Protein AF-A0A0E3VUM5-F1 (afdb_monomer)

Organism: NCBI:txid1355477

Foldseek 3Di:
DEKAFQFAQADFFDLLVQLLVLLVVLLVVCVVVVNDAPDSCNVVSVVLSVVLVVCVVVVVVVSNVVSSVVSLVVLVRSLVSLCVRCPPVPVSCVVCVLSSVLSVQSSPDDDDDPDQHQRDSQASQWDWDADPDPVDGTGIGWMKDWDWDLDADPLGTATQDIFTDGPNDQQLAVVAVRQVVSCVSVVDHQQAAEYEPSNPPHPHPPPVRYHYQPDDPPADPVNVSSSVSVCVVVVVVVCLVPVQPSNYQHDGYPVSSGVSRVRSSVVSNVVSVVVVVVVVVVVVVVVVVVVPDPPDVVVVVPDDDDDDDDDDPPPPLVVQLVVLQWAWDDAPPVVRDTDTDGDPSSLVVSVVPPPDPHDDDDDDDCPDDVPDPPHD

Secondary structure (DSSP, 8-state):
-EEEEEEBS-PPP-HHHHHHHHHHHHHHHHHHTT---S---HHHHHHHHHHHHHHHHTT-HHHHHHHHHHHHHHHHHHHHHHHTTTTT-HHHHHHHHHHHHHHHHHHH--TT--S---S-TT-TT-EEEE-S-TT--EEEEEEEEEE--SS--TT----SEEEEE-S---HHHHHHHHHHHHHHHHS---S-EEE-GGG-S---SSGGGEEETT--TT--HHHHHHHHHGGGHHHHHHHHHHTTSTTSB-S-HHHHHHHHHHHHHHHHHHHHHHHHHHHHHHHHHHHHHHTS-TTTHHHHTTS--PPPPPPP-THHHHHHHHHTT-EEEEEEGGGTEEEEE--HHHHHHHTTSTT------------PPTT-TT--

InterPro domains:
  IPR047710 IS5-like transposase [NF033578] (4-276)

Mean predicted aligned error: 14.45 Å

Structure (mmCIF, N/CA/C/O backbone):
data_AF-A0A0E3VUM5-F1
#
_entry.id   AF-A0A0E3VUM5-F1
#
loop_
_atom_site.group_PDB
_atom_site.id
_atom_site.type_symbol
_atom_site.label_atom_id
_atom_site.label_alt_id
_atom_site.label_comp_id
_atom_site.label_asym_id
_atom_site.label_entity_id
_atom_site.label_seq_id
_atom_site.pdbx_PDB_ins_code
_atom_site.Cartn_x
_atom_site.Cartn_y
_atom_site.Cartn_z
_atom_site.occupancy
_atom_site.B_iso_or_equiv
_atom_site.auth_seq_id
_atom_site.auth_comp_id
_atom_site.auth_asym_id
_atom_site.auth_atom_id
_atom_site.pdbx_PDB_model_num
ATOM 1 N N . MET A 1 1 ? 14.737 -3.476 -15.940 1.00 86.75 1 MET A N 1
ATOM 2 C CA . MET A 1 1 ? 13.552 -3.735 -15.100 1.00 86.75 1 MET A CA 1
ATOM 3 C C . MET A 1 1 ? 13.914 -3.390 -13.664 1.00 86.75 1 MET A C 1
ATOM 5 O O . MET A 1 1 ? 14.933 -3.894 -13.204 1.00 86.75 1 MET A O 1
ATOM 9 N N . SER A 1 2 ? 13.144 -2.510 -13.020 1.00 90.44 2 SER A N 1
ATOM 10 C CA . SER A 1 2 ? 13.364 -2.022 -11.646 1.00 90.44 2 SER A CA 1
ATOM 11 C C . SER A 1 2 ? 12.114 -2.226 -10.777 1.00 90.44 2 SER A C 1
ATOM 13 O O . SER A 1 2 ? 11.014 -2.450 -11.289 1.00 90.44 2 SER A O 1
ATOM 15 N N . ARG A 1 3 ? 12.292 -2.214 -9.452 1.00 89.81 3 ARG A N 1
ATOM 16 C CA . ARG A 1 3 ? 11.321 -2.654 -8.434 1.00 89.81 3 ARG A CA 1
ATOM 17 C C . ARG A 1 3 ? 11.059 -1.498 -7.463 1.00 89.81 3 ARG A C 1
ATOM 19 O O . ARG A 1 3 ? 11.828 -1.256 -6.534 1.00 89.81 3 ARG A O 1
ATOM 26 N N . THR A 1 4 ? 9.981 -0.758 -7.703 1.00 91.81 4 THR A N 1
ATOM 27 C CA . THR A 1 4 ? 9.583 0.413 -6.911 1.00 91.81 4 THR A CA 1
ATOM 28 C C . THR A 1 4 ? 8.497 0.059 -5.889 1.00 91.81 4 THR A C 1
ATOM 30 O O . THR A 1 4 ? 8.075 -1.089 -5.752 1.00 91.81 4 THR A O 1
ATOM 33 N N . VAL A 1 5 ? 8.044 1.063 -5.145 1.00 92.94 5 VAL A N 1
ATOM 34 C CA . VAL A 1 5 ? 6.889 0.982 -4.241 1.00 92.94 5 VAL A CA 1
ATOM 35 C C . VAL A 1 5 ? 5.870 1.999 -4.719 1.00 92.94 5 VAL A C 1
ATOM 37 O O . VAL A 1 5 ? 6.249 3.144 -4.946 1.00 92.94 5 VAL A O 1
ATOM 40 N N . GLN A 1 6 ? 4.607 1.612 -4.838 1.00 94.38 6 GLN A N 1
ATOM 41 C CA . GLN A 1 6 ? 3.473 2.522 -4.986 1.00 94.38 6 GLN A CA 1
ATOM 42 C C . GLN A 1 6 ? 2.899 2.765 -3.585 1.00 94.38 6 GLN A C 1
ATOM 44 O O . GLN A 1 6 ? 2.262 1.854 -3.043 1.00 94.38 6 GLN A O 1
ATOM 49 N N . PRO A 1 7 ? 3.148 3.925 -2.947 1.00 94.75 7 PRO A N 1
ATOM 50 C CA . PRO A 1 7 ? 2.589 4.221 -1.638 1.00 94.75 7 PRO A CA 1
ATOM 51 C C . PRO A 1 7 ? 1.064 4.297 -1.718 1.00 94.75 7 PRO A C 1
ATOM 53 O O . PRO A 1 7 ? 0.495 4.772 -2.701 1.00 94.75 7 PRO A O 1
ATOM 56 N N . LYS A 1 8 ? 0.379 3.831 -0.675 1.00 95.75 8 LYS A N 1
ATOM 57 C CA . LYS A 1 8 ? -1.080 3.959 -0.571 1.00 95.75 8 LYS A CA 1
ATOM 58 C C . LYS A 1 8 ? -1.433 5.332 0.007 1.00 95.75 8 LYS A C 1
ATOM 60 O O . LYS A 1 8 ? -0.635 5.929 0.727 1.00 95.75 8 LYS A O 1
ATOM 65 N N . ALA A 1 9 ? -2.660 5.801 -0.207 1.00 94.94 9 ALA A N 1
ATOM 66 C CA . ALA A 1 9 ? -3.255 6.944 0.485 1.00 94.94 9 ALA A CA 1
ATOM 67 C C . ALA A 1 9 ? -3.521 6.627 1.977 1.00 94.94 9 ALA A C 1
ATOM 69 O O . ALA A 1 9 ? -4.655 6.548 2.462 1.00 94.94 9 ALA A O 1
ATOM 70 N N . VAL A 1 10 ? -2.433 6.432 2.722 1.00 93.00 10 VAL A N 1
ATOM 71 C CA . VAL A 1 10 ? -2.381 6.204 4.163 1.00 93.00 10 VAL A CA 1
ATOM 72 C C . VAL A 1 10 ? -1.427 7.221 4.780 1.00 93.00 10 VAL A C 1
ATOM 74 O O . VAL A 1 10 ? -0.333 7.463 4.286 1.00 93.00 10 VAL A O 1
ATOM 77 N N . ALA A 1 11 ? -1.832 7.836 5.887 1.00 90.00 11 ALA A N 1
ATOM 78 C CA . ALA A 1 11 ? -0.911 8.640 6.688 1.00 90.00 11 ALA A CA 1
ATOM 79 C C . ALA A 1 11 ? -0.006 7.720 7.530 1.00 90.00 11 ALA A C 1
ATOM 81 O O . ALA A 1 11 ? -0.447 6.635 7.913 1.00 90.00 11 ALA A O 1
ATOM 82 N N . HIS A 1 12 ? 1.197 8.181 7.888 1.00 88.62 12 HIS A N 1
ATOM 83 C CA . HIS A 1 12 ? 2.255 7.381 8.528 1.00 88.62 12 HIS A CA 1
ATOM 84 C C . HIS A 1 12 ? 1.770 6.514 9.723 1.00 88.62 12 HIS A C 1
ATOM 86 O O . HIS A 1 12 ? 1.167 7.043 10.670 1.00 88.62 12 HIS A O 1
ATOM 92 N N . PRO A 1 13 ? 1.967 5.184 9.699 1.00 88.56 13 PRO A N 1
ATOM 93 C CA . PRO A 1 13 ? 1.370 4.271 10.670 1.00 88.56 13 PRO A CA 1
ATOM 94 C C . PRO A 1 13 ? 2.131 4.264 12.001 1.00 88.56 13 PRO A C 1
ATOM 96 O O . PRO A 1 13 ? 3.316 3.963 12.056 1.00 88.56 13 PRO A O 1
ATOM 99 N N . THR A 1 14 ? 1.427 4.552 13.098 1.00 90.56 14 THR A N 1
ATOM 100 C CA . THR A 1 14 ? 1.950 4.407 14.466 1.00 90.56 14 THR A CA 1
ATOM 101 C C . THR A 1 14 ? 0.899 3.721 15.332 1.00 90.56 14 THR A C 1
ATOM 103 O O . THR A 1 14 ? -0.287 4.050 15.232 1.00 90.56 14 THR A O 1
ATOM 106 N N . ASP A 1 15 ? 1.300 2.780 16.192 1.00 90.06 15 ASP A N 1
ATOM 107 C CA . ASP A 1 15 ? 0.358 1.906 16.914 1.00 90.06 15 ASP A CA 1
ATOM 108 C C . ASP A 1 15 ? -0.651 2.684 17.768 1.00 90.06 15 ASP A C 1
ATOM 110 O O . ASP A 1 15 ? -1.836 2.359 17.797 1.00 90.06 15 ASP A O 1
ATOM 114 N N . ALA A 1 16 ? -0.223 3.777 18.408 1.00 93.44 16 ALA A N 1
ATOM 115 C CA . ALA A 1 16 ? -1.117 4.641 19.178 1.00 93.44 16 ALA A CA 1
ATOM 116 C C . ALA A 1 16 ? -2.200 5.301 18.306 1.00 93.44 16 ALA A C 1
ATOM 118 O O . ALA A 1 16 ? -3.367 5.377 18.698 1.00 93.44 16 ALA A O 1
ATOM 119 N N . ARG A 1 17 ? -1.832 5.752 17.101 1.00 93.38 17 ARG A N 1
ATOM 120 C CA . ARG A 1 17 ? -2.748 6.391 16.148 1.00 93.38 17 ARG A CA 1
ATOM 121 C C . ARG A 1 17 ? -3.661 5.362 15.479 1.00 93.38 17 ARG A C 1
ATOM 123 O O . ARG A 1 17 ? -4.831 5.658 15.240 1.00 93.38 17 ARG A O 1
ATOM 130 N N . LEU A 1 18 ? -3.152 4.153 15.242 1.00 94.25 18 LEU A N 1
ATOM 131 C CA . LEU A 1 18 ? -3.890 3.027 14.679 1.00 94.25 18 LEU A CA 1
ATOM 132 C C . LEU A 1 18 ? -4.917 2.468 15.677 1.00 94.25 18 LEU A C 1
ATOM 134 O O . LEU A 1 18 ? -6.094 2.375 15.336 1.00 94.25 18 LEU A O 1
ATOM 138 N N . MET A 1 19 ? -4.528 2.222 16.934 1.00 95.12 19 MET A N 1
ATOM 139 C CA . MET A 1 19 ? -5.455 1.844 18.010 1.00 95.12 19 MET A CA 1
ATOM 140 C C . MET A 1 19 ? -6.499 2.931 18.288 1.00 95.12 19 MET A C 1
ATOM 142 O O . MET A 1 19 ? -7.674 2.614 18.463 1.00 95.12 19 MET A O 1
ATOM 146 N N . HIS A 1 20 ? -6.116 4.214 18.277 1.00 96.19 20 HIS A N 1
ATOM 147 C CA . HIS A 1 20 ? -7.087 5.306 18.385 1.00 96.19 20 HIS A CA 1
ATOM 148 C C . HIS A 1 20 ? -8.094 5.282 17.226 1.00 96.19 20 HIS A C 1
ATOM 150 O O . HIS A 1 20 ? -9.295 5.331 17.479 1.00 96.19 20 HIS A O 1
ATOM 156 N N . ARG A 1 21 ? -7.642 5.119 15.973 1.00 96.25 21 ARG A N 1
ATOM 157 C CA . ARG A 1 21 ? -8.543 4.974 14.816 1.00 96.25 21 ARG A CA 1
ATOM 158 C C . ARG A 1 21 ? -9.405 3.707 14.884 1.00 96.25 21 ARG A C 1
ATOM 160 O O . ARG A 1 21 ? -10.542 3.767 14.424 1.00 96.25 21 ARG A O 1
ATOM 167 N N . ALA A 1 22 ? -8.929 2.610 15.481 1.00 96.69 22 ALA A N 1
ATOM 168 C CA . ALA A 1 22 ? -9.735 1.408 15.723 1.00 96.69 22 ALA A CA 1
ATOM 169 C C . ALA A 1 22 ? -10.874 1.702 16.708 1.00 96.69 22 ALA A C 1
ATOM 171 O O . ALA A 1 22 ? -12.030 1.407 16.412 1.00 96.69 22 ALA A O 1
ATOM 172 N N . ILE A 1 23 ? -10.567 2.381 17.820 1.00 97.44 23 ILE A N 1
ATOM 173 C CA . ILE A 1 23 ? -11.562 2.877 18.783 1.00 97.44 23 ILE A CA 1
ATOM 174 C C . ILE A 1 23 ? -12.571 3.808 18.086 1.00 97.44 23 ILE A C 1
ATOM 176 O O . ILE A 1 23 ? -13.775 3.594 18.212 1.00 97.44 23 ILE A O 1
ATOM 180 N N . THR A 1 24 ? -12.117 4.789 17.290 1.00 97.56 24 THR A N 1
ATOM 181 C CA . THR A 1 24 ? -13.022 5.696 16.556 1.00 97.56 24 THR A CA 1
ATOM 1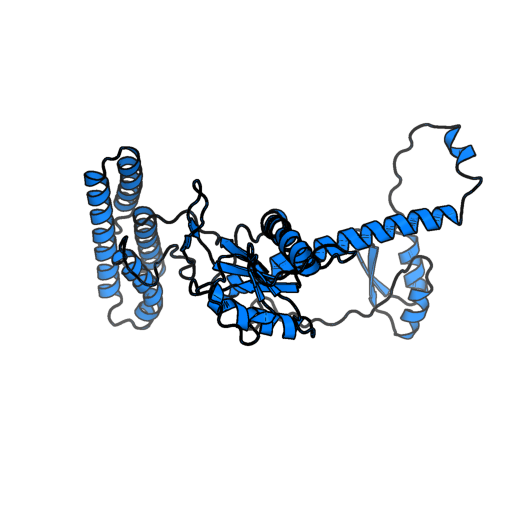82 C C . THR A 1 24 ? -13.935 4.941 15.585 1.00 97.56 24 THR A C 1
ATOM 184 O O . THR A 1 24 ? -15.138 5.196 15.562 1.00 97.56 24 THR A O 1
ATOM 187 N N . LYS A 1 25 ? -13.386 4.005 14.792 1.00 96.81 25 LYS A N 1
ATOM 188 C CA . LYS A 1 25 ? -14.169 3.217 13.829 1.00 96.81 25 LYS A CA 1
ATOM 189 C C . LYS A 1 25 ? -15.197 2.330 14.528 1.00 96.81 25 LYS A C 1
ATOM 191 O O . LYS A 1 25 ? -16.350 2.357 14.119 1.00 96.81 25 LYS A O 1
ATOM 196 N N . LEU A 1 26 ? -14.809 1.592 15.573 1.00 97.44 26 LEU A N 1
ATOM 197 C CA . LEU A 1 26 ? -15.720 0.711 16.312 1.00 97.44 26 LEU A CA 1
ATOM 198 C C . LEU A 1 26 ? -16.886 1.489 16.931 1.00 97.44 26 LEU A C 1
ATOM 200 O O . LEU A 1 26 ? -18.032 1.101 16.740 1.00 97.44 26 LEU A O 1
ATOM 204 N N . VAL A 1 27 ? -16.625 2.623 17.591 1.00 97.75 27 VAL A N 1
ATOM 205 C CA . VAL A 1 27 ? -17.687 3.458 18.184 1.00 97.75 27 VAL A CA 1
ATOM 206 C C . VAL A 1 27 ? -18.611 4.048 17.110 1.00 97.75 27 VAL A C 1
ATOM 208 O O . VAL A 1 27 ? -19.831 4.007 17.254 1.00 97.75 27 VAL A O 1
ATOM 211 N N . GLY A 1 28 ? -18.052 4.555 16.006 1.00 97.38 28 GLY A N 1
ATOM 212 C CA . GLY A 1 28 ? -18.841 5.082 14.886 1.00 97.38 28 GLY A CA 1
ATOM 213 C C . GLY A 1 28 ? -19.601 4.010 14.092 1.00 97.38 28 GLY A C 1
ATOM 214 O O . GLY A 1 28 ? -20.541 4.332 13.367 1.00 97.38 28 GLY A O 1
ATOM 215 N N . PHE A 1 29 ? -19.211 2.739 14.197 1.00 96.94 29 PHE A N 1
ATOM 216 C CA . PHE A 1 29 ? -19.924 1.609 13.598 1.00 96.94 29 PHE A CA 1
ATOM 217 C C . PHE A 1 29 ? -20.997 1.048 14.543 1.00 96.94 29 PHE A C 1
ATOM 219 O O . PHE A 1 29 ? -22.099 0.761 14.088 1.00 96.94 29 PHE A O 1
ATOM 226 N N . ALA A 1 30 ? -20.732 1.022 15.855 1.00 97.06 30 ALA A N 1
ATOM 227 C CA . ALA A 1 30 ? -21.722 0.739 16.892 1.00 97.06 30 ALA A CA 1
ATOM 228 C C . ALA A 1 30 ? -22.910 1.712 16.819 1.00 97.06 30 ALA A C 1
ATOM 230 O O . ALA A 1 30 ? -24.038 1.266 16.625 1.00 97.06 30 ALA A O 1
ATOM 231 N N . LYS A 1 31 ? -22.658 3.036 16.820 1.00 96.69 31 LYS A N 1
ATOM 232 C CA . LYS A 1 31 ? -23.730 4.048 16.710 1.00 96.69 31 LYS A CA 1
ATOM 233 C C . LYS A 1 31 ? -24.587 3.870 15.447 1.00 96.69 31 LYS A C 1
ATOM 235 O O . LYS A 1 31 ? -25.801 4.013 15.521 1.00 96.69 31 LYS A O 1
ATOM 240 N N . ARG A 1 32 ? -23.979 3.553 14.295 1.00 97.06 32 ARG A N 1
ATOM 241 C CA . ARG A 1 32 ? -24.710 3.377 13.023 1.00 97.06 32 ARG A CA 1
ATOM 242 C C . ARG A 1 32 ? -25.567 2.112 12.973 1.00 97.06 32 ARG A C 1
ATOM 244 O O . ARG A 1 32 ? -26.597 2.132 12.320 1.00 97.06 32 ARG A O 1
ATOM 251 N N . ASN A 1 33 ? -25.179 1.057 13.687 1.00 95.94 33 ASN A N 1
ATOM 252 C CA . ASN A 1 33 ? -25.969 -0.171 13.816 1.00 95.94 33 ASN A CA 1
ATOM 253 C C . ASN A 1 33 ? -26.786 -0.209 15.123 1.00 95.94 33 ASN A C 1
ATOM 255 O O . ASN A 1 33 ? -27.149 -1.283 15.577 1.00 95.94 33 ASN A O 1
ATOM 259 N N . ARG A 1 34 ? -27.035 0.952 15.751 1.00 95.88 34 ARG A N 1
ATOM 260 C CA . ARG A 1 34 ? -27.816 1.115 16.995 1.00 95.88 34 ARG A CA 1
ATOM 261 C C . ARG A 1 34 ? -27.319 0.311 18.218 1.00 95.88 34 ARG A C 1
ATOM 263 O O . ARG A 1 34 ? -27.999 0.300 19.234 1.00 95.88 34 ARG A O 1
ATOM 270 N N . VAL A 1 35 ? -26.112 -0.267 18.183 1.00 95.94 35 VAL A N 1
ATOM 271 C CA . VAL A 1 35 ? -25.524 -1.030 19.304 1.00 95.94 35 VAL A CA 1
ATOM 272 C C . VAL A 1 35 ? -25.061 -0.069 20.418 1.00 95.94 35 VAL A C 1
ATOM 274 O O . VAL A 1 35 ? -24.111 0.696 20.198 1.00 95.94 35 VAL A O 1
ATOM 277 N N . PRO A 1 36 ? -25.668 -0.085 21.623 1.00 94.75 36 PRO A N 1
ATOM 278 C CA . PRO A 1 36 ? -25.300 0.825 22.705 1.00 94.75 36 PRO A CA 1
ATOM 279 C C . PRO A 1 36 ? -23.991 0.387 23.377 1.00 94.75 36 PRO A C 1
ATOM 281 O O . PRO A 1 36 ? -23.836 -0.759 23.798 1.00 94.75 36 PRO A O 1
ATOM 284 N N . LEU A 1 37 ? -23.034 1.303 23.546 1.00 95.81 37 LEU A N 1
ATOM 285 C CA . LEU A 1 37 ? -21.754 1.012 24.209 1.00 95.81 37 LEU A CA 1
ATOM 286 C C . LEU A 1 37 ? -21.757 1.487 25.662 1.00 95.81 37 LEU A C 1
ATOM 288 O O . LEU A 1 37 ? -22.113 2.631 25.929 1.00 95.81 37 LEU A O 1
ATOM 292 N N . ARG A 1 38 ? -21.266 0.654 26.592 1.00 94.62 38 ARG A N 1
ATOM 293 C CA . ARG A 1 38 ? -21.182 1.001 28.023 1.00 94.62 38 ARG A CA 1
ATOM 294 C C . ARG A 1 38 ? -20.297 2.228 28.245 1.00 94.62 38 ARG A C 1
ATOM 296 O O . ARG A 1 38 ? -20.628 3.083 29.056 1.00 94.62 38 ARG A O 1
ATOM 303 N N . GLN A 1 39 ? -19.166 2.316 27.536 1.00 94.12 39 GLN A N 1
ATOM 304 C CA . GLN A 1 39 ? -18.297 3.500 27.499 1.00 94.12 39 GLN A CA 1
ATOM 305 C C . GLN A 1 39 ? -17.583 3.601 26.140 1.00 94.12 39 GLN A C 1
ATOM 307 O O . GLN A 1 39 ? -16.885 2.679 25.724 1.00 94.12 39 GLN A O 1
ATOM 312 N N . SER A 1 40 ? -17.694 4.751 25.465 1.00 93.38 40 SER A N 1
ATOM 313 C CA . SER A 1 40 ? -17.091 4.978 24.137 1.00 93.38 40 SER A CA 1
ATOM 314 C C . SER A 1 40 ? -15.586 5.288 24.161 1.00 93.38 40 SER A C 1
ATOM 316 O O . SER A 1 40 ? -14.907 5.170 23.145 1.00 93.38 40 SER A O 1
ATOM 318 N N . TYR A 1 41 ? -15.058 5.740 25.303 1.00 95.94 41 TYR A N 1
ATOM 319 C CA . TYR A 1 41 ? -13.662 6.149 25.538 1.00 95.94 41 TYR A CA 1
ATOM 320 C C . TYR A 1 41 ? -13.046 7.195 24.576 1.00 95.94 41 TYR A C 1
ATOM 322 O O . TYR A 1 41 ? -11.886 7.557 24.779 1.00 95.94 41 TYR A O 1
ATOM 330 N N . LEU A 1 42 ? -13.780 7.741 23.594 1.00 95.62 42 LEU A N 1
ATOM 331 C CA . LEU A 1 42 ? -13.250 8.599 22.516 1.00 95.62 42 LEU A CA 1
ATOM 332 C C . LEU A 1 42 ? -12.353 9.748 23.013 1.00 95.62 42 LEU A C 1
ATOM 334 O O . LEU A 1 42 ? -11.216 9.879 22.559 1.00 95.62 42 LEU A O 1
ATOM 338 N N . ARG A 1 43 ? -12.830 10.545 23.984 1.00 95.94 43 ARG A N 1
ATOM 339 C CA . ARG A 1 43 ? -12.074 11.681 24.555 1.00 95.94 43 ARG A CA 1
ATOM 340 C C . ARG A 1 43 ? -10.740 11.234 25.172 1.00 95.94 43 ARG A C 1
ATOM 342 O O . ARG A 1 43 ? -9.700 11.842 24.920 1.00 95.94 43 ARG A O 1
ATOM 349 N N . LEU A 1 44 ? -10.759 10.135 25.930 1.00 96.38 44 LEU A N 1
ATOM 350 C CA . LEU A 1 44 ? -9.575 9.587 26.599 1.00 96.38 44 LEU A CA 1
ATOM 351 C C . LEU A 1 44 ? -8.600 8.946 25.603 1.00 96.38 44 LEU A C 1
ATOM 353 O O . LEU A 1 44 ? -7.392 9.116 25.741 1.00 96.38 44 LEU A O 1
ATOM 357 N N . ALA A 1 45 ? -9.107 8.258 24.577 1.00 96.62 45 ALA A N 1
ATOM 358 C CA . ALA A 1 45 ? -8.286 7.665 23.526 1.00 96.62 45 ALA A CA 1
ATOM 359 C C . ALA A 1 45 ? -7.589 8.737 22.664 1.00 96.62 45 ALA A C 1
ATOM 361 O O . ALA A 1 45 ? -6.397 8.602 22.384 1.00 96.62 45 ALA A O 1
ATOM 362 N N . LYS A 1 46 ? -8.281 9.839 22.325 1.00 97.19 46 LYS A N 1
ATOM 363 C CA . LYS A 1 46 ? -7.679 11.003 21.648 1.00 97.19 46 LYS A CA 1
ATOM 364 C C . LYS A 1 46 ? -6.538 11.594 22.486 1.00 97.19 46 LYS A C 1
ATOM 366 O O . LYS A 1 46 ? -5.436 11.765 21.967 1.00 97.19 46 LYS A O 1
ATOM 371 N N . ARG A 1 47 ? -6.767 11.842 23.787 1.00 97.25 47 ARG A N 1
ATOM 372 C CA . ARG A 1 47 ? -5.735 12.359 24.711 1.00 97.25 47 ARG A CA 1
ATOM 373 C C . ARG A 1 47 ? -4.543 11.402 24.819 1.00 97.25 47 ARG A C 1
ATOM 375 O O . ARG A 1 47 ? -3.411 11.838 24.639 1.00 97.25 47 ARG A O 1
ATOM 382 N N . ALA A 1 48 ? -4.781 10.109 25.043 1.00 96.81 48 ALA A N 1
ATOM 383 C CA . ALA A 1 48 ? -3.719 9.110 25.171 1.00 96.81 48 ALA A CA 1
ATOM 384 C C . ALA A 1 48 ? -2.850 9.008 23.904 1.00 96.81 48 ALA A C 1
ATOM 386 O O . ALA A 1 48 ? -1.625 8.997 24.007 1.00 96.81 48 ALA A O 1
ATOM 387 N N . ALA A 1 49 ? -3.453 9.010 22.709 1.00 95.69 49 ALA A N 1
ATOM 388 C CA . ALA A 1 49 ? -2.709 8.944 21.448 1.00 95.69 49 ALA A CA 1
ATOM 389 C C . ALA A 1 49 ? -1.823 10.179 21.201 1.00 95.69 49 ALA A C 1
ATOM 391 O O . ALA A 1 49 ? -0.686 10.029 20.755 1.00 95.69 49 ALA A O 1
ATOM 392 N N . ILE A 1 50 ? -2.301 11.381 21.549 1.00 96.38 50 ILE A N 1
ATOM 393 C CA . ILE A 1 50 ? -1.493 12.614 21.505 1.00 96.38 50 ILE A CA 1
ATOM 394 C C . ILE A 1 50 ? -0.334 12.534 22.511 1.00 96.38 50 ILE A C 1
ATOM 396 O O . ILE A 1 50 ? 0.806 12.858 22.174 1.00 96.38 50 ILE A O 1
ATOM 400 N N . MET A 1 51 ? -0.599 12.052 23.731 1.00 97.38 51 MET A N 1
ATOM 401 C CA . MET A 1 51 ? 0.432 11.928 24.764 1.00 97.38 51 MET A CA 1
ATOM 402 C C . MET A 1 51 ? 1.502 10.882 24.427 1.00 97.38 51 MET A C 1
ATOM 404 O O . MET A 1 51 ? 2.656 11.105 24.778 1.00 97.38 51 MET A O 1
ATOM 408 N N . VAL A 1 52 ? 1.188 9.794 23.706 1.00 95.88 52 VAL A N 1
ATOM 409 C CA . VAL A 1 52 ? 2.226 8.875 23.190 1.00 95.88 52 VAL A CA 1
ATOM 410 C C . VAL A 1 52 ? 3.221 9.626 22.301 1.00 95.88 52 VAL A C 1
ATOM 412 O O . VAL A 1 52 ? 4.421 9.505 22.523 1.00 95.88 52 VAL A O 1
ATOM 415 N N . GLY A 1 53 ? 2.741 10.436 21.349 1.00 93.44 53 GLY A N 1
ATOM 416 C CA . GLY A 1 53 ? 3.610 11.226 20.468 1.00 93.44 53 GLY A CA 1
ATOM 417 C C . GLY A 1 53 ? 4.491 12.212 21.241 1.00 93.44 53 GLY A C 1
ATOM 418 O O . GLY A 1 53 ? 5.709 12.204 21.078 1.00 93.44 53 GLY A O 1
ATOM 419 N N . ARG A 1 54 ? 3.892 12.989 22.156 1.00 96.31 54 ARG A N 1
ATOM 420 C CA . ARG A 1 54 ? 4.624 13.936 23.020 1.00 96.31 54 ARG A CA 1
ATOM 421 C C . ARG A 1 54 ? 5.683 13.242 23.886 1.00 96.31 54 ARG A C 1
ATOM 423 O O . ARG A 1 54 ? 6.806 13.724 23.974 1.00 96.31 54 ARG A O 1
ATOM 430 N N . TYR A 1 55 ? 5.362 12.096 24.489 1.00 97.50 55 TYR A N 1
ATOM 431 C CA . TYR A 1 55 ? 6.321 11.350 25.308 1.00 97.50 55 TYR A CA 1
ATOM 432 C C . TYR A 1 55 ? 7.423 10.665 24.491 1.00 97.50 55 TYR A C 1
ATOM 434 O O . TYR A 1 55 ? 8.509 10.484 25.028 1.00 97.50 55 TYR A O 1
ATOM 442 N N . ILE A 1 56 ? 7.187 10.295 23.227 1.00 93.81 56 ILE A N 1
ATOM 443 C CA . ILE A 1 56 ? 8.250 9.797 22.336 1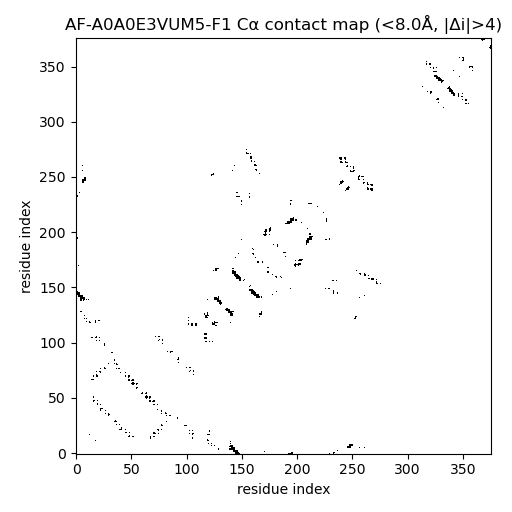.00 93.81 56 ILE A CA 1
ATOM 444 C C . ILE A 1 56 ? 9.207 10.937 21.968 1.00 93.81 56 ILE A C 1
ATOM 446 O O . ILE A 1 56 ? 10.411 10.771 22.127 1.00 93.81 56 ILE A O 1
ATOM 450 N N . HIS A 1 57 ? 8.686 12.103 21.572 1.00 93.44 57 HIS A N 1
ATOM 451 C CA . HIS A 1 57 ? 9.502 13.285 21.258 1.00 93.44 57 HIS A CA 1
ATOM 452 C C . HIS A 1 57 ? 10.329 13.769 22.462 1.00 93.44 57 HIS A C 1
ATOM 454 O O . HIS A 1 57 ? 11.450 14.231 22.299 1.00 93.44 57 HIS A O 1
ATOM 460 N N . ALA A 1 58 ? 9.804 13.64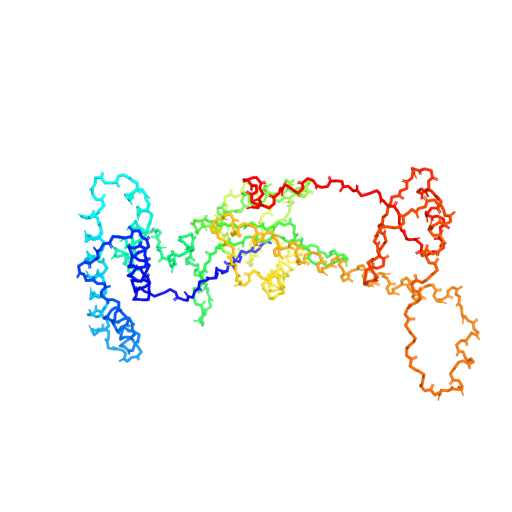3 23.682 1.00 96.12 58 ALA A N 1
ATOM 461 C CA . ALA A 1 58 ? 10.531 13.966 24.911 1.00 96.12 58 ALA A CA 1
ATOM 462 C C . ALA A 1 58 ? 11.424 12.814 25.432 1.00 96.12 58 ALA A C 1
ATOM 464 O O . ALA A 1 58 ? 11.861 12.865 26.578 1.00 96.12 58 ALA A O 1
ATOM 465 N N . HIS A 1 59 ? 11.629 11.735 24.661 1.00 95.50 59 HIS A N 1
ATOM 466 C CA . HIS A 1 59 ? 12.372 10.521 25.054 1.00 95.50 59 HIS A CA 1
ATOM 467 C C . HIS A 1 59 ? 11.842 9.815 26.332 1.00 95.50 59 HIS A C 1
ATOM 469 O O . HIS A 1 59 ? 12.452 8.890 26.872 1.00 95.50 59 HIS A O 1
ATOM 475 N N . GLN A 1 60 ? 10.638 10.164 26.800 1.00 96.38 60 GLN A N 1
ATOM 476 C CA . GLN A 1 60 ? 9.979 9.622 27.994 1.00 96.38 60 GLN A CA 1
ATOM 477 C C . GLN A 1 60 ? 9.307 8.262 27.711 1.00 96.38 60 GLN A C 1
AT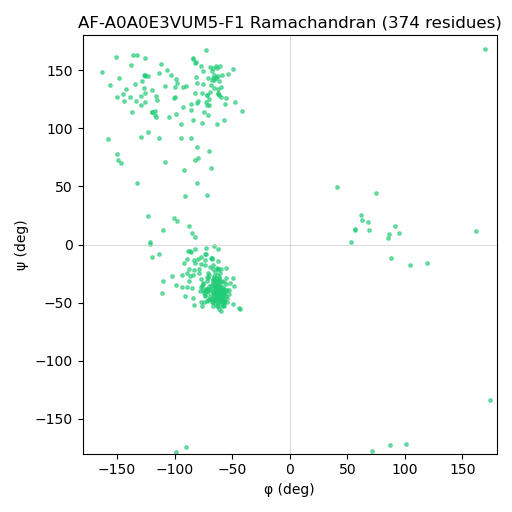OM 479 O O . GLN A 1 60 ? 8.125 8.044 28.004 1.00 96.38 60 GLN A O 1
ATOM 484 N N . PHE A 1 61 ? 10.059 7.301 27.162 1.00 94.19 61 PHE A N 1
ATOM 485 C CA . PHE A 1 61 ? 9.542 6.015 26.672 1.00 94.19 61 PHE A CA 1
ATOM 486 C C . PHE A 1 61 ? 8.752 5.212 27.723 1.00 94.19 61 PHE A C 1
ATOM 488 O O . PHE A 1 61 ? 7.752 4.576 27.383 1.00 94.19 61 PHE A O 1
ATOM 495 N N . LYS A 1 62 ? 9.122 5.283 29.015 1.00 96.81 62 LYS A N 1
ATOM 496 C CA . LYS A 1 62 ? 8.348 4.668 30.117 1.00 96.81 62 LYS A CA 1
ATOM 497 C C . LYS A 1 62 ? 6.913 5.233 30.197 1.00 96.81 62 LYS A C 1
ATOM 499 O O . LYS A 1 62 ? 5.966 4.469 30.385 1.00 96.81 62 LYS A O 1
ATOM 504 N N . ARG A 1 63 ? 6.719 6.545 29.991 1.00 96.81 63 ARG A N 1
ATOM 505 C CA . ARG A 1 63 ? 5.395 7.204 29.957 1.00 96.81 63 ARG A CA 1
ATOM 506 C C . ARG A 1 63 ? 4.648 6.923 28.645 1.00 96.81 63 ARG A C 1
ATOM 508 O O . ARG A 1 63 ? 3.455 6.618 28.689 1.00 96.81 63 ARG A O 1
ATOM 515 N N . ALA A 1 64 ? 5.344 6.911 27.503 1.00 95.88 64 ALA A N 1
ATOM 516 C CA . ALA A 1 64 ? 4.764 6.523 26.211 1.00 95.88 64 ALA A CA 1
ATOM 517 C C . ALA A 1 64 ? 4.177 5.096 26.244 1.00 95.88 64 ALA A C 1
ATOM 519 O O . ALA A 1 64 ? 3.014 4.893 25.892 1.00 95.88 64 ALA A O 1
ATOM 520 N N . ARG A 1 65 ? 4.934 4.115 26.763 1.00 95.25 65 ARG A N 1
ATOM 521 C CA . ARG A 1 65 ? 4.491 2.714 26.915 1.00 95.25 65 ARG A CA 1
ATOM 522 C C . ARG A 1 65 ? 3.259 2.576 27.823 1.00 95.25 65 ARG A C 1
ATOM 524 O O . ARG A 1 65 ? 2.369 1.789 27.507 1.00 95.25 65 ARG A O 1
ATOM 531 N N . ARG A 1 66 ? 3.144 3.373 28.898 1.00 96.94 66 ARG A N 1
ATOM 532 C CA . ARG A 1 66 ? 1.938 3.413 29.758 1.00 96.94 66 ARG A CA 1
ATOM 533 C C . ARG A 1 66 ? 0.694 3.879 28.984 1.00 96.94 66 ARG A C 1
ATOM 535 O O . ARG A 1 66 ? -0.347 3.231 29.069 1.00 96.94 66 ARG A O 1
ATOM 542 N N . GLN A 1 67 ? 0.803 4.942 28.181 1.00 97.19 67 GLN A N 1
ATOM 543 C CA . GLN A 1 67 ? -0.304 5.429 27.339 1.00 97.19 67 GLN A CA 1
ATOM 544 C C . GLN A 1 67 ? -0.657 4.445 26.204 1.00 97.19 67 GLN A C 1
ATOM 546 O O . GLN A 1 67 ? -1.833 4.248 25.891 1.00 97.19 67 GLN A O 1
ATOM 551 N N . LEU A 1 68 ? 0.338 3.752 25.641 1.00 94.88 68 LEU A N 1
ATOM 552 C CA . LEU A 1 68 ? 0.126 2.694 24.649 1.00 94.88 68 LEU A CA 1
ATOM 553 C C . LEU A 1 68 ? -0.619 1.485 25.253 1.00 94.88 68 LEU A C 1
ATOM 555 O O . LEU A 1 68 ? -1.588 1.003 24.663 1.00 94.88 68 LEU A O 1
ATOM 559 N N . LYS A 1 69 ? -0.244 1.052 26.470 1.00 96.00 69 LYS A N 1
ATOM 560 C CA . LYS A 1 69 ? -0.966 0.016 27.237 1.00 96.00 69 LYS A CA 1
ATOM 561 C C . LYS A 1 69 ? -2.411 0.443 27.519 1.00 96.00 69 LYS A C 1
ATOM 563 O O . LYS A 1 69 ? -3.320 -0.351 27.300 1.00 96.00 69 LYS A O 1
ATOM 568 N N . PHE A 1 70 ? -2.644 1.702 27.910 1.00 97.25 70 PHE A N 1
ATOM 569 C CA . PHE A 1 70 ? -3.994 2.246 28.108 1.00 97.25 70 PHE A CA 1
ATOM 570 C C . PHE A 1 70 ? -4.863 2.134 26.843 1.00 97.25 70 PHE A C 1
ATOM 572 O O . PHE A 1 70 ? -5.982 1.621 26.922 1.00 97.25 70 PHE A O 1
ATOM 579 N N . LEU A 1 71 ? -4.347 2.542 25.675 1.00 96.75 71 LEU A N 1
ATOM 580 C CA . LEU A 1 71 ? -5.047 2.404 24.390 1.00 96.75 71 LEU A CA 1
ATOM 581 C C . LEU A 1 71 ? -5.378 0.939 24.073 1.00 96.75 71 LEU A C 1
ATOM 583 O O . LEU A 1 71 ? -6.539 0.629 23.796 1.00 96.75 71 LEU A O 1
ATOM 587 N N . ARG A 1 72 ? -4.398 0.033 24.200 1.00 96.12 72 ARG A N 1
ATOM 588 C CA . ARG A 1 72 ? -4.564 -1.414 23.970 1.00 96.12 72 ARG A CA 1
ATOM 589 C C . ARG A 1 72 ? -5.647 -2.011 24.880 1.00 96.12 72 ARG A C 1
ATOM 591 O O . ARG A 1 72 ? -6.511 -2.754 24.411 1.00 96.12 72 ARG A O 1
ATOM 598 N N . THR A 1 73 ? -5.677 -1.619 26.158 1.00 97.12 73 THR A N 1
ATOM 599 C CA . THR A 1 73 ? -6.723 -2.015 27.117 1.00 97.12 73 THR A CA 1
ATOM 600 C C . THR A 1 73 ? -8.100 -1.444 26.765 1.00 97.12 73 THR A C 1
ATOM 602 O O . THR A 1 73 ? -9.091 -2.160 26.892 1.00 97.12 73 THR A O 1
ATOM 605 N N . ARG A 1 74 ? -8.210 -0.176 26.337 1.00 97.19 74 ARG A N 1
ATOM 606 C CA . ARG A 1 74 ? -9.510 0.436 25.998 1.00 97.19 74 ARG A CA 1
ATOM 607 C C . ARG A 1 74 ? -10.094 -0.112 24.696 1.00 97.19 74 ARG A C 1
ATOM 609 O O . ARG A 1 74 ? -11.282 -0.426 24.677 1.00 97.19 74 ARG A O 1
ATOM 616 N N . LEU A 1 75 ? -9.262 -0.356 23.682 1.00 97.50 75 LEU A N 1
ATOM 617 C CA . LEU A 1 75 ? -9.648 -1.097 22.477 1.00 97.50 75 LEU A CA 1
ATOM 618 C C . LEU A 1 75 ? -10.182 -2.493 22.846 1.00 97.50 75 LEU A C 1
ATOM 620 O O . LEU A 1 75 ? -11.307 -2.837 22.499 1.00 97.50 75 LEU A O 1
ATOM 624 N N . GLY A 1 76 ? -9.441 -3.245 23.669 1.00 97.50 76 GLY A N 1
ATOM 625 C CA . GLY A 1 76 ? -9.861 -4.560 24.169 1.00 97.50 76 GLY A CA 1
ATOM 626 C C . GLY A 1 76 ? -11.059 -4.571 25.132 1.00 97.50 76 GLY A C 1
ATOM 627 O O . GLY A 1 76 ? -11.579 -5.648 25.420 1.00 97.50 76 GLY A O 1
ATOM 628 N N . ARG A 1 77 ? -11.514 -3.419 25.647 1.00 97.44 77 ARG A N 1
ATOM 629 C CA . ARG A 1 77 ? -12.804 -3.299 26.352 1.00 97.44 77 ARG A CA 1
ATOM 630 C C . ARG A 1 77 ? -13.944 -3.121 25.349 1.00 97.44 77 ARG A C 1
ATOM 632 O O . ARG A 1 77 ? -14.874 -3.917 25.378 1.00 97.44 77 ARG A O 1
ATOM 639 N N . ILE A 1 78 ? -13.829 -2.163 24.425 1.00 97.44 78 ILE A N 1
ATOM 640 C CA . ILE A 1 78 ? -14.856 -1.893 23.399 1.00 97.44 78 ILE A CA 1
ATOM 641 C C . ILE A 1 78 ? -15.112 -3.131 22.530 1.00 97.44 78 ILE A C 1
ATOM 643 O O . ILE A 1 78 ? -16.261 -3.503 22.331 1.00 97.44 78 ILE A O 1
ATOM 647 N N . SER A 1 79 ? -14.066 -3.831 22.073 1.00 97.12 79 SER A N 1
ATOM 648 C CA . SER A 1 79 ? -14.236 -5.039 21.249 1.00 97.12 79 SER A CA 1
ATOM 649 C C . SER A 1 79 ? -14.965 -6.189 21.960 1.00 97.12 79 SER A C 1
ATOM 651 O O . SER A 1 79 ? -15.481 -7.064 21.276 1.00 97.12 79 SER A O 1
ATOM 653 N N . ARG A 1 80 ? -15.010 -6.213 23.302 1.00 97.69 80 ARG A N 1
ATOM 654 C CA . ARG A 1 80 ? -15.772 -7.211 24.080 1.00 97.69 80 ARG A CA 1
ATOM 655 C C . ARG A 1 80 ? -17.178 -6.734 24.435 1.00 97.69 80 ARG A C 1
ATOM 657 O O . ARG A 1 80 ? -18.091 -7.545 24.415 1.00 97.69 80 ARG A O 1
ATOM 664 N N . ASP A 1 81 ? -17.345 -5.443 24.722 1.00 97.94 81 ASP A N 1
ATOM 665 C CA . ASP A 1 81 ? -18.658 -4.808 24.922 1.00 97.94 81 ASP A CA 1
ATOM 666 C C . ASP A 1 81 ? -19.517 -4.888 23.648 1.00 97.94 81 ASP A C 1
ATOM 668 O O . ASP A 1 81 ? -20.708 -5.145 23.739 1.00 97.94 81 ASP A O 1
ATOM 672 N N . ILE A 1 82 ? -18.899 -4.755 22.466 1.00 97.44 82 ILE A N 1
ATOM 673 C CA . ILE A 1 82 ? -19.561 -4.993 21.175 1.00 97.44 82 ILE A CA 1
ATOM 674 C C . ILE A 1 82 ? -19.923 -6.470 21.002 1.00 97.44 82 ILE A C 1
ATOM 676 O O . ILE A 1 82 ? -21.081 -6.755 20.735 1.00 97.44 82 ILE A O 1
ATOM 680 N N . ARG A 1 83 ? -18.967 -7.404 21.160 1.00 97.19 83 ARG A N 1
ATOM 681 C CA . ARG A 1 83 ? -19.218 -8.847 20.949 1.00 97.19 83 ARG A CA 1
ATOM 682 C C . ARG A 1 83 ? -20.394 -9.354 21.792 1.00 97.19 83 ARG A C 1
ATOM 684 O O . ARG A 1 83 ? -21.353 -9.851 21.232 1.00 97.19 83 ARG A O 1
ATOM 691 N N . ARG A 1 84 ? -20.405 -9.050 23.094 1.00 97.62 84 ARG A N 1
ATOM 692 C CA . ARG A 1 84 ? -21.497 -9.398 24.031 1.00 97.62 84 ARG A CA 1
ATOM 693 C C . ARG A 1 84 ? -22.872 -8.770 23.733 1.00 97.62 84 ARG A C 1
ATOM 695 O O . ARG A 1 84 ? -23.800 -8.995 24.497 1.00 97.62 84 ARG A O 1
ATOM 702 N N . LYS A 1 85 ? -22.986 -7.907 22.721 1.00 96.62 85 LYS A N 1
ATOM 703 C CA . LYS A 1 85 ? -24.228 -7.218 22.318 1.00 96.62 85 LYS A CA 1
ATOM 704 C C . LYS A 1 85 ? -24.638 -7.502 20.877 1.00 96.62 85 LYS A C 1
ATOM 706 O O . LYS A 1 85 ? -25.614 -6.930 20.406 1.00 96.62 85 LYS A O 1
ATOM 711 N N . ILE A 1 86 ? -23.852 -8.321 20.187 1.00 96.81 86 ILE A N 1
ATOM 712 C CA . ILE A 1 86 ? -24.178 -8.890 18.880 1.00 96.81 86 ILE A CA 1
ATOM 713 C C . ILE A 1 86 ? -24.207 -10.424 18.941 1.00 96.81 86 ILE A C 1
ATOM 715 O O . ILE A 1 86 ? -24.677 -11.020 17.989 1.00 96.81 86 ILE A O 1
ATOM 719 N N . ASP A 1 87 ? -23.730 -11.032 20.038 1.00 96.31 87 ASP A N 1
ATOM 720 C CA . ASP A 1 87 ? -23.855 -12.459 20.382 1.00 96.31 87 ASP A CA 1
ATOM 721 C C . ASP A 1 87 ? -25.268 -12.973 20.053 1.00 96.31 87 ASP A C 1
ATOM 723 O O . ASP A 1 87 ? -26.249 -12.520 20.649 1.00 96.31 87 ASP A O 1
ATOM 727 N N . GLY A 1 88 ? -25.368 -13.900 19.099 1.00 93.94 88 GLY A N 1
ATOM 728 C CA . GLY A 1 88 ? -26.635 -14.503 18.668 1.00 93.94 88 GLY A CA 1
ATOM 729 C C . GLY A 1 88 ? -27.377 -13.748 17.556 1.00 93.94 88 GLY A C 1
ATOM 730 O O . GLY A 1 88 ? -28.279 -14.315 16.944 1.00 93.94 88 GLY A O 1
ATOM 731 N N . ASP A 1 89 ? -26.978 -12.518 17.216 1.00 96.00 89 ASP A N 1
ATOM 732 C CA . ASP A 1 89 ? -27.424 -11.820 16.005 1.00 96.00 89 ASP A CA 1
ATOM 733 C C . ASP A 1 89 ? -26.407 -12.061 14.881 1.00 96.00 89 ASP A C 1
ATOM 735 O O . ASP A 1 89 ? -25.447 -11.307 14.688 1.00 96.00 89 ASP A O 1
ATOM 739 N N . ALA A 1 90 ? -26.643 -13.113 14.095 1.00 95.69 90 ALA A N 1
ATOM 740 C CA . ALA A 1 90 ? -25.790 -13.491 12.968 1.00 95.69 90 ALA A CA 1
ATOM 741 C C . ALA A 1 90 ? -25.590 -12.358 11.934 1.00 95.69 90 ALA A C 1
ATOM 743 O O . ALA A 1 90 ? -24.537 -12.279 11.291 1.00 95.69 90 ALA A O 1
ATOM 744 N N . VAL A 1 91 ? -26.561 -11.447 11.783 1.00 96.00 91 VAL A N 1
ATOM 745 C CA . VAL A 1 91 ? -26.486 -10.320 10.838 1.00 96.00 91 VAL A CA 1
ATOM 746 C C . VAL A 1 91 ? -25.538 -9.243 11.366 1.00 96.00 91 VAL A C 1
ATOM 748 O O . VAL A 1 91 ? -24.726 -8.705 10.604 1.00 96.00 91 VAL A O 1
ATOM 751 N N . LEU A 1 92 ? -25.592 -8.931 12.664 1.00 95.81 92 LEU A N 1
ATOM 752 C CA . LEU A 1 92 ? -24.644 -8.025 13.308 1.00 95.81 92 LEU A CA 1
ATOM 753 C C . LEU A 1 92 ? -23.260 -8.666 13.471 1.00 95.81 92 LEU A C 1
ATOM 755 O O . LEU A 1 92 ? -22.264 -7.983 13.227 1.00 95.81 92 LEU A O 1
ATOM 759 N N . GLU A 1 93 ? -23.157 -9.956 13.790 1.00 96.00 93 GLU A N 1
ATOM 760 C CA . GLU A 1 93 ? -21.881 -10.681 13.846 1.00 96.00 93 GLU A CA 1
ATOM 761 C C . GLU A 1 93 ? -21.142 -10.642 12.507 1.00 96.00 93 GLU A C 1
ATOM 763 O O . GLU A 1 93 ? -20.003 -10.161 12.454 1.00 96.00 93 GLU A O 1
ATOM 768 N N . ALA A 1 94 ? -21.797 -11.032 11.407 1.00 96.38 94 ALA A N 1
ATOM 769 C CA . ALA A 1 94 ? -21.219 -10.956 10.065 1.00 96.38 94 ALA A CA 1
ATOM 770 C C . ALA A 1 94 ? -20.815 -9.515 9.696 1.00 96.38 94 ALA A C 1
ATOM 772 O O . ALA A 1 94 ? -19.730 -9.270 9.159 1.00 96.38 94 ALA A O 1
ATOM 773 N N . ARG A 1 95 ? -21.652 -8.530 10.048 1.00 96.12 95 ARG A N 1
ATOM 774 C CA . ARG A 1 95 ? -21.431 -7.108 9.744 1.00 96.12 95 ARG A CA 1
ATOM 775 C C . ARG A 1 95 ? -20.283 -6.482 10.546 1.00 96.12 95 ARG A C 1
ATOM 777 O O . ARG A 1 95 ? -19.567 -5.629 10.017 1.00 96.12 95 ARG A O 1
ATOM 784 N N . PHE A 1 96 ? -20.085 -6.870 11.807 1.00 96.69 96 PHE A N 1
ATOM 785 C CA . PHE A 1 96 ? -18.997 -6.367 12.659 1.00 96.69 96 PHE A CA 1
ATOM 786 C C . PHE A 1 96 ? -17.706 -7.187 12.548 1.00 96.69 96 PHE A C 1
ATOM 788 O O . PHE A 1 96 ? -16.629 -6.633 12.796 1.00 96.69 96 PHE A O 1
ATOM 795 N N . GLY A 1 97 ? -17.789 -8.463 12.158 1.00 96.12 97 GLY A N 1
ATOM 796 C CA . GLY A 1 97 ? -16.682 -9.419 12.075 1.00 96.12 97 GLY A CA 1
ATOM 797 C C . GLY A 1 97 ? -15.401 -8.855 11.448 1.00 96.12 97 GLY A C 1
ATOM 798 O O . GLY A 1 97 ? -14.371 -8.843 12.130 1.00 96.12 97 GLY A O 1
ATOM 799 N N . PRO A 1 98 ? -15.433 -8.286 10.225 1.00 95.38 98 PRO A N 1
ATOM 800 C CA . PRO A 1 98 ? -14.244 -7.731 9.573 1.00 95.38 98 PRO A CA 1
ATOM 801 C C . PRO A 1 98 ? -13.571 -6.598 10.367 1.00 95.38 98 PRO A C 1
ATOM 803 O O . PRO A 1 98 ? -12.344 -6.543 10.478 1.00 95.38 98 PRO A O 1
ATOM 806 N N . LEU A 1 99 ? -14.358 -5.699 10.971 1.00 96.12 99 LEU A N 1
ATOM 807 C CA . LEU A 1 99 ? -13.822 -4.580 11.752 1.00 96.12 99 LEU A CA 1
ATOM 808 C C . LEU A 1 99 ? -13.323 -5.030 13.134 1.00 96.12 99 LEU A C 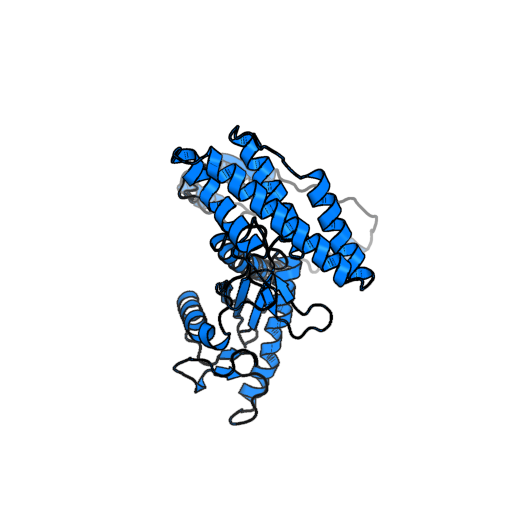1
ATOM 810 O O . LEU A 1 99 ? -12.314 -4.512 13.613 1.00 96.12 99 LEU A O 1
ATOM 814 N N . LEU A 1 100 ? -13.989 -6.006 13.759 1.00 96.81 100 LEU A N 1
ATOM 815 C CA . LEU A 1 100 ? -13.539 -6.635 15.003 1.00 96.81 100 LEU A CA 1
ATOM 816 C C . LEU A 1 100 ? -12.265 -7.468 14.798 1.00 96.81 100 LEU A C 1
ATOM 818 O O . LEU A 1 100 ? -11.404 -7.454 15.676 1.00 96.81 100 LEU A O 1
ATOM 822 N N . GLY A 1 101 ? -12.113 -8.136 13.652 1.00 95.38 101 GLY A N 1
ATOM 823 C CA . GLY A 1 101 ? -10.902 -8.861 13.259 1.00 95.38 101 GLY A CA 1
ATOM 824 C C . GLY A 1 101 ? -9.703 -7.926 13.101 1.00 95.38 101 GLY A C 1
ATOM 825 O O . GLY A 1 101 ? -8.691 -8.100 13.780 1.00 95.38 101 GLY A O 1
ATOM 826 N N . LEU A 1 102 ? -9.848 -6.857 12.307 1.00 94.94 102 LEU A N 1
ATOM 827 C CA . LEU A 1 102 ? -8.811 -5.825 12.170 1.00 94.94 102 LEU A CA 1
ATOM 828 C C . LEU A 1 102 ? -8.485 -5.145 13.511 1.00 94.94 102 LEU A C 1
ATOM 830 O O . LEU A 1 102 ? -7.320 -4.905 13.820 1.00 94.94 102 LEU A O 1
ATOM 834 N N . ALA A 1 103 ? -9.493 -4.860 14.341 1.00 95.62 103 ALA A N 1
ATOM 835 C CA . ALA A 1 103 ? -9.286 -4.300 15.676 1.00 95.62 103 ALA A CA 1
ATOM 836 C C . ALA A 1 103 ? -8.547 -5.263 16.622 1.00 95.62 103 ALA A C 1
ATOM 838 O O . ALA A 1 103 ? -7.728 -4.815 17.424 1.00 95.62 103 ALA A O 1
ATOM 839 N N . GLN A 1 104 ? -8.809 -6.570 16.527 1.00 94.50 104 GLN A N 1
ATOM 840 C CA . GLN A 1 104 ? -8.101 -7.605 17.279 1.00 94.50 104 GLN A CA 1
ATOM 841 C C . GLN A 1 104 ? -6.635 -7.693 16.834 1.00 94.50 104 GLN A C 1
ATOM 843 O O . GLN A 1 104 ? -5.763 -7.619 17.696 1.00 94.50 104 GLN A O 1
ATOM 848 N N . GLN A 1 105 ? -6.363 -7.747 15.524 1.00 93.44 105 GLN A N 1
ATOM 849 C CA . GLN A 1 105 ? -5.001 -7.739 14.966 1.00 93.44 105 GLN A CA 1
ATOM 850 C C . GLN A 1 105 ? -4.212 -6.496 15.407 1.00 93.44 105 GLN A C 1
ATOM 852 O O . GLN A 1 105 ? -3.114 -6.616 15.939 1.00 93.44 105 GLN A O 1
ATOM 857 N N . VAL A 1 106 ? -4.805 -5.302 15.296 1.00 93.75 106 VAL A N 1
ATOM 858 C CA . VAL A 1 106 ? -4.200 -4.039 15.766 1.00 93.75 106 VAL A CA 1
ATOM 859 C C . VAL A 1 106 ? -3.979 -4.016 17.285 1.00 93.75 106 VAL A C 1
ATOM 861 O O . VAL A 1 106 ? -3.085 -3.324 17.771 1.00 93.75 106 VAL A O 1
ATOM 864 N N . ARG A 1 107 ? -4.766 -4.769 18.064 1.00 92.94 107 ARG A N 1
ATOM 865 C CA . ARG A 1 107 ? -4.567 -4.901 19.514 1.00 92.94 107 ARG A CA 1
ATOM 866 C C . ARG A 1 107 ? -3.430 -5.867 19.850 1.00 92.94 107 ARG A C 1
ATOM 868 O O . ARG A 1 107 ? -2.691 -5.591 20.797 1.00 92.94 107 ARG A O 1
ATOM 875 N N . SER A 1 108 ? -3.318 -6.982 19.128 1.00 90.12 108 SER A N 1
ATOM 876 C CA . SER A 1 108 ? -2.309 -8.021 19.359 1.00 90.12 108 SER A CA 1
ATOM 877 C C . SER A 1 108 ? -0.956 -7.718 18.721 1.00 90.12 108 SER A C 1
ATOM 879 O O . SER A 1 108 ? 0.030 -8.281 19.180 1.00 90.12 108 SER A O 1
ATOM 881 N N . GLN A 1 109 ? -0.891 -6.853 17.700 1.00 90.00 109 GLN A N 1
ATOM 882 C CA . GLN A 1 109 ? 0.356 -6.640 16.968 1.00 90.00 109 GLN A CA 1
ATOM 883 C C . GLN A 1 109 ? 1.465 -6.045 17.842 1.00 90.00 109 GLN A C 1
ATOM 885 O O . GLN A 1 109 ? 1.200 -5.195 18.700 1.00 90.00 109 GLN A O 1
ATOM 890 N N . ASP A 1 110 ? 2.700 -6.479 17.595 1.00 80.75 110 ASP A N 1
ATOM 891 C CA . ASP A 1 110 ? 3.885 -6.069 18.347 1.00 80.75 110 ASP A CA 1
ATOM 892 C C . ASP A 1 110 ? 5.071 -5.674 17.449 1.00 80.75 110 ASP A C 1
ATOM 894 O O . ASP A 1 110 ? 5.120 -5.972 16.248 1.00 80.75 110 ASP A O 1
ATOM 898 N N . GLN A 1 111 ? 6.043 -4.964 18.030 1.00 72.44 111 GLN A N 1
ATOM 899 C CA . GLN A 1 111 ? 7.166 -4.363 17.315 1.00 72.44 111 GLN A CA 1
ATOM 900 C C . GLN A 1 111 ? 7.964 -5.392 16.497 1.00 72.44 111 GLN A C 1
ATOM 902 O O . GLN A 1 111 ? 8.261 -5.117 15.333 1.00 72.44 111 GLN A O 1
ATOM 907 N N . HIS A 1 112 ? 8.213 -6.590 17.034 1.00 74.31 112 HIS A N 1
ATOM 908 C CA . HIS A 1 112 ? 9.105 -7.589 16.425 1.00 74.31 112 HIS A CA 1
ATOM 909 C C . HIS A 1 112 ? 8.403 -8.838 15.862 1.00 74.31 112 HIS A C 1
ATOM 911 O O . HIS A 1 112 ? 9.075 -9.810 15.522 1.00 74.31 112 HIS A O 1
ATOM 917 N N . GLN A 1 113 ? 7.069 -8.837 15.724 1.00 77.75 113 GLN A N 1
ATOM 918 C CA . GLN A 1 113 ? 6.364 -9.993 15.153 1.00 77.75 113 GLN A CA 1
ATOM 919 C C . GLN A 1 113 ? 6.810 -10.274 13.705 1.00 77.75 113 GLN A C 1
ATOM 921 O O . GLN A 1 113 ? 6.970 -9.348 12.902 1.00 77.75 113 GLN A O 1
ATOM 926 N N . ARG A 1 114 ? 6.941 -11.560 13.363 1.00 70.12 114 ARG A N 1
ATOM 927 C CA . ARG A 1 114 ? 7.025 -12.034 11.973 1.00 70.12 114 ARG A CA 1
ATOM 928 C C . ARG A 1 114 ? 5.611 -12.150 11.382 1.00 70.12 114 ARG A C 1
ATOM 930 O O . ARG A 1 114 ? 4.644 -12.311 12.122 1.00 70.12 114 ARG A O 1
ATOM 937 N N . GLY A 1 115 ? 5.494 -12.092 10.057 1.00 73.94 115 GLY A N 1
ATOM 938 C CA . GLY A 1 115 ? 4.204 -12.162 9.359 1.00 73.94 115 GLY A CA 1
ATOM 939 C C . GLY A 1 115 ? 3.498 -10.804 9.197 1.00 73.94 115 GLY A C 1
ATOM 940 O O . GLY A 1 115 ? 4.096 -9.756 9.458 1.00 73.94 115 GLY A O 1
ATOM 941 N N . PRO A 1 116 ? 2.243 -10.795 8.709 1.00 79.19 116 PRO A N 1
ATOM 942 C CA . PRO A 1 116 ? 1.542 -9.573 8.318 1.00 79.19 116 PRO A CA 1
ATOM 943 C C . PRO A 1 116 ? 1.260 -8.642 9.506 1.00 79.19 116 PRO A C 1
ATOM 945 O O . PRO A 1 116 ? 0.971 -9.084 10.618 1.00 79.19 116 PRO A O 1
ATOM 948 N N . LYS A 1 117 ? 1.300 -7.332 9.245 1.00 90.06 117 LYS A N 1
ATOM 949 C CA . LYS A 1 117 ? 0.953 -6.253 10.183 1.00 90.06 117 LYS A CA 1
ATOM 950 C C . LYS A 1 117 ? -0.093 -5.345 9.553 1.00 90.06 117 LYS A C 1
ATOM 952 O O . LYS A 1 117 ? -0.034 -5.082 8.355 1.00 90.06 117 LYS A O 1
ATOM 957 N N . VAL A 1 118 ? -1.012 -4.817 10.359 1.00 93.06 118 VAL A N 1
ATOM 958 C CA . VAL A 1 118 ? -1.965 -3.810 9.882 1.00 93.06 118 VAL A CA 1
ATOM 959 C C . VAL A 1 118 ? -1.301 -2.440 9.988 1.00 93.06 118 VAL A C 1
ATOM 961 O O . VAL A 1 118 ? -0.940 -1.998 11.077 1.00 93.06 118 VAL A O 1
ATOM 964 N N . TYR A 1 119 ? -1.177 -1.742 8.860 1.00 92.75 119 TYR A N 1
ATOM 965 C CA . TYR A 1 119 ? -0.692 -0.357 8.826 1.00 92.75 119 TYR A CA 1
ATOM 966 C C . TYR A 1 119 ? -1.836 0.658 8.660 1.00 92.75 119 TYR A C 1
ATOM 968 O O . TYR A 1 119 ? -1.748 1.777 9.168 1.00 92.75 119 TYR A O 1
ATOM 976 N N . ALA A 1 120 ? -2.954 0.271 8.032 1.00 93.88 120 ALA A N 1
ATOM 977 C CA . ALA A 1 120 ? -4.134 1.124 7.889 1.00 93.88 120 ALA A CA 1
ATOM 978 C C . ALA A 1 120 ? -5.457 0.344 7.958 1.00 93.88 120 ALA A C 1
ATOM 980 O O . ALA A 1 120 ? -5.695 -0.598 7.215 1.00 93.88 120 ALA A O 1
ATOM 981 N N . LEU A 1 121 ? -6.387 0.812 8.796 1.00 93.25 121 LEU A N 1
ATOM 982 C CA . LEU A 1 121 ? -7.713 0.199 8.987 1.00 93.25 121 LEU A CA 1
ATOM 983 C C . LEU A 1 121 ? -8.692 0.402 7.815 1.00 93.25 121 LEU A C 1
ATOM 985 O O . LEU A 1 121 ? -9.849 -0.007 7.911 1.00 93.25 121 LEU A O 1
ATOM 989 N N . HIS A 1 122 ? -8.313 1.136 6.769 1.00 91.81 122 HIS A N 1
ATOM 990 C CA . HIS A 1 122 ? -9.089 1.296 5.527 1.00 91.81 122 HIS A CA 1
ATOM 991 C C . HIS A 1 122 ? -8.407 0.669 4.309 1.00 91.81 122 HIS A C 1
ATOM 993 O O . HIS A 1 122 ? -9.031 0.603 3.258 1.00 91.81 122 HIS A O 1
ATOM 999 N N . ALA A 1 123 ? -7.165 0.215 4.472 1.00 94.06 123 ALA A N 1
ATOM 1000 C CA . ALA A 1 123 ? -6.364 -0.450 3.457 1.00 94.06 123 ALA A CA 1
ATOM 1001 C C . ALA A 1 123 ? -5.463 -1.493 4.159 1.00 94.06 123 ALA A C 1
ATOM 1003 O O . ALA A 1 123 ? -4.264 -1.256 4.335 1.00 94.06 123 ALA A O 1
ATOM 1004 N N . PRO A 1 124 ? -6.037 -2.595 4.686 1.00 92.75 124 PRO A N 1
ATOM 1005 C CA . PRO A 1 124 ? -5.281 -3.625 5.402 1.00 92.75 124 PRO A CA 1
ATOM 1006 C C . PRO A 1 124 ? -4.323 -4.415 4.495 1.00 92.75 124 PRO A C 1
ATOM 1008 O O . PRO A 1 124 ? -3.462 -5.125 5.000 1.00 92.75 124 PRO A O 1
ATOM 1011 N N . GLU A 1 125 ? -4.449 -4.278 3.173 1.00 92.88 125 GLU A N 1
ATOM 1012 C CA . GLU A 1 125 ? -3.530 -4.818 2.169 1.00 92.88 125 GLU A CA 1
ATOM 1013 C C . GLU A 1 125 ? -2.176 -4.092 2.086 1.00 92.88 125 GLU A C 1
ATOM 1015 O O . GLU A 1 125 ? -1.294 -4.552 1.369 1.00 92.88 125 GLU A O 1
ATOM 1020 N N . VAL A 1 126 ? -2.017 -2.962 2.783 1.00 94.25 126 VAL A N 1
ATOM 1021 C CA . VAL A 1 126 ? -0.795 -2.147 2.761 1.00 94.25 126 VAL A CA 1
ATOM 1022 C C . VAL A 1 126 ? 0.359 -2.855 3.458 1.00 94.25 126 VAL A C 1
ATOM 1024 O O . VAL A 1 126 ? 0.245 -3.280 4.605 1.00 94.25 126 VAL A O 1
ATOM 1027 N N . GLU A 1 127 ? 1.506 -2.881 2.792 1.00 93.06 127 GLU A N 1
ATOM 1028 C CA . GLU A 1 127 ? 2.753 -3.472 3.264 1.00 93.06 127 GLU A CA 1
ATOM 1029 C C . GLU A 1 127 ? 3.758 -2.382 3.662 1.00 93.06 127 GLU A C 1
ATOM 1031 O O . GLU A 1 127 ? 3.766 -1.283 3.102 1.00 93.06 127 GLU A O 1
ATOM 1036 N N . CYS A 1 128 ? 4.630 -2.690 4.624 1.00 91.50 128 CYS A N 1
ATOM 1037 C CA . CYS A 1 128 ? 5.808 -1.879 4.928 1.00 91.50 128 CYS A CA 1
ATOM 1038 C C . CYS A 1 128 ? 6.997 -2.414 4.135 1.00 91.50 128 CYS A C 1
ATOM 1040 O O . CYS A 1 128 ? 7.398 -3.565 4.317 1.00 91.50 128 CYS A O 1
ATOM 1042 N N . ILE A 1 129 ? 7.557 -1.581 3.261 1.00 89.25 129 ILE A N 1
ATOM 1043 C CA . ILE A 1 129 ? 8.651 -1.959 2.369 1.00 89.25 129 ILE A CA 1
ATOM 1044 C C . ILE A 1 129 ? 9.866 -1.103 2.724 1.00 89.25 129 ILE A C 1
ATOM 1046 O O . ILE A 1 129 ? 9.846 0.125 2.606 1.00 89.25 129 ILE A O 1
ATOM 1050 N N . GLY A 1 130 ? 10.917 -1.767 3.206 1.00 84.69 130 GLY A N 1
ATOM 1051 C CA . GLY A 1 130 ? 12.166 -1.121 3.600 1.00 84.69 130 GLY A CA 1
ATOM 1052 C C . GLY A 1 130 ? 12.905 -0.518 2.406 1.00 84.69 130 GLY A C 1
ATOM 1053 O O . GLY A 1 130 ? 12.936 -1.097 1.319 1.00 84.69 130 GLY A O 1
ATOM 1054 N N . LYS A 1 131 ? 13.536 0.637 2.619 1.00 75.50 131 LYS A N 1
ATOM 1055 C CA . LYS A 1 131 ? 14.416 1.304 1.657 1.00 75.50 131 LYS A CA 1
ATOM 1056 C C . LYS A 1 131 ? 15.755 1.640 2.292 1.00 75.50 131 LYS A C 1
ATOM 1058 O O . LYS A 1 131 ? 15.811 2.159 3.400 1.00 75.50 131 LYS A O 1
ATOM 1063 N N . GLY A 1 132 ? 16.832 1.464 1.529 1.00 67.50 132 GLY A N 1
ATOM 1064 C CA . GLY A 1 132 ? 18.177 1.937 1.881 1.00 67.50 132 GLY A CA 1
ATOM 1065 C C . GLY A 1 132 ? 18.339 3.462 1.791 1.00 67.50 132 GLY A C 1
ATOM 1066 O O . GLY A 1 132 ? 19.328 3.933 1.243 1.00 67.50 132 GLY A O 1
ATOM 1067 N N . LYS A 1 133 ? 17.355 4.244 2.259 1.00 71.69 133 LYS A N 1
ATOM 1068 C CA . LYS A 1 133 ? 17.369 5.715 2.266 1.00 71.69 133 LYS A CA 1
ATOM 1069 C C . LYS A 1 133 ? 17.333 6.221 3.707 1.00 71.69 133 LYS A C 1
ATOM 1071 O O . LYS A 1 133 ? 16.298 6.131 4.357 1.00 71.69 133 LYS A O 1
ATOM 1076 N N . ALA A 1 134 ? 18.429 6.819 4.179 1.00 64.62 134 ALA A N 1
ATOM 1077 C CA . ALA A 1 134 ? 18.596 7.222 5.582 1.00 64.62 134 ALA A CA 1
ATOM 1078 C C . ALA A 1 134 ? 17.452 8.098 6.141 1.00 64.62 134 ALA A C 1
ATOM 1080 O O . ALA A 1 134 ? 16.973 7.851 7.243 1.00 64.62 134 ALA A O 1
ATOM 1081 N N . ARG A 1 135 ? 16.964 9.084 5.370 1.00 66.44 135 ARG A N 1
ATOM 1082 C CA . ARG A 1 135 ? 15.868 9.987 5.791 1.00 66.44 135 ARG A CA 1
ATOM 1083 C C . ARG A 1 135 ? 14.463 9.366 5.713 1.00 66.44 135 ARG A C 1
ATOM 1085 O O . ARG A 1 135 ? 13.529 9.922 6.278 1.00 66.44 135 ARG A O 1
ATOM 1092 N N . ALA A 1 136 ? 14.293 8.258 4.990 1.00 74.19 136 ALA A N 1
ATOM 1093 C CA . ALA A 1 136 ? 12.997 7.617 4.747 1.00 74.19 136 ALA A CA 1
ATOM 1094 C C . ALA A 1 136 ? 13.174 6.090 4.590 1.00 74.19 136 ALA A C 1
ATOM 1096 O O . ALA A 1 136 ? 13.087 5.569 3.475 1.00 74.19 136 ALA A O 1
ATOM 1097 N N . PRO A 1 137 ? 13.454 5.363 5.691 1.00 82.06 137 PRO A N 1
ATOM 1098 C CA . PRO A 1 137 ? 13.823 3.947 5.639 1.00 82.06 137 PRO A CA 1
ATOM 1099 C C . PRO A 1 137 ? 12.659 2.994 5.323 1.00 82.06 137 PRO A C 1
ATOM 1101 O O . PRO A 1 137 ? 12.896 1.810 5.097 1.00 82.06 137 PRO A O 1
ATOM 1104 N N . TYR A 1 138 ? 11.413 3.481 5.288 1.00 88.62 138 TYR A N 1
ATOM 1105 C CA . TYR A 1 138 ? 10.215 2.681 5.015 1.00 88.62 138 TYR A CA 1
ATOM 1106 C C . TYR A 1 138 ? 9.210 3.461 4.157 1.00 88.62 138 TYR A C 1
ATOM 1108 O O . TYR A 1 138 ? 8.891 4.609 4.468 1.00 88.62 138 TYR A O 1
ATOM 1116 N N . GLU A 1 139 ? 8.661 2.819 3.124 1.00 90.62 139 GLU A N 1
ATOM 1117 C CA . GLU A 1 139 ? 7.464 3.278 2.405 1.00 90.62 139 GLU A CA 1
ATOM 1118 C C . GLU A 1 139 ? 6.302 2.296 2.640 1.00 90.62 139 GLU A C 1
ATOM 1120 O O . GLU A 1 139 ? 6.514 1.096 2.818 1.00 90.62 139 GLU A O 1
ATOM 1125 N N . PHE A 1 140 ? 5.068 2.814 2.663 1.00 93.06 140 PHE A N 1
ATOM 1126 C CA . PHE A 1 140 ? 3.864 2.050 3.010 1.00 93.06 140 PHE A CA 1
ATOM 1127 C C . PHE A 1 140 ? 2.910 1.978 1.816 1.00 93.06 140 PHE A C 1
ATOM 1129 O O . PHE A 1 140 ? 2.309 2.983 1.430 1.00 93.06 140 PHE A O 1
ATOM 1136 N N . GLY A 1 141 ? 2.767 0.795 1.222 1.00 94.75 141 GLY A N 1
ATOM 1137 C CA . GLY A 1 141 ? 1.973 0.602 0.012 1.00 94.75 141 GLY A CA 1
ATOM 1138 C C . GLY A 1 141 ? 2.093 -0.809 -0.549 1.00 94.75 141 GLY A C 1
ATOM 1139 O O . GLY A 1 141 ? 2.007 -1.771 0.204 1.00 94.75 141 GLY A O 1
ATOM 1140 N N . CYS A 1 142 ? 2.296 -0.924 -1.859 1.00 95.06 142 CYS A N 1
ATOM 1141 C CA . CYS A 1 142 ? 2.519 -2.190 -2.560 1.00 95.06 142 CYS A CA 1
ATOM 1142 C C . CYS A 1 142 ? 3.817 -2.112 -3.384 1.00 95.06 142 CYS A C 1
ATOM 1144 O O . CYS A 1 142 ? 4.145 -1.044 -3.914 1.00 95.06 142 CYS A O 1
ATOM 1146 N N . LYS A 1 143 ? 4.569 -3.216 -3.518 1.00 94.44 143 LYS A N 1
ATOM 1147 C CA . LYS A 1 143 ? 5.683 -3.281 -4.481 1.00 94.44 143 LYS A CA 1
ATOM 1148 C C . LYS A 1 143 ? 5.127 -3.205 -5.906 1.00 94.44 143 LYS A C 1
ATOM 1150 O O . LYS A 1 143 ? 4.107 -3.817 -6.205 1.00 94.44 143 LYS A O 1
ATOM 1155 N N . VAL A 1 144 ? 5.821 -2.511 -6.803 1.00 95.25 144 VAL A N 1
ATOM 1156 C CA . VAL A 1 144 ? 5.504 -2.486 -8.238 1.00 95.25 144 VAL A CA 1
ATOM 1157 C C . VAL A 1 144 ? 6.770 -2.785 -9.031 1.00 95.25 144 VAL A C 1
ATOM 1159 O O . VAL A 1 144 ? 7.800 -2.142 -8.833 1.00 95.25 144 VAL A O 1
ATOM 1162 N N . SER A 1 145 ? 6.704 -3.760 -9.934 1.00 95.19 145 SER A N 1
ATOM 1163 C CA . SER A 1 145 ? 7.764 -3.995 -10.917 1.00 95.19 145 SER A CA 1
ATOM 1164 C C . SER A 1 145 ? 7.487 -3.195 -12.184 1.00 95.19 145 SER A C 1
ATOM 1166 O O . SER A 1 145 ? 6.355 -3.197 -12.662 1.00 95.19 145 SER A O 1
ATOM 1168 N N . ILE A 1 146 ? 8.524 -2.554 -12.730 1.00 95.94 146 ILE A N 1
ATOM 1169 C CA . ILE A 1 146 ? 8.480 -1.744 -13.953 1.00 95.94 146 ILE A CA 1
ATOM 1170 C C . ILE A 1 146 ? 9.533 -2.253 -14.945 1.00 95.94 146 ILE A C 1
ATOM 1172 O O . ILE A 1 146 ? 10.735 -2.298 -14.648 1.00 95.94 146 ILE A O 1
ATOM 1176 N N . ALA A 1 147 ? 9.085 -2.624 -16.143 1.00 95.06 147 ALA A N 1
ATOM 1177 C CA . ALA A 1 147 ? 9.928 -2.985 -17.275 1.00 95.06 147 ALA A CA 1
ATOM 1178 C C . ALA A 1 147 ? 9.883 -1.899 -18.360 1.00 95.06 147 ALA A C 1
ATOM 1180 O O . ALA A 1 147 ? 8.821 -1.402 -18.715 1.00 95.06 147 ALA A O 1
ATOM 1181 N N . THR A 1 148 ? 11.049 -1.562 -18.903 1.00 94.56 148 THR A N 1
ATOM 1182 C CA . THR A 1 148 ? 11.269 -0.599 -19.996 1.00 94.56 148 THR A CA 1
ATOM 1183 C C . THR A 1 148 ? 12.309 -1.210 -20.943 1.00 94.56 148 THR A C 1
ATOM 1185 O O . THR A 1 148 ? 13.137 -1.997 -20.460 1.00 94.56 148 THR A O 1
ATOM 1188 N N . PRO A 1 149 ? 12.355 -0.857 -22.241 1.00 92.44 149 PRO A N 1
ATOM 1189 C CA . PRO A 1 149 ? 13.351 -1.409 -23.155 1.00 92.44 149 PRO A CA 1
ATOM 1190 C C . PRO A 1 149 ? 14.770 -0.993 -22.742 1.00 92.44 149 PRO A C 1
ATOM 1192 O O . PRO A 1 149 ? 14.975 0.054 -22.129 1.00 92.44 149 PRO A O 1
ATOM 1195 N N . VAL A 1 150 ? 15.776 -1.797 -23.095 1.00 89.56 150 VAL A N 1
ATOM 1196 C CA . VAL A 1 150 ? 17.192 -1.422 -22.897 1.00 89.56 150 VAL A CA 1
ATOM 1197 C C . VAL A 1 150 ? 17.760 -0.612 -24.075 1.00 89.56 150 VAL A C 1
ATOM 1199 O O . VAL A 1 150 ? 18.881 -0.121 -24.007 1.00 89.56 150 VAL A O 1
ATOM 1202 N N . THR A 1 151 ? 16.987 -0.452 -25.150 1.00 85.94 151 THR A N 1
ATOM 1203 C CA . THR A 1 151 ? 17.321 0.301 -26.371 1.00 85.94 151 THR A CA 1
ATOM 1204 C C . THR A 1 151 ? 16.896 1.774 -26.269 1.00 85.94 151 THR A C 1
ATOM 1206 O O . THR A 1 151 ? 16.485 2.227 -25.201 1.00 85.94 151 THR A O 1
ATOM 1209 N N . SER A 1 152 ? 17.028 2.539 -27.363 1.00 82.44 152 SER A N 1
ATOM 1210 C CA . SER A 1 152 ? 16.548 3.926 -27.499 1.00 82.44 152 SER A CA 1
ATOM 1211 C C . SER A 1 152 ? 15.423 3.992 -28.542 1.00 82.44 152 SER A C 1
ATOM 1213 O O . SER A 1 152 ? 15.720 4.132 -29.728 1.00 82.44 152 SER A O 1
ATOM 1215 N N . PRO A 1 153 ? 14.142 3.864 -28.156 1.00 84.06 153 PRO A N 1
ATOM 1216 C CA . PRO A 1 153 ? 13.036 4.121 -29.073 1.00 84.06 153 PRO A CA 1
ATOM 1217 C C . PRO A 1 153 ? 12.983 5.615 -29.423 1.00 84.06 153 PRO A C 1
ATOM 1219 O O . PRO A 1 153 ? 13.182 6.458 -28.548 1.00 84.06 153 PRO A O 1
ATOM 1222 N N . LYS A 1 154 ? 12.681 5.958 -30.684 1.00 81.81 154 LYS A N 1
ATOM 1223 C CA . LYS A 1 154 ? 12.580 7.365 -31.129 1.00 81.81 154 LYS A CA 1
ATOM 1224 C C . LYS A 1 154 ? 11.490 8.151 -30.378 1.00 81.81 154 LYS A C 1
ATOM 1226 O O . LYS A 1 154 ? 11.670 9.335 -30.134 1.00 81.81 154 LYS A O 1
ATOM 1231 N N . GLY A 1 155 ? 10.408 7.483 -29.966 1.00 80.62 155 GLY A N 1
ATOM 1232 C CA . GLY A 1 155 ? 9.331 8.056 -29.144 1.00 80.62 155 GLY A CA 1
ATOM 1233 C C . GLY A 1 155 ? 9.601 8.097 -27.629 1.00 80.62 155 GLY A C 1
ATOM 1234 O O . GLY A 1 155 ? 8.698 8.429 -26.871 1.00 80.62 155 GLY A O 1
ATOM 1235 N N . GLY A 1 156 ? 10.806 7.748 -27.163 1.00 87.50 156 GLY A N 1
ATOM 1236 C CA . GLY A 1 156 ? 11.173 7.797 -25.743 1.00 87.50 156 GLY A CA 1
ATOM 1237 C C . GLY A 1 156 ? 11.153 6.450 -25.007 1.00 87.50 156 GLY A C 1
ATOM 1238 O O . GLY A 1 156 ? 11.070 5.374 -25.597 1.00 87.50 156 GLY A O 1
ATOM 1239 N N . GLN A 1 157 ? 11.310 6.505 -23.683 1.00 92.50 157 GLN A N 1
ATOM 1240 C CA . GLN A 1 157 ? 11.620 5.351 -22.828 1.00 92.50 157 GLN A CA 1
ATOM 1241 C C . GLN A 1 157 ? 10.345 4.680 -22.272 1.00 92.50 157 GLN A C 1
ATOM 1243 O O . GLN A 1 157 ? 10.106 4.675 -21.067 1.00 92.50 157 GLN A O 1
ATOM 1248 N N . PHE A 1 158 ? 9.521 4.114 -23.159 1.00 93.94 158 PHE A N 1
ATOM 1249 C CA . PHE A 1 158 ? 8.233 3.490 -22.815 1.00 93.94 158 PHE A CA 1
ATOM 1250 C C . PHE A 1 158 ? 8.308 2.416 -21.715 1.00 93.94 158 PHE A C 1
ATOM 1252 O O . PHE A 1 158 ? 9.260 1.632 -21.634 1.00 93.94 158 PHE A O 1
ATOM 1259 N N . VAL A 1 159 ? 7.248 2.320 -20.910 1.00 95.81 159 VAL A N 1
ATOM 1260 C CA . VAL A 1 159 ? 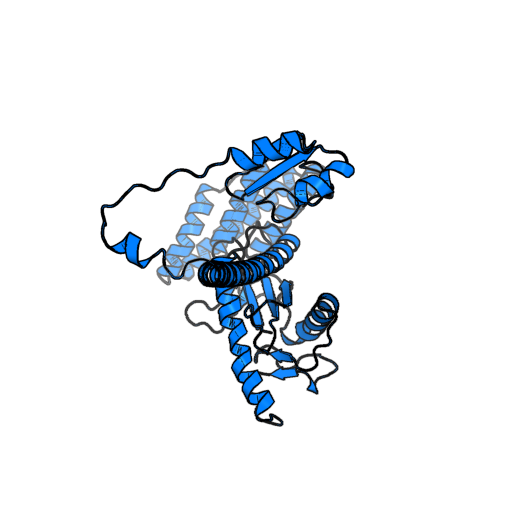6.994 1.177 -20.026 1.00 95.81 159 VAL A CA 1
ATOM 1261 C C . VAL A 1 159 ? 6.374 0.049 -20.844 1.00 95.81 159 VAL A C 1
ATOM 1263 O O . VAL A 1 159 ? 5.312 0.225 -21.432 1.00 95.81 159 VAL A O 1
ATOM 1266 N N . LEU A 1 160 ? 7.024 -1.113 -20.855 1.00 94.50 160 LEU A N 1
ATOM 1267 C CA . LEU A 1 160 ? 6.537 -2.321 -21.531 1.00 94.50 160 LEU A CA 1
ATOM 1268 C C . LEU A 1 160 ? 5.623 -3.155 -20.628 1.00 94.50 160 LEU A C 1
ATOM 1270 O O . LEU A 1 160 ? 4.725 -3.826 -21.113 1.00 94.50 160 LEU A O 1
ATOM 1274 N N . HIS A 1 161 ? 5.861 -3.140 -19.314 1.00 95.88 161 HIS A N 1
ATOM 1275 C CA . HIS A 1 161 ? 5.057 -3.884 -18.346 1.00 95.88 161 HIS A CA 1
ATOM 1276 C C . HIS A 1 161 ? 5.152 -3.239 -16.956 1.00 95.88 161 HIS A C 1
ATOM 1278 O O . HIS A 1 161 ? 6.240 -2.859 -16.509 1.00 95.88 161 HIS A O 1
ATOM 1284 N N . ALA A 1 162 ? 4.011 -3.138 -16.271 1.00 96.62 162 ALA A N 1
ATOM 1285 C CA . ALA A 1 162 ? 3.888 -2.650 -14.902 1.00 96.62 162 ALA A CA 1
ATOM 1286 C C . ALA A 1 162 ? 2.980 -3.592 -14.098 1.00 96.62 162 ALA A C 1
ATOM 1288 O O . ALA A 1 162 ? 1.837 -3.822 -14.486 1.00 96.62 162 ALA A O 1
ATOM 1289 N N . LYS A 1 163 ? 3.471 -4.133 -12.974 1.00 95.56 163 LYS A N 1
ATOM 1290 C CA . LYS A 1 163 ? 2.718 -5.104 -12.157 1.00 95.56 163 LYS A CA 1
ATOM 1291 C C . LYS A 1 163 ? 2.867 -4.846 -10.664 1.00 95.56 163 LYS A C 1
ATOM 1293 O O . LYS A 1 163 ? 3.986 -4.782 -10.153 1.00 95.56 163 LYS A O 1
ATOM 1298 N N . ALA A 1 164 ? 1.734 -4.735 -9.970 1.00 96.19 164 ALA A N 1
ATOM 1299 C CA . ALA A 1 164 ? 1.671 -4.691 -8.511 1.00 96.19 164 ALA A CA 1
ATOM 1300 C C . ALA A 1 164 ? 1.904 -6.089 -7.907 1.00 96.19 164 ALA A C 1
ATOM 1302 O O . ALA A 1 164 ? 1.399 -7.094 -8.412 1.00 96.19 164 ALA A O 1
ATOM 1303 N N . LEU A 1 165 ? 2.683 -6.143 -6.827 1.00 94.75 165 LEU A N 1
ATOM 1304 C CA . LEU A 1 165 ? 3.246 -7.354 -6.232 1.00 94.75 165 LEU A CA 1
ATOM 1305 C C . LEU A 1 165 ? 2.943 -7.387 -4.727 1.00 94.75 165 LEU A C 1
ATOM 1307 O O . LEU A 1 165 ? 3.694 -6.848 -3.915 1.00 94.75 165 LEU A O 1
ATOM 1311 N N . HIS A 1 166 ? 1.827 -8.023 -4.369 1.00 93.25 166 HIS A N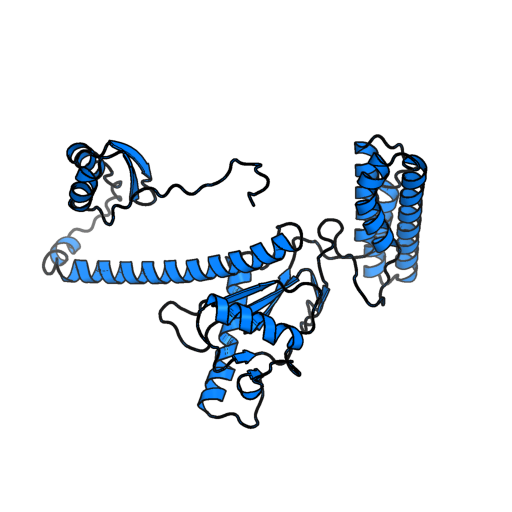 1
ATOM 1312 C CA . HIS A 1 166 ? 1.387 -8.213 -2.981 1.00 93.25 166 HIS A CA 1
ATOM 1313 C C . HIS A 1 166 ? 2.091 -9.386 -2.285 1.00 93.25 166 HIS A C 1
ATOM 1315 O O . HIS A 1 166 ? 2.540 -10.333 -2.927 1.00 93.25 166 HIS A O 1
ATOM 1321 N N . GLY A 1 167 ? 2.116 -9.341 -0.953 1.00 90.19 167 GLY A N 1
ATOM 1322 C CA . GLY A 1 167 ? 2.770 -10.305 -0.065 1.00 90.19 167 GLY A CA 1
ATOM 1323 C C . GLY A 1 167 ? 4.185 -9.906 0.368 1.00 90.19 167 GLY A C 1
ATOM 1324 O O . GLY A 1 167 ? 4.883 -10.741 0.935 1.00 90.19 167 GLY A O 1
ATOM 1325 N N . ASN A 1 168 ? 4.627 -8.672 0.085 1.00 88.00 168 ASN A N 1
ATOM 1326 C CA . ASN A 1 168 ? 6.016 -8.207 0.196 1.00 88.00 168 ASN A CA 1
ATOM 1327 C C . ASN A 1 168 ? 7.042 -9.251 -0.312 1.00 88.00 168 ASN A C 1
ATOM 1329 O O . ASN A 1 168 ? 7.993 -9.584 0.401 1.00 88.00 168 ASN A O 1
ATOM 1333 N N . PRO A 1 169 ? 6.845 -9.824 -1.518 1.00 88.62 169 PRO A N 1
ATOM 1334 C CA . PRO A 1 169 ? 7.599 -10.989 -1.971 1.00 88.62 169 PRO A CA 1
ATOM 1335 C C . PRO A 1 169 ? 9.090 -10.678 -2.096 1.00 88.62 169 PRO A C 1
ATOM 1337 O O . PRO A 1 169 ? 9.470 -9.538 -2.395 1.00 88.62 169 PRO A O 1
ATOM 1340 N N . PHE A 1 170 ? 9.946 -11.693 -1.925 1.00 87.94 170 PHE A N 1
ATOM 1341 C CA . PHE A 1 170 ? 11.359 -11.524 -2.245 1.00 87.94 170 PHE A CA 1
ATOM 1342 C C . PHE A 1 170 ? 11.527 -11.228 -3.736 1.00 87.94 170 PHE A C 1
ATOM 1344 O O . PHE A 1 170 ? 11.025 -11.941 -4.606 1.00 87.94 170 PHE A O 1
ATOM 1351 N N . ASP A 1 171 ? 12.274 -10.165 -3.999 1.00 85.94 171 ASP A N 1
ATOM 1352 C CA . ASP A 1 171 ? 12.578 -9.610 -5.304 1.00 85.94 171 ASP A CA 1
ATOM 1353 C C . ASP A 1 171 ? 12.913 -10.686 -6.346 1.00 85.94 171 ASP A C 1
ATOM 1355 O O . ASP A 1 171 ? 12.224 -10.776 -7.364 1.00 85.94 171 ASP A O 1
ATOM 1359 N N . GLY A 1 172 ? 13.900 -11.547 -6.073 1.00 87.62 172 GLY A N 1
ATOM 1360 C CA . GLY A 1 172 ? 14.358 -12.593 -6.996 1.00 87.62 172 GLY A CA 1
ATOM 1361 C C . GLY A 1 172 ? 13.296 -13.633 -7.385 1.00 87.62 172 GLY A C 1
ATOM 1362 O O . GLY A 1 172 ? 13.377 -14.194 -8.477 1.00 87.62 172 GLY A O 1
ATOM 1363 N N . HIS A 1 173 ? 12.271 -13.852 -6.553 1.00 89.56 173 HIS A N 1
ATOM 1364 C CA . HIS A 1 173 ? 11.169 -14.777 -6.858 1.00 89.56 173 HIS A CA 1
ATOM 1365 C C . HIS A 1 173 ? 10.135 -14.162 -7.813 1.00 89.56 173 HIS A C 1
ATOM 1367 O O . HIS A 1 173 ? 9.464 -14.881 -8.546 1.00 89.56 173 HIS A O 1
ATOM 1373 N N . THR A 1 174 ? 10.029 -12.830 -7.858 1.00 90.44 174 THR A N 1
ATOM 1374 C CA . THR A 1 174 ? 9.077 -12.137 -8.747 1.00 90.44 174 THR A CA 1
ATOM 1375 C C . THR A 1 174 ? 9.558 -12.034 -10.195 1.00 90.44 174 THR A C 1
ATOM 1377 O O . THR A 1 174 ? 8.766 -11.707 -11.072 1.00 90.44 174 THR A O 1
ATOM 1380 N N . LEU A 1 175 ? 10.839 -12.322 -10.462 1.00 91.50 175 LEU A N 1
ATOM 1381 C CA . LEU A 1 175 ? 11.453 -12.118 -11.776 1.00 91.50 175 LEU A CA 1
ATOM 1382 C C . LEU A 1 175 ? 10.811 -12.973 -12.878 1.00 91.50 175 LEU A C 1
ATOM 1384 O O . LEU A 1 175 ? 10.448 -12.425 -13.911 1.00 91.50 175 LEU A O 1
ATOM 1388 N N . GLY A 1 176 ? 10.658 -14.282 -12.651 1.00 90.94 176 GLY A N 1
ATOM 1389 C CA . GLY A 1 176 ? 10.098 -15.217 -13.637 1.00 90.94 176 GLY A CA 1
ATOM 1390 C C . GLY A 1 176 ? 8.672 -14.862 -14.068 1.00 90.94 176 GLY A C 1
ATOM 1391 O O . GLY A 1 176 ? 8.470 -14.594 -15.250 1.00 90.94 176 GLY A O 1
ATOM 1392 N N . PRO A 1 177 ? 7.704 -14.768 -13.134 1.00 91.81 177 PRO A N 1
ATOM 1393 C CA . PRO A 1 177 ? 6.333 -14.385 -13.464 1.00 91.81 177 PRO A CA 1
ATOM 1394 C C . PRO A 1 177 ? 6.250 -13.054 -14.220 1.00 91.81 177 PRO A C 1
ATOM 1396 O O . PRO A 1 177 ? 5.608 -12.994 -15.259 1.00 91.81 177 PRO A O 1
ATOM 1399 N N . VAL A 1 178 ? 6.972 -12.020 -13.763 1.00 93.00 178 VAL A N 1
ATOM 1400 C CA . VAL A 1 178 ? 6.948 -10.683 -14.387 1.00 93.00 178 VAL A CA 1
ATOM 1401 C C . VAL A 1 178 ? 7.534 -10.670 -15.804 1.00 93.00 178 VAL A C 1
ATOM 1403 O O . VAL A 1 178 ? 7.114 -9.840 -16.612 1.00 93.00 178 VAL A O 1
ATOM 1406 N N . ILE A 1 179 ? 8.492 -11.553 -16.111 1.00 92.94 179 ILE A N 1
ATOM 1407 C CA . ILE A 1 179 ? 9.001 -11.737 -17.477 1.00 92.94 179 ILE A CA 1
ATOM 1408 C C . ILE A 1 179 ? 7.946 -12.437 -18.334 1.00 92.94 179 ILE A C 1
ATOM 1410 O O . ILE A 1 179 ? 7.609 -11.904 -19.381 1.00 92.94 179 ILE A O 1
ATOM 1414 N N . ALA A 1 180 ? 7.356 -13.540 -17.863 1.00 92.62 180 ALA A N 1
ATOM 1415 C CA . ALA A 1 180 ? 6.333 -14.269 -18.617 1.00 92.62 180 ALA A CA 1
ATOM 1416 C C . ALA A 1 180 ? 5.086 -13.406 -18.909 1.00 92.62 180 ALA A C 1
ATOM 1418 O O . ALA A 1 180 ? 4.563 -13.429 -20.021 1.00 92.62 180 ALA A O 1
ATOM 1419 N N . ASP A 1 181 ? 4.645 -12.588 -17.943 1.00 92.88 181 ASP A N 1
ATOM 1420 C CA . ASP A 1 181 ? 3.592 -11.581 -18.149 1.00 92.88 181 ASP A CA 1
ATOM 1421 C C . ASP A 1 181 ? 3.981 -10.567 -19.245 1.00 92.88 181 ASP A C 1
ATOM 1423 O O . ASP A 1 181 ? 3.166 -10.225 -20.099 1.00 92.88 181 ASP A O 1
ATOM 1427 N N . MET A 1 182 ? 5.226 -10.073 -19.211 1.00 94.38 182 MET A N 1
ATOM 1428 C CA . MET A 1 182 ? 5.738 -9.071 -20.150 1.00 94.38 182 MET A CA 1
ATOM 1429 C C . MET A 1 182 ? 5.865 -9.646 -21.563 1.00 94.38 182 MET A C 1
ATOM 1431 O O . MET A 1 182 ? 5.413 -9.004 -22.500 1.00 94.38 182 MET A O 1
ATOM 1435 N N . GLU A 1 183 ? 6.450 -10.835 -21.714 1.00 94.25 183 GLU A N 1
ATOM 1436 C CA . GLU A 1 183 ? 6.613 -11.523 -23.001 1.00 94.25 183 GLU A CA 1
ATOM 1437 C C . GLU A 1 183 ? 5.251 -11.874 -23.617 1.00 94.25 183 GLU A C 1
ATOM 1439 O O . GLU A 1 183 ? 5.061 -11.693 -24.818 1.00 94.25 183 GLU A O 1
ATOM 1444 N N . LYS A 1 184 ? 4.268 -12.276 -22.794 1.00 94.19 184 LYS A N 1
ATOM 1445 C CA . LYS A 1 184 ? 2.877 -12.477 -23.233 1.00 94.19 184 LYS A CA 1
ATOM 1446 C C . LYS A 1 184 ? 2.204 -11.175 -23.685 1.00 94.19 184 LYS A C 1
ATOM 1448 O O . LYS A 1 184 ? 1.409 -11.208 -24.618 1.00 94.19 184 LYS A O 1
ATOM 1453 N N . LEU A 1 185 ? 2.492 -10.049 -23.030 1.00 91.94 185 LEU A N 1
ATOM 1454 C CA . LEU A 1 185 ? 1.903 -8.744 -23.357 1.00 91.94 185 LEU A CA 1
ATOM 1455 C C . LEU A 1 185 ? 2.546 -8.107 -24.599 1.00 91.94 185 LEU A C 1
ATOM 1457 O O . LEU A 1 185 ? 1.847 -7.472 -25.382 1.00 91.94 185 LEU A O 1
ATOM 1461 N N . THR A 1 186 ? 3.858 -8.268 -24.796 1.00 90.06 186 THR A N 1
ATOM 1462 C CA . THR A 1 186 ? 4.578 -7.712 -25.955 1.00 90.06 186 THR A CA 1
ATOM 1463 C C . THR A 1 186 ? 4.582 -8.626 -27.178 1.00 90.06 186 THR A C 1
ATOM 1465 O O . THR A 1 186 ? 4.873 -8.146 -28.270 1.00 90.06 186 THR A O 1
ATOM 1468 N N . GLY A 1 187 ? 4.350 -9.932 -27.005 1.00 92.56 187 GLY A N 1
ATOM 1469 C CA . GLY A 1 187 ? 4.591 -10.947 -28.036 1.00 92.56 187 GLY A CA 1
ATOM 1470 C C . GLY A 1 187 ? 6.078 -11.178 -28.348 1.00 92.56 187 GLY A C 1
ATOM 1471 O O . GLY A 1 187 ? 6.399 -11.793 -29.362 1.00 92.56 187 GLY A O 1
ATOM 1472 N N . VAL A 1 188 ? 7.004 -10.667 -27.521 1.00 89.81 188 VAL A N 1
ATOM 1473 C CA . VAL A 1 188 ? 8.449 -10.636 -27.818 1.00 89.81 188 VAL A CA 1
ATOM 1474 C C . VAL A 1 188 ? 9.278 -11.209 -26.669 1.00 89.81 188 VAL A C 1
ATOM 1476 O O . VAL A 1 188 ? 9.309 -10.652 -25.572 1.00 89.81 188 VAL A O 1
ATOM 1479 N N . GLU A 1 189 ? 10.029 -12.270 -26.972 1.00 90.50 189 GLU A N 1
ATOM 1480 C CA . GLU A 1 189 ? 10.947 -12.953 -26.054 1.00 90.50 189 GLU A CA 1
ATOM 1481 C C . GLU A 1 189 ? 12.092 -12.042 -25.552 1.00 90.50 189 GLU A C 1
ATOM 1483 O O . GLU A 1 189 ? 12.838 -11.414 -26.316 1.00 90.50 189 GLU A O 1
ATOM 1488 N N . ALA A 1 190 ? 12.301 -12.022 -24.237 1.00 89.31 190 ALA A N 1
ATOM 1489 C CA . ALA A 1 190 ? 13.274 -11.195 -23.545 1.00 89.31 190 ALA A CA 1
ATOM 1490 C C . ALA A 1 190 ? 14.688 -11.808 -23.576 1.00 89.31 190 ALA A C 1
ATOM 1492 O O . ALA A 1 190 ? 15.234 -12.254 -22.562 1.00 89.31 190 ALA A O 1
ATOM 1493 N N . ARG A 1 191 ? 15.336 -11.764 -24.750 1.00 90.00 191 ARG A N 1
ATOM 1494 C CA . ARG A 1 191 ? 16.703 -12.289 -24.972 1.00 90.00 191 ARG A CA 1
ATOM 1495 C C . ARG A 1 191 ? 17.734 -11.839 -23.921 1.00 90.00 191 ARG A C 1
ATOM 1497 O O . ARG A 1 191 ? 18.632 -12.610 -23.589 1.00 90.00 191 ARG A O 1
ATOM 1504 N N . ARG A 1 192 ? 17.641 -10.600 -23.408 1.00 90.75 192 ARG A N 1
ATOM 1505 C CA . ARG A 1 192 ? 18.529 -10.046 -22.362 1.00 90.75 192 ARG A CA 1
ATOM 1506 C C . ARG A 1 192 ? 17.764 -9.132 -21.399 1.00 90.75 192 ARG A C 1
ATOM 1508 O O . ARG A 1 192 ? 17.170 -8.140 -21.815 1.00 90.75 192 ARG A O 1
ATOM 1515 N N . ILE A 1 193 ? 17.822 -9.444 -20.106 1.00 92.81 193 ILE A N 1
ATOM 1516 C CA . ILE A 1 193 ? 17.049 -8.809 -19.032 1.00 92.81 193 ILE A CA 1
ATOM 1517 C C . ILE A 1 193 ? 18.011 -8.174 -18.021 1.00 92.81 193 ILE A C 1
ATOM 1519 O O . ILE A 1 193 ? 18.744 -8.869 -17.321 1.00 92.81 193 ILE A O 1
ATOM 1523 N N . HIS A 1 194 ? 17.999 -6.845 -17.910 1.00 92.62 194 HIS A N 1
ATOM 1524 C CA . HIS A 1 194 ? 18.883 -6.104 -16.999 1.00 92.62 194 HIS A CA 1
ATOM 1525 C C . HIS A 1 194 ? 18.141 -5.693 -15.717 1.00 92.62 194 HIS A C 1
ATOM 152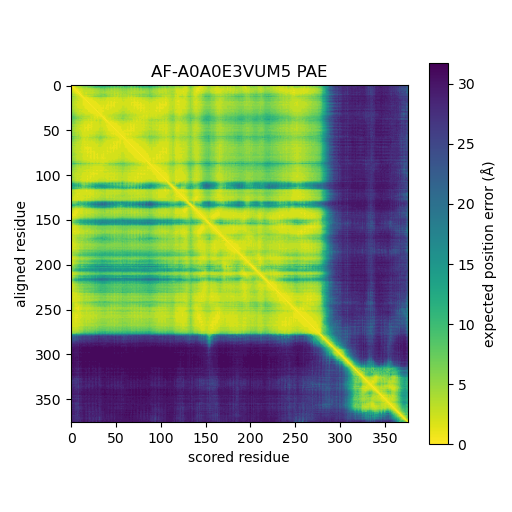7 O O . HIS A 1 194 ? 17.083 -5.053 -15.792 1.00 92.62 194 HIS A O 1
ATOM 1533 N N . VAL A 1 195 ? 18.694 -6.043 -14.548 1.00 92.44 195 VAL A N 1
ATOM 1534 C CA . VAL A 1 195 ? 18.049 -5.915 -13.222 1.00 92.44 195 VAL A CA 1
ATOM 1535 C C . VAL A 1 195 ? 18.983 -5.358 -12.142 1.00 92.44 195 VAL A C 1
ATOM 1537 O O . VAL A 1 195 ? 20.206 -5.374 -12.269 1.00 92.44 195 VAL A O 1
ATOM 1540 N N . ASP A 1 196 ? 18.402 -4.891 -11.040 1.00 89.19 196 ASP A N 1
ATOM 1541 C CA . ASP A 1 196 ? 19.138 -4.360 -9.888 1.00 89.19 196 ASP A CA 1
ATOM 1542 C C . ASP A 1 196 ? 19.623 -5.437 -8.902 1.00 89.19 196 ASP A C 1
ATOM 1544 O O . ASP A 1 196 ? 19.077 -6.540 -8.838 1.00 89.19 196 ASP A O 1
ATOM 1548 N N . LYS A 1 197 ? 20.613 -5.089 -8.065 1.00 86.75 197 LYS A N 1
ATOM 1549 C CA . LYS A 1 197 ? 21.206 -5.973 -7.038 1.00 86.75 197 LYS A CA 1
ATOM 1550 C C . LYS A 1 197 ? 20.188 -6.687 -6.134 1.00 86.75 197 LYS A C 1
ATOM 1552 O O . LYS A 1 197 ? 20.478 -7.786 -5.674 1.00 86.75 197 LYS A O 1
ATOM 1557 N N . GLY A 1 198 ? 19.010 -6.100 -5.902 1.00 85.06 198 GLY A N 1
ATOM 1558 C CA . GLY A 1 198 ? 17.945 -6.692 -5.080 1.00 85.06 198 GLY A CA 1
ATOM 1559 C C . GLY A 1 198 ? 17.403 -8.031 -5.600 1.00 85.06 198 GLY A C 1
ATOM 1560 O O . GLY A 1 198 ? 17.004 -8.864 -4.796 1.00 85.06 198 GLY A O 1
ATOM 1561 N N . TYR A 1 199 ? 17.457 -8.296 -6.913 1.00 88.06 199 TYR A N 1
ATOM 1562 C CA . TYR A 1 199 ? 17.030 -9.584 -7.486 1.00 88.06 199 TYR A CA 1
ATOM 1563 C C . TYR A 1 199 ? 18.153 -10.655 -7.505 1.00 88.06 199 TYR A C 1
ATOM 1565 O O . TYR A 1 199 ? 18.047 -11.636 -8.241 1.00 88.06 199 TYR A O 1
ATOM 1573 N N . ARG A 1 200 ? 19.255 -10.492 -6.752 1.00 86.00 200 ARG A N 1
ATOM 1574 C CA . ARG A 1 200 ? 20.318 -11.514 -6.641 1.00 86.00 200 ARG A CA 1
ATOM 1575 C C . ARG A 1 200 ? 19.739 -12.818 -6.073 1.00 86.00 200 ARG A C 1
ATOM 1577 O O . ARG A 1 200 ? 18.994 -12.775 -5.105 1.00 86.00 200 ARG A O 1
ATOM 1584 N N . GLY A 1 201 ? 20.093 -13.965 -6.660 1.00 84.81 201 GLY A N 1
ATOM 1585 C CA . GLY A 1 201 ? 19.471 -15.250 -6.301 1.00 84.81 201 GLY A CA 1
ATOM 1586 C C . GLY A 1 201 ? 18.054 -15.399 -6.868 1.00 84.81 201 GLY A C 1
ATOM 1587 O O . GLY A 1 201 ? 17.136 -15.788 -6.158 1.00 84.81 201 GLY A O 1
ATOM 1588 N N . HIS A 1 202 ? 17.856 -15.028 -8.136 1.00 87.94 202 HIS A N 1
ATOM 1589 C CA . HIS A 1 202 ? 16.574 -15.176 -8.823 1.00 87.94 202 HIS A CA 1
ATOM 1590 C C . HIS A 1 202 ? 16.356 -16.597 -9.360 1.00 87.94 202 HIS A C 1
ATOM 1592 O O . HIS A 1 202 ? 17.260 -17.216 -9.927 1.00 87.94 202 HIS A O 1
ATOM 1598 N N . ASN A 1 203 ? 15.108 -17.061 -9.313 1.00 82.75 203 ASN A N 1
ATOM 1599 C CA . ASN A 1 203 ? 14.714 -18.396 -9.779 1.00 82.75 203 ASN A CA 1
ATOM 1600 C C . ASN A 1 203 ? 14.289 -18.380 -11.261 1.00 82.75 203 ASN A C 1
ATOM 1602 O O . ASN A 1 203 ? 13.287 -18.973 -11.640 1.00 82.75 203 ASN A O 1
ATOM 1606 N N . HIS A 1 204 ? 15.029 -17.651 -12.105 1.00 84.00 204 HIS A N 1
ATOM 1607 C CA . HIS A 1 204 ? 14.767 -17.610 -13.552 1.00 84.00 204 HIS A CA 1
ATOM 1608 C C . HIS A 1 204 ? 15.412 -18.827 -14.237 1.00 84.00 204 HIS A C 1
ATOM 1610 O O . HIS A 1 204 ? 16.606 -19.038 -13.997 1.00 84.00 204 HIS A O 1
ATOM 1616 N N . PRO A 1 205 ? 14.699 -19.590 -15.093 1.00 82.69 205 PRO A N 1
ATOM 1617 C CA . PRO A 1 205 ? 15.250 -20.788 -15.732 1.00 82.69 205 PRO A CA 1
ATOM 1618 C C . PRO A 1 205 ? 16.451 -20.446 -16.623 1.00 82.69 205 PRO A C 1
ATOM 1620 O O . PRO A 1 205 ? 17.559 -20.937 -16.406 1.00 82.69 205 PRO A O 1
ATOM 1623 N N . HIS A 1 206 ? 16.290 -19.501 -17.552 1.00 85.25 206 HIS A N 1
ATOM 1624 C CA . HIS A 1 206 ? 17.383 -19.027 -18.403 1.00 85.25 206 HIS A CA 1
ATOM 1625 C C . HIS A 1 206 ? 18.260 -18.020 -17.645 1.00 85.25 206 HIS A C 1
ATOM 1627 O O . HIS A 1 206 ? 18.176 -16.806 -17.860 1.00 85.25 206 HIS A O 1
ATOM 1633 N N . ARG A 1 207 ? 19.093 -18.511 -16.718 1.00 79.75 207 ARG A N 1
ATOM 1634 C CA . ARG A 1 207 ? 19.960 -17.672 -15.866 1.00 79.75 207 ARG A CA 1
ATOM 1635 C C . ARG A 1 207 ? 20.876 -16.749 -16.680 1.00 79.75 207 ARG A C 1
ATOM 1637 O O . ARG A 1 207 ? 21.009 -15.584 -16.332 1.00 79.75 207 ARG A O 1
ATOM 1644 N N . PHE A 1 208 ? 21.425 -17.226 -17.800 1.00 80.56 208 PHE A N 1
ATOM 1645 C CA . PHE A 1 208 ? 22.340 -16.459 -18.662 1.00 80.56 208 PHE A CA 1
ATOM 1646 C C . PHE A 1 208 ? 21.696 -15.282 -19.420 1.00 80.56 208 PHE A C 1
ATOM 1648 O O . PHE A 1 208 ? 22.415 -14.443 -19.960 1.00 80.56 208 PHE A O 1
ATOM 1655 N N . ARG A 1 209 ? 20.358 -15.177 -19.445 1.00 87.69 209 ARG A N 1
ATOM 1656 C CA . ARG A 1 209 ? 19.664 -13.999 -19.995 1.00 87.69 209 ARG A CA 1
ATOM 1657 C C . ARG A 1 209 ? 19.585 -12.838 -18.996 1.00 87.69 209 ARG A C 1
ATOM 1659 O O . ARG A 1 209 ? 19.314 -11.716 -19.415 1.00 87.69 209 ARG A O 1
ATOM 1666 N N . VAL A 1 210 ? 19.815 -13.078 -17.701 1.00 90.75 210 VAL A N 1
ATOM 1667 C CA . VAL A 1 210 ? 19.640 -12.084 -16.628 1.00 90.75 210 VAL A CA 1
ATOM 1668 C C . VAL A 1 210 ? 20.980 -11.471 -16.217 1.00 90.75 210 VAL A C 1
ATOM 1670 O O . VAL A 1 210 ? 21.911 -12.180 -15.845 1.00 90.75 210 VAL A O 1
ATOM 1673 N N . TRP A 1 211 ? 21.056 -10.140 -16.230 1.00 90.94 211 TRP A N 1
ATOM 1674 C CA . TRP A 1 211 ? 22.264 -9.366 -15.932 1.00 90.94 211 TRP A CA 1
ATOM 1675 C C . TRP A 1 211 ? 22.027 -8.448 -14.729 1.00 90.94 211 TRP A C 1
ATOM 1677 O O . TRP A 1 211 ? 21.203 -7.530 -14.781 1.00 90.94 211 TRP A O 1
ATOM 1687 N N . ILE A 1 212 ? 22.738 -8.709 -13.628 1.00 90.62 212 ILE A N 1
ATOM 1688 C CA . ILE A 1 212 ? 22.551 -8.014 -12.343 1.00 90.62 212 ILE A CA 1
ATOM 1689 C C . ILE A 1 212 ? 23.499 -6.812 -12.247 1.00 90.62 212 ILE A C 1
ATOM 1691 O O . ILE A 1 212 ? 24.690 -6.908 -12.547 1.00 90.62 212 ILE A O 1
ATOM 1695 N N . SER A 1 213 ? 22.996 -5.662 -11.794 1.00 85.88 213 SER A N 1
ATOM 1696 C CA . SER A 1 213 ? 23.773 -4.421 -11.747 1.00 85.88 213 SER A CA 1
ATOM 1697 C C . SER A 1 213 ? 25.036 -4.517 -10.874 1.00 85.88 213 SER A C 1
ATOM 1699 O O . SER A 1 213 ? 25.006 -4.899 -9.704 1.00 85.88 213 SER A O 1
ATOM 1701 N N . GLY A 1 214 ? 26.182 -4.156 -11.460 1.00 84.25 214 GLY A N 1
ATOM 1702 C CA . GLY A 1 214 ? 27.502 -4.300 -10.835 1.00 84.25 214 GLY A CA 1
ATOM 1703 C C . GLY A 1 214 ? 28.160 -5.677 -11.001 1.00 84.25 214 GLY A C 1
ATOM 1704 O O . GLY A 1 214 ? 29.222 -5.898 -10.429 1.00 84.25 214 GLY A O 1
ATOM 1705 N N . GLN A 1 215 ? 27.580 -6.598 -11.777 1.00 86.38 215 GLN A N 1
ATOM 1706 C CA . GLN A 1 215 ? 28.289 -7.795 -12.235 1.00 86.38 215 GLN A CA 1
ATOM 1707 C C . GLN A 1 215 ? 29.491 -7.411 -13.120 1.00 86.38 215 GLN A C 1
ATOM 1709 O O . GLN A 1 215 ? 29.366 -6.582 -14.019 1.00 86.38 215 GLN A O 1
ATOM 1714 N N . VAL A 1 216 ? 30.648 -8.035 -12.870 1.00 84.31 216 VAL A N 1
ATOM 1715 C CA . VAL A 1 216 ? 31.898 -7.812 -13.630 1.00 84.31 216 VAL A CA 1
ATOM 1716 C C . VAL A 1 216 ? 32.279 -9.041 -14.467 1.00 84.31 216 VAL A C 1
ATOM 1718 O O . VAL A 1 216 ? 32.668 -8.914 -15.626 1.00 84.31 216 VAL A O 1
ATOM 1721 N N . ARG A 1 217 ? 32.130 -10.252 -13.909 1.00 82.81 217 ARG A N 1
ATOM 1722 C CA . ARG A 1 217 ? 32.467 -11.512 -14.594 1.00 82.81 217 ARG A CA 1
ATOM 1723 C C . ARG A 1 217 ? 31.504 -11.797 -15.757 1.00 82.81 217 ARG A C 1
ATOM 1725 O O . ARG A 1 217 ? 30.288 -11.668 -15.601 1.00 82.81 217 ARG A O 1
ATOM 1732 N N . ARG A 1 218 ? 32.063 -12.251 -16.889 1.00 80.50 218 ARG A N 1
ATOM 1733 C CA . ARG A 1 218 ? 31.362 -12.608 -18.145 1.00 80.50 218 ARG A CA 1
ATOM 1734 C C . ARG A 1 218 ? 30.602 -11.445 -18.824 1.00 80.50 218 ARG A C 1
ATOM 1736 O O . ARG A 1 218 ? 29.650 -11.686 -19.554 1.00 80.50 218 ARG A O 1
ATOM 1743 N N . VAL A 1 219 ? 31.012 -10.188 -18.603 1.00 86.12 219 VAL A N 1
ATOM 1744 C CA . VAL A 1 219 ? 30.353 -8.985 -19.161 1.00 86.12 219 VAL A CA 1
ATOM 1745 C C . VAL A 1 219 ? 31.158 -8.373 -20.317 1.00 86.12 219 VAL A C 1
ATOM 1747 O O . VAL A 1 219 ? 32.202 -7.752 -20.099 1.00 86.12 219 VAL A O 1
ATOM 1750 N N . THR A 1 220 ? 30.631 -8.484 -21.541 1.00 89.44 220 THR A N 1
ATOM 1751 C CA . THR A 1 220 ? 31.187 -7.853 -22.756 1.00 89.44 220 THR A CA 1
ATOM 1752 C C . THR A 1 220 ? 30.971 -6.332 -22.781 1.00 89.44 220 THR A C 1
ATOM 1754 O O . THR A 1 220 ? 30.169 -5.781 -22.022 1.00 89.44 220 THR A O 1
ATOM 1757 N N . ALA A 1 221 ? 31.644 -5.623 -23.694 1.00 89.38 221 ALA A N 1
ATOM 1758 C CA . ALA A 1 221 ? 31.519 -4.168 -23.838 1.00 89.38 221 ALA A CA 1
ATOM 1759 C C . ALA A 1 221 ? 30.119 -3.682 -24.287 1.00 89.38 221 ALA A C 1
ATOM 1761 O O . ALA A 1 221 ? 29.761 -2.531 -24.028 1.00 89.38 221 ALA A O 1
ATOM 1762 N N . SER A 1 222 ? 29.310 -4.520 -24.946 1.00 89.50 222 SER A N 1
ATOM 1763 C CA . SER A 1 222 ? 27.902 -4.212 -25.257 1.00 89.50 222 SER A CA 1
ATOM 1764 C C . SER A 1 222 ? 27.016 -4.376 -24.020 1.00 89.50 222 SER A C 1
ATOM 1766 O O . SER A 1 222 ? 26.318 -3.440 -23.631 1.00 89.50 222 SER A O 1
ATOM 1768 N N . ILE A 1 223 ? 27.138 -5.508 -23.320 1.00 89.19 223 ILE A N 1
ATOM 1769 C CA . ILE A 1 223 ? 26.401 -5.788 -22.078 1.00 89.19 223 ILE A CA 1
ATOM 1770 C C . ILE A 1 223 ? 26.733 -4.736 -21.006 1.00 89.19 223 ILE A C 1
ATOM 1772 O O . ILE A 1 223 ? 25.831 -4.244 -20.336 1.00 89.19 223 ILE A O 1
ATOM 1776 N N . ARG A 1 224 ? 27.994 -4.292 -20.897 1.00 89.81 224 ARG A N 1
ATOM 1777 C CA . ARG A 1 224 ? 28.413 -3.213 -19.979 1.00 89.81 224 ARG A CA 1
ATOM 1778 C C . ARG A 1 224 ? 27.706 -1.882 -20.270 1.00 89.81 224 ARG A C 1
ATOM 1780 O O . ARG A 1 224 ? 27.274 -1.204 -19.336 1.00 89.81 224 ARG A O 1
ATOM 1787 N N . ARG A 1 225 ? 27.553 -1.518 -21.552 1.00 89.94 225 ARG A N 1
ATOM 1788 C CA . ARG A 1 225 ? 26.814 -0.317 -21.985 1.00 89.94 225 ARG A CA 1
ATOM 1789 C C . ARG A 1 225 ? 25.327 -0.423 -21.642 1.00 89.94 225 ARG A C 1
ATOM 1791 O O . ARG A 1 225 ? 24.764 0.519 -21.090 1.00 89.94 225 ARG A O 1
ATOM 1798 N N . GLU A 1 226 ? 24.714 -1.578 -21.874 1.00 91.31 226 GLU A N 1
ATOM 1799 C CA . GLU A 1 226 ? 23.314 -1.848 -21.517 1.00 91.31 226 GLU A CA 1
ATOM 1800 C C . GLU A 1 226 ? 23.072 -1.848 -19.997 1.00 91.31 226 GLU A C 1
ATOM 1802 O O . GLU A 1 226 ? 22.119 -1.233 -19.519 1.00 91.31 226 GLU A O 1
ATOM 1807 N N . MET A 1 227 ? 23.977 -2.442 -19.212 1.00 89.62 227 MET A N 1
ATOM 1808 C CA . MET A 1 227 ? 23.917 -2.437 -17.747 1.00 89.62 227 MET A CA 1
ATOM 1809 C C . MET A 1 227 ? 24.026 -1.023 -17.159 1.00 89.62 227 MET A C 1
ATOM 1811 O O . MET A 1 227 ? 23.372 -0.745 -16.147 1.00 89.62 227 MET A O 1
ATOM 1815 N N . LYS A 1 228 ? 24.812 -0.128 -17.785 1.00 88.88 228 LYS A N 1
ATOM 1816 C CA . LYS A 1 228 ? 24.834 1.315 -17.478 1.00 88.88 228 LYS A CA 1
ATOM 1817 C C . LYS A 1 228 ? 23.500 1.960 -17.873 1.00 88.88 228 LYS A C 1
ATOM 1819 O O . LYS A 1 228 ? 22.868 2.608 -17.042 1.00 88.88 228 LYS A O 1
ATOM 1824 N N . ARG A 1 229 ? 23.027 1.713 -19.101 1.00 89.38 229 ARG A N 1
ATOM 1825 C CA . ARG A 1 229 ? 21.778 2.267 -19.652 1.00 89.38 229 ARG A CA 1
ATOM 1826 C C . ARG A 1 229 ? 20.517 1.856 -18.883 1.00 89.38 229 ARG A C 1
ATOM 1828 O O . ARG A 1 229 ? 19.589 2.652 -18.812 1.00 89.38 229 ARG A O 1
ATOM 1835 N N . ARG A 1 230 ? 20.487 0.688 -18.229 1.00 90.94 230 ARG A N 1
ATOM 1836 C CA . ARG A 1 230 ? 19.372 0.252 -17.360 1.00 90.94 230 ARG A CA 1
ATOM 1837 C C . ARG A 1 230 ? 19.036 1.252 -16.246 1.00 90.94 230 ARG A C 1
ATOM 1839 O O . ARG A 1 230 ? 17.905 1.230 -15.782 1.00 90.94 230 ARG A O 1
ATOM 1846 N N . ALA A 1 231 ? 19.940 2.166 -15.876 1.00 87.81 231 ALA A N 1
ATOM 1847 C CA . ALA A 1 231 ? 19.629 3.289 -14.984 1.00 87.81 231 ALA A CA 1
ATOM 1848 C C . ALA A 1 231 ? 18.527 4.237 -15.517 1.00 87.81 231 ALA A C 1
ATOM 1850 O O . ALA A 1 231 ? 17.877 4.902 -14.717 1.00 87.81 231 ALA A O 1
ATOM 1851 N N . ALA A 1 232 ? 18.253 4.258 -16.829 1.00 89.75 232 ALA A N 1
ATOM 1852 C CA . ALA A 1 232 ? 17.179 5.051 -17.440 1.00 89.75 232 ALA A CA 1
ATOM 1853 C C . ALA A 1 232 ? 15.761 4.671 -16.961 1.00 89.75 232 ALA A C 1
ATOM 1855 O O . ALA A 1 232 ? 14.826 5.441 -17.158 1.00 89.75 232 ALA A O 1
ATOM 1856 N N . VAL A 1 233 ? 15.591 3.522 -16.294 1.00 91.81 233 VAL A N 1
ATOM 1857 C CA . VAL A 1 233 ? 14.324 3.149 -15.642 1.00 91.81 233 VAL A CA 1
ATOM 1858 C C . VAL A 1 233 ? 14.026 3.994 -14.393 1.00 91.81 233 VAL A C 1
ATOM 1860 O O . VAL A 1 233 ? 12.864 4.152 -14.031 1.00 91.81 233 VAL A O 1
ATOM 1863 N N . GLU A 1 234 ? 15.041 4.568 -13.739 1.00 91.75 234 GLU A N 1
ATOM 1864 C CA . GLU A 1 234 ? 14.850 5.342 -12.505 1.00 91.75 234 GLU A CA 1
ATOM 1865 C C . GLU A 1 234 ? 14.220 6.727 -12.768 1.00 91.75 234 GLU A C 1
ATOM 1867 O O . GLU A 1 234 ? 13.255 7.054 -12.076 1.00 91.75 234 GLU A O 1
ATOM 1872 N N . PRO A 1 235 ? 14.632 7.506 -13.797 1.00 92.56 235 PRO A N 1
ATOM 1873 C CA . PRO A 1 235 ? 13.867 8.665 -14.264 1.00 92.56 235 PRO A CA 1
ATOM 1874 C C . PRO A 1 235 ? 12.422 8.319 -14.637 1.00 92.56 235 PRO A C 1
ATOM 1876 O O . PRO A 1 235 ? 11.506 9.012 -14.206 1.00 92.56 235 PRO A O 1
ATOM 1879 N N . VAL A 1 236 ? 12.194 7.214 -15.360 1.00 94.44 236 VAL A N 1
ATOM 1880 C CA . VAL A 1 236 ? 10.843 6.746 -15.732 1.00 94.44 236 VAL A CA 1
ATOM 1881 C C . VAL A 1 236 ? 9.980 6.498 -14.489 1.00 94.44 236 VAL A C 1
ATOM 1883 O O . VAL A 1 236 ? 8.870 7.013 -14.397 1.00 94.44 236 VAL A O 1
ATOM 1886 N N . ILE A 1 237 ? 10.507 5.793 -13.483 1.00 94.31 237 ILE A N 1
ATOM 1887 C CA . ILE A 1 237 ? 9.837 5.594 -12.185 1.00 94.31 237 ILE A CA 1
ATOM 1888 C C . ILE A 1 237 ? 9.607 6.928 -11.449 1.00 94.31 237 ILE A C 1
ATOM 1890 O O . ILE A 1 237 ? 8.611 7.065 -10.737 1.00 94.31 237 ILE A O 1
ATOM 1894 N N . GLY A 1 238 ? 10.495 7.911 -11.623 1.00 94.12 238 GLY A N 1
ATOM 1895 C CA . GLY A 1 238 ? 10.321 9.283 -11.143 1.00 94.12 238 GLY A CA 1
ATOM 1896 C C . GLY A 1 238 ? 9.105 9.973 -11.766 1.00 94.12 238 GLY A C 1
ATOM 1897 O O . GLY A 1 238 ? 8.208 10.387 -11.033 1.00 94.12 238 GLY A O 1
ATOM 1898 N N . HIS A 1 239 ? 9.033 10.025 -13.099 1.00 94.19 239 HIS A N 1
ATOM 1899 C CA . HIS A 1 239 ? 7.918 10.623 -13.843 1.00 94.19 239 HIS A CA 1
ATOM 1900 C C . HIS A 1 239 ? 6.582 9.921 -13.549 1.00 94.19 239 HIS A C 1
ATOM 1902 O O . HIS A 1 239 ? 5.604 10.578 -13.204 1.00 94.19 239 HIS A O 1
ATOM 1908 N N . ILE A 1 240 ? 6.537 8.582 -13.572 1.00 96.00 240 ILE A N 1
ATOM 1909 C CA . ILE A 1 240 ? 5.324 7.799 -13.250 1.00 96.00 240 ILE A CA 1
ATOM 1910 C C . ILE A 1 240 ? 4.792 8.126 -11.842 1.00 96.00 240 ILE A C 1
ATOM 1912 O O . ILE A 1 240 ? 3.583 8.120 -11.603 1.00 96.00 240 ILE A O 1
ATOM 1916 N N . LYS A 1 241 ? 5.681 8.452 -10.897 1.00 93.81 241 LYS A N 1
ATOM 1917 C CA . LYS A 1 241 ? 5.283 8.915 -9.565 1.00 93.81 241 LYS A CA 1
ATOM 1918 C C . LYS A 1 241 ? 4.811 10.364 -9.553 1.00 93.81 241 LYS A C 1
ATOM 1920 O O . LYS A 1 241 ? 3.720 10.606 -9.052 1.00 93.81 241 LYS A O 1
ATOM 1925 N N . ALA A 1 242 ? 5.610 11.292 -10.074 1.00 91.94 242 ALA A N 1
ATOM 1926 C CA . ALA A 1 242 ? 5.353 12.729 -9.967 1.00 91.94 242 ALA A CA 1
ATOM 1927 C C . ALA A 1 242 ? 4.212 13.222 -10.878 1.00 91.94 242 ALA A C 1
ATOM 1929 O O . ALA A 1 242 ? 3.359 13.980 -10.429 1.00 91.94 242 ALA A O 1
ATOM 1930 N N . GLU A 1 243 ? 4.181 12.778 -12.137 1.00 91.50 243 GLU A N 1
ATOM 1931 C CA . GLU A 1 243 ? 3.215 13.220 -13.155 1.00 91.50 243 GLU A CA 1
ATOM 1932 C C . GLU A 1 243 ? 1.980 12.298 -13.233 1.00 91.50 243 GLU A C 1
ATOM 1934 O O . GLU A 1 243 ? 0.895 12.753 -13.594 1.00 91.50 243 GLU A O 1
ATOM 1939 N N . HIS A 1 244 ? 2.102 11.014 -12.858 1.00 92.94 244 HIS A N 1
ATOM 1940 C CA . HIS A 1 244 ? 1.075 9.990 -13.137 1.00 92.94 244 HIS A CA 1
ATOM 1941 C C . HIS A 1 244 ? 0.527 9.244 -11.901 1.00 92.94 244 HIS A C 1
ATOM 1943 O O . HIS A 1 244 ? -0.020 8.150 -12.023 1.00 92.94 244 HIS A O 1
ATOM 1949 N N . ARG A 1 245 ? 0.596 9.852 -10.706 1.00 88.94 245 ARG A N 1
ATOM 1950 C CA . ARG A 1 245 ? -0.097 9.407 -9.468 1.00 88.94 245 ARG A CA 1
ATOM 1951 C C . ARG A 1 245 ? 0.304 8.022 -8.916 1.00 88.94 245 ARG A C 1
ATOM 1953 O O . ARG A 1 245 ? -0.425 7.435 -8.111 1.00 88.94 245 ARG A O 1
ATOM 1960 N N . MET A 1 246 ? 1.478 7.486 -9.270 1.00 94.38 246 MET A N 1
ATOM 1961 C CA . MET A 1 246 ? 2.050 6.316 -8.569 1.00 94.38 246 MET A CA 1
ATOM 1962 C C . MET A 1 246 ? 2.686 6.686 -7.212 1.00 94.38 246 MET A C 1
ATOM 1964 O O . MET A 1 246 ? 3.027 5.803 -6.422 1.00 94.38 246 MET A O 1
ATOM 1968 N N . ASP A 1 247 ? 2.854 7.975 -6.906 1.00 92.06 247 ASP A N 1
ATOM 1969 C CA . ASP A 1 247 ? 3.306 8.446 -5.592 1.00 92.06 247 ASP A CA 1
ATOM 1970 C C . ASP A 1 247 ? 2.291 8.159 -4.468 1.00 92.06 247 ASP A C 1
ATOM 1972 O O . ASP A 1 247 ? 2.695 8.012 -3.313 1.00 92.06 247 ASP A O 1
ATOM 1976 N N . ARG A 1 248 ? 0.991 8.071 -4.792 1.00 92.94 248 ARG A N 1
ATOM 1977 C CA . ARG A 1 248 ? -0.083 7.938 -3.803 1.00 92.94 248 ARG A CA 1
ATOM 1978 C C . ARG A 1 248 ? -1.362 7.322 -4.385 1.00 92.94 248 ARG A C 1
ATOM 1980 O O . ARG A 1 248 ? -2.279 8.025 -4.798 1.00 92.94 248 ARG A O 1
ATOM 1987 N N . ASN A 1 249 ? -1.477 5.996 -4.317 1.00 95.31 249 ASN A N 1
ATOM 1988 C CA . ASN A 1 249 ? -2.675 5.270 -4.746 1.00 95.31 249 ASN A CA 1
ATOM 1989 C C . ASN A 1 249 ? -3.874 5.500 -3.801 1.00 95.31 249 ASN A C 1
ATOM 1991 O O . ASN A 1 249 ? -3.825 5.122 -2.626 1.00 95.31 249 ASN A O 1
ATOM 1995 N N . TYR A 1 250 ? -4.974 6.040 -4.330 1.00 94.44 250 TYR A N 1
ATOM 1996 C CA . TYR A 1 250 ? -6.243 6.226 -3.613 1.00 94.44 250 TYR A CA 1
ATOM 1997 C C . TYR A 1 250 ? -7.229 5.053 -3.767 1.00 94.44 250 TYR A C 1
ATOM 1999 O O . TYR A 1 250 ? -8.174 4.951 -2.983 1.00 94.44 250 TYR A O 1
ATOM 2007 N N . LEU A 1 251 ? -7.019 4.158 -4.739 1.00 95.12 251 LEU A N 1
ATOM 2008 C CA . LEU A 1 251 ? -7.928 3.056 -5.052 1.00 95.12 251 LEU A CA 1
ATOM 2009 C C . LEU A 1 251 ? -7.907 1.961 -3.971 1.00 95.12 251 LEU A C 1
ATOM 2011 O O . LEU A 1 251 ? -6.872 1.630 -3.382 1.00 95.12 251 LEU A O 1
ATOM 2015 N N . LYS A 1 252 ? -9.078 1.376 -3.713 1.00 93.12 252 LYS A N 1
ATOM 2016 C CA . LYS A 1 252 ? -9.337 0.450 -2.600 1.00 93.12 252 LYS A CA 1
ATOM 2017 C C . LYS A 1 252 ? -8.857 -0.977 -2.900 1.00 93.12 252 LYS A C 1
ATOM 2019 O O . LYS A 1 252 ? -9.101 -1.511 -3.978 1.00 93.12 252 LYS A O 1
ATOM 2024 N N . GLY A 1 253 ? -8.257 -1.634 -1.907 1.00 93.69 253 GLY A N 1
ATOM 2025 C CA . GLY A 1 253 ? -7.918 -3.055 -1.977 1.00 93.69 253 GLY A CA 1
ATOM 2026 C C . GLY A 1 253 ? -6.761 -3.381 -2.926 1.00 93.69 253 GLY A C 1
ATOM 2027 O O . GLY A 1 253 ? -6.167 -2.507 -3.561 1.00 93.69 253 GLY A O 1
ATOM 2028 N N . ARG A 1 254 ? -6.471 -4.684 -3.043 1.00 95.62 254 ARG A N 1
ATOM 2029 C CA . ARG A 1 254 ? -5.416 -5.214 -3.924 1.00 95.62 254 ARG A CA 1
ATOM 2030 C C . ARG A 1 254 ? -5.710 -4.999 -5.410 1.00 95.62 254 ARG A C 1
ATOM 2032 O O . ARG A 1 254 ? -4.776 -4.821 -6.186 1.00 95.62 254 ARG A O 1
ATOM 2039 N N . LEU A 1 255 ? -6.986 -4.998 -5.804 1.00 96.12 255 LEU A N 1
ATOM 2040 C CA . LEU A 1 255 ? -7.402 -4.676 -7.171 1.00 96.12 255 LEU A CA 1
ATOM 2041 C C . LEU A 1 255 ? -7.041 -3.223 -7.510 1.00 96.12 255 LEU A C 1
ATOM 2043 O O . LEU A 1 255 ? -6.333 -2.986 -8.485 1.00 96.12 255 LEU A O 1
ATOM 2047 N N . GLY A 1 256 ? -7.381 -2.275 -6.630 1.00 96.00 256 GLY A N 1
ATOM 2048 C CA . GLY A 1 256 ? -6.993 -0.874 -6.774 1.00 96.00 256 GLY A CA 1
ATOM 2049 C C . GLY A 1 256 ? -5.478 -0.639 -6.843 1.00 96.00 256 GLY A C 1
ATOM 2050 O O . GLY A 1 256 ? -5.037 0.273 -7.535 1.00 96.00 256 GLY A O 1
ATOM 2051 N N . ASP A 1 257 ? -4.649 -1.454 -6.180 1.00 95.94 257 ASP A N 1
ATOM 2052 C CA . ASP A 1 257 ? -3.186 -1.366 -6.343 1.00 95.94 257 ASP A CA 1
ATOM 2053 C C . ASP A 1 257 ? -2.712 -1.792 -7.735 1.00 95.94 257 ASP A C 1
ATOM 2055 O O . ASP A 1 257 ? -1.802 -1.164 -8.278 1.00 95.94 257 ASP A O 1
ATOM 2059 N N . ARG A 1 258 ? -3.324 -2.834 -8.312 1.00 96.25 258 ARG A N 1
ATOM 2060 C CA . ARG A 1 258 ? -3.022 -3.313 -9.671 1.00 96.25 258 ARG A CA 1
ATOM 2061 C C . ARG A 1 258 ? -3.447 -2.280 -10.711 1.00 96.25 258 ARG A C 1
ATOM 2063 O O . ARG A 1 258 ? -2.626 -1.901 -11.540 1.00 96.25 258 ARG A O 1
ATOM 2070 N N . ILE A 1 259 ? -4.681 -1.780 -10.605 1.00 96.69 259 ILE A N 1
ATOM 2071 C CA . ILE A 1 259 ? -5.243 -0.768 -11.509 1.00 96.69 259 ILE A CA 1
ATOM 2072 C C . ILE A 1 259 ? -4.382 0.501 -11.497 1.00 96.69 259 ILE A C 1
ATOM 2074 O O . ILE A 1 259 ? -3.922 0.925 -12.553 1.00 96.69 259 ILE A O 1
ATOM 2078 N N . ASN A 1 260 ? -4.073 1.069 -10.322 1.00 97.50 260 ASN A N 1
ATOM 2079 C CA . ASN A 1 260 ? -3.262 2.292 -10.243 1.00 97.50 260 ASN A CA 1
ATOM 2080 C C . ASN A 1 260 ? -1.849 2.090 -10.821 1.00 97.50 260 ASN A C 1
ATOM 2082 O O . ASN A 1 260 ? -1.323 2.994 -11.464 1.00 97.50 260 ASN A O 1
ATOM 2086 N N . ALA A 1 261 ? -1.249 0.905 -10.650 1.00 96.69 261 ALA A N 1
ATOM 2087 C CA . ALA A 1 261 ? 0.087 0.626 -11.173 1.00 96.69 261 ALA A CA 1
ATOM 2088 C C . ALA A 1 261 ? 0.123 0.542 -12.709 1.00 96.69 261 ALA A C 1
ATOM 2090 O O . ALA A 1 261 ? 1.079 1.019 -13.322 1.00 96.69 261 ALA A O 1
ATOM 2091 N N . VAL A 1 262 ? -0.917 -0.035 -13.324 1.00 96.31 262 VAL A N 1
ATOM 2092 C CA . VAL A 1 262 ? -1.062 -0.118 -14.786 1.00 96.31 262 VAL A CA 1
ATOM 2093 C C . VAL A 1 262 ? -1.448 1.240 -15.372 1.00 96.31 262 VAL A C 1
ATOM 2095 O O . VAL A 1 262 ? -0.781 1.708 -16.291 1.00 96.31 262 VAL A O 1
ATOM 2098 N N . LEU A 1 263 ? -2.461 1.919 -14.821 1.00 97.25 263 LEU A N 1
ATOM 2099 C CA . LEU A 1 263 ? -2.933 3.208 -15.343 1.00 97.25 263 LEU A CA 1
ATOM 2100 C C . LEU A 1 263 ? -1.885 4.324 -15.217 1.00 97.25 263 LEU A C 1
ATOM 2102 O O . LEU A 1 263 ? -1.763 5.137 -16.129 1.00 97.25 263 LEU A O 1
ATOM 2106 N N . ALA A 1 264 ? -1.075 4.341 -14.154 1.00 97.12 264 ALA A N 1
ATOM 2107 C CA . ALA A 1 264 ? 0.033 5.291 -14.027 1.00 97.12 264 ALA A CA 1
ATOM 2108 C C . ALA A 1 264 ? 1.126 5.068 -15.093 1.00 97.12 264 ALA A C 1
ATOM 2110 O O . ALA A 1 264 ? 1.680 6.025 -15.633 1.00 97.12 264 ALA A O 1
ATOM 2111 N N . ALA A 1 265 ? 1.416 3.807 -15.436 1.00 96.81 265 ALA A N 1
ATOM 2112 C CA . ALA A 1 265 ? 2.342 3.469 -16.517 1.00 96.81 265 ALA A CA 1
ATOM 2113 C C . ALA A 1 265 ? 1.755 3.778 -17.908 1.00 96.81 265 ALA A C 1
ATOM 2115 O O . ALA A 1 265 ? 2.467 4.283 -18.776 1.00 96.81 265 ALA A O 1
ATOM 2116 N N . ALA A 1 266 ? 0.456 3.534 -18.109 1.00 96.25 266 ALA A N 1
ATOM 2117 C CA . ALA A 1 266 ? -0.246 3.878 -19.342 1.00 96.25 266 ALA A CA 1
ATOM 2118 C C . ALA A 1 266 ? -0.283 5.401 -19.553 1.00 96.25 266 ALA A C 1
ATOM 2120 O O . ALA A 1 266 ? 0.074 5.874 -20.626 1.00 96.25 266 ALA A O 1
ATOM 2121 N N . GLY A 1 267 ? -0.607 6.178 -18.512 1.00 96.50 267 GLY A N 1
ATOM 2122 C CA . GLY A 1 267 ? -0.582 7.644 -18.541 1.00 96.50 267 GLY A CA 1
ATOM 2123 C C . GLY A 1 267 ? 0.792 8.218 -18.903 1.00 96.50 267 GLY A C 1
ATOM 2124 O O . GLY A 1 267 ? 0.871 9.161 -19.689 1.00 96.50 267 GLY A O 1
ATOM 2125 N N . TYR A 1 268 ? 1.874 7.608 -18.411 1.00 96.31 268 TYR A N 1
ATOM 2126 C CA . TYR A 1 268 ? 3.239 7.955 -18.818 1.00 96.31 268 TYR A CA 1
ATOM 2127 C C . TYR A 1 268 ? 3.508 7.651 -20.300 1.00 96.31 268 TYR A C 1
ATOM 2129 O O . TYR A 1 268 ? 4.026 8.503 -21.025 1.00 96.31 268 TYR A O 1
ATOM 2137 N N . ASN A 1 269 ? 3.106 6.470 -20.781 1.00 95.75 269 ASN A N 1
ATOM 2138 C CA . ASN A 1 269 ? 3.242 6.102 -22.192 1.00 95.75 269 ASN A CA 1
ATOM 2139 C C . ASN A 1 269 ? 2.426 7.027 -23.115 1.00 95.75 269 ASN A C 1
ATOM 2141 O O . ASN A 1 269 ? 2.945 7.458 -24.143 1.00 95.75 269 ASN A O 1
ATOM 2145 N N . PHE A 1 270 ? 1.195 7.391 -22.743 1.00 95.00 270 PHE A N 1
ATOM 2146 C CA . PHE A 1 270 ? 0.397 8.373 -23.484 1.00 95.00 270 PHE A CA 1
ATOM 2147 C C . PHE A 1 270 ? 1.049 9.761 -23.472 1.00 95.00 270 PHE A C 1
ATOM 2149 O O . PHE A 1 270 ? 1.087 10.416 -24.509 1.00 95.00 270 PHE A O 1
ATOM 2156 N N . GLY A 1 271 ? 1.652 10.182 -22.354 1.00 92.88 271 GLY A N 1
ATOM 2157 C CA . GLY A 1 271 ? 2.449 11.411 -22.288 1.00 92.88 271 GLY A CA 1
ATOM 2158 C C . GLY A 1 271 ? 3.627 11.425 -23.272 1.00 92.88 271 GLY A C 1
ATOM 2159 O O . GLY A 1 271 ? 3.884 12.450 -23.902 1.00 92.88 271 GLY A O 1
ATOM 2160 N N . LEU A 1 272 ? 4.311 10.290 -23.465 1.00 92.19 272 LEU A N 1
ATOM 2161 C CA . LEU A 1 272 ? 5.345 10.141 -24.497 1.00 92.19 272 LEU A CA 1
ATOM 2162 C C . LEU A 1 272 ? 4.762 10.194 -25.920 1.00 92.19 272 LEU A C 1
ATOM 2164 O O . LEU A 1 272 ? 5.295 10.917 -26.762 1.00 92.19 272 LEU A O 1
ATOM 2168 N N . LEU A 1 273 ? 3.661 9.480 -26.187 1.00 91.75 273 LEU A N 1
ATOM 2169 C CA . LEU A 1 273 ? 3.007 9.471 -27.503 1.00 91.75 273 LEU A CA 1
ATOM 2170 C C . LEU A 1 273 ? 2.503 10.862 -27.906 1.00 91.75 273 LEU A C 1
ATOM 2172 O O . LEU A 1 273 ? 2.764 11.295 -29.023 1.00 91.75 273 LEU A O 1
ATOM 2176 N N . LEU A 1 274 ? 1.854 11.593 -26.995 1.00 91.06 274 LEU A N 1
ATOM 2177 C CA . LEU A 1 274 ? 1.374 12.957 -27.242 1.00 91.06 274 LEU A CA 1
ATOM 2178 C C . LEU A 1 274 ? 2.532 13.923 -27.534 1.00 91.06 274 LEU A C 1
ATOM 2180 O O . LEU A 1 274 ? 2.457 14.684 -28.495 1.00 91.06 274 LEU A O 1
ATOM 2184 N N . ARG A 1 275 ? 3.634 13.852 -26.769 1.00 88.88 275 ARG A N 1
ATOM 2185 C CA . ARG A 1 275 ? 4.850 14.650 -27.028 1.00 88.88 275 ARG A CA 1
ATOM 2186 C C . ARG A 1 275 ? 5.469 14.314 -28.396 1.00 88.88 275 ARG A C 1
ATOM 2188 O O . ARG A 1 275 ? 5.891 15.221 -29.110 1.00 88.88 275 ARG A O 1
ATOM 2195 N N . TRP A 1 276 ? 5.487 13.037 -28.788 1.00 87.00 276 TRP A N 1
ATOM 2196 C CA . TRP A 1 276 ? 6.009 12.590 -30.086 1.00 87.00 276 TRP A CA 1
ATOM 2197 C C . TRP A 1 276 ? 5.127 13.030 -31.268 1.00 87.00 276 TRP A C 1
ATOM 2199 O O . TRP A 1 276 ? 5.646 13.549 -32.257 1.00 87.00 276 TRP A O 1
ATOM 2209 N N . LEU A 1 277 ? 3.803 12.896 -31.147 1.00 86.75 277 LEU A N 1
ATOM 2210 C CA . LEU A 1 277 ? 2.840 13.340 -32.159 1.00 86.75 277 LEU A CA 1
ATOM 2211 C C . LEU A 1 277 ? 2.839 14.867 -32.318 1.00 86.75 277 LEU A C 1
ATOM 2213 O O . LEU A 1 277 ? 2.853 15.348 -33.448 1.00 86.75 277 LEU A O 1
ATOM 2217 N N . ALA A 1 278 ? 2.907 15.628 -31.221 1.00 85.69 278 ALA A N 1
ATOM 2218 C CA . ALA A 1 278 ? 3.002 17.089 -31.263 1.00 85.69 278 ALA A CA 1
ATOM 2219 C C . ALA A 1 278 ? 4.297 17.571 -31.944 1.00 85.69 278 ALA A C 1
ATOM 2221 O O . ALA A 1 278 ? 4.249 18.458 -32.795 1.00 85.69 278 ALA A O 1
ATOM 2222 N N . GLY A 1 279 ? 5.443 16.943 -31.647 1.00 72.25 279 GLY A N 1
ATOM 2223 C CA . GLY A 1 279 ? 6.701 17.223 -32.352 1.00 72.25 279 GLY A CA 1
ATOM 2224 C C . GLY A 1 279 ? 6.632 16.889 -33.849 1.00 72.25 279 GLY A C 1
ATOM 2225 O O . GLY A 1 279 ? 7.118 17.653 -34.679 1.00 72.25 279 GLY A O 1
ATOM 2226 N N . GLY A 1 280 ? 5.963 15.789 -34.211 1.00 61.69 280 GLY A N 1
ATOM 2227 C CA . GLY A 1 280 ? 5.689 15.442 -35.609 1.00 61.69 280 GLY A CA 1
ATOM 2228 C C . GLY A 1 280 ? 4.732 16.415 -36.311 1.00 61.69 280 GLY A C 1
ATOM 2229 O O . GLY A 1 280 ? 4.887 16.662 -37.505 1.00 61.69 280 GLY A O 1
ATOM 2230 N N . ALA A 1 281 ? 3.770 16.993 -35.587 1.00 54.56 281 ALA A N 1
ATOM 2231 C CA . ALA A 1 281 ? 2.849 18.000 -36.108 1.00 54.56 281 ALA A CA 1
ATOM 2232 C C . ALA A 1 281 ? 3.548 19.345 -36.368 1.00 54.56 281 ALA A C 1
ATOM 2234 O O . ALA A 1 281 ? 3.331 19.933 -37.425 1.00 54.56 281 ALA A O 1
ATOM 2235 N N . ALA A 1 282 ? 4.441 19.787 -35.474 1.00 49.66 282 ALA A N 1
ATOM 2236 C CA . ALA A 1 282 ? 5.262 20.983 -35.686 1.00 49.66 282 ALA A CA 1
ATOM 2237 C C . ALA A 1 282 ? 6.129 20.858 -36.954 1.00 49.66 282 ALA A C 1
ATOM 2239 O O . ALA A 1 282 ? 6.056 21.706 -37.841 1.00 49.66 282 ALA A O 1
ATOM 2240 N N . LEU A 1 283 ? 6.838 19.733 -37.108 1.00 47.34 283 LEU A N 1
ATOM 2241 C CA . LEU A 1 283 ? 7.679 19.467 -38.282 1.00 47.34 283 LEU A CA 1
ATOM 2242 C C . LEU A 1 283 ? 6.867 19.380 -39.595 1.00 47.34 283 LEU A C 1
ATOM 2244 O O . LEU A 1 283 ? 7.363 19.717 -40.673 1.00 47.34 283 LEU A O 1
ATOM 2248 N N . ARG A 1 284 ? 5.601 18.941 -39.517 1.00 47.94 284 ARG A N 1
ATOM 2249 C CA . ARG A 1 284 ? 4.644 18.942 -40.641 1.00 47.94 284 ARG A CA 1
ATOM 2250 C C . ARG A 1 284 ? 4.104 20.338 -40.959 1.00 47.94 284 ARG A C 1
ATOM 2252 O O . ARG A 1 284 ? 3.887 20.638 -42.129 1.00 47.94 284 ARG A O 1
ATOM 2259 N N . ALA A 1 285 ? 3.934 21.203 -39.960 1.00 48.53 285 ALA A N 1
ATOM 2260 C CA . ALA A 1 285 ? 3.571 22.599 -40.181 1.00 48.53 285 ALA A CA 1
ATOM 2261 C C . ALA A 1 285 ? 4.700 23.341 -40.920 1.00 48.53 285 ALA A C 1
ATOM 2263 O O . ALA A 1 285 ? 4.453 23.921 -41.976 1.00 48.53 285 ALA A O 1
ATOM 2264 N N . GLU A 1 286 ? 5.945 23.231 -40.448 1.00 41.38 286 GLU A N 1
ATOM 2265 C CA . GLU A 1 286 ? 7.118 23.866 -41.071 1.00 41.38 286 GLU A CA 1
ATOM 2266 C C . GLU A 1 286 ? 7.333 23.406 -42.522 1.00 41.38 286 GLU A C 1
ATOM 2268 O O . GLU A 1 286 ? 7.500 24.228 -43.424 1.00 41.38 286 GLU A O 1
ATOM 2273 N N . THR A 1 287 ? 7.238 22.098 -42.784 1.00 45.00 287 THR A N 1
ATOM 2274 C CA . THR A 1 287 ? 7.341 21.555 -44.152 1.00 45.00 287 THR A CA 1
ATOM 2275 C C . THR A 1 287 ? 6.166 21.971 -45.049 1.00 45.00 287 THR A C 1
ATOM 2277 O O . THR A 1 287 ? 6.365 22.170 -46.247 1.00 45.00 287 THR A O 1
ATOM 2280 N N . SER A 1 288 ? 4.968 22.200 -44.496 1.00 38.50 288 SER A N 1
ATOM 2281 C CA . SER A 1 288 ? 3.833 22.751 -45.257 1.00 38.50 288 SER A CA 1
ATOM 2282 C C . SER A 1 288 ? 3.985 24.241 -45.607 1.00 38.50 288 SER A C 1
ATOM 2284 O O . SER A 1 288 ? 3.545 24.652 -46.682 1.00 38.50 288 SER A O 1
ATOM 2286 N N . LEU A 1 289 ? 4.654 25.037 -44.758 1.00 40.59 289 LEU A N 1
ATOM 2287 C CA . LEU A 1 289 ? 5.020 26.425 -45.070 1.00 40.59 289 LEU A CA 1
ATOM 2288 C C . LEU A 1 289 ? 6.147 26.496 -46.110 1.00 40.59 289 LEU A C 1
ATOM 2290 O O . LEU A 1 289 ? 6.078 27.320 -47.020 1.00 40.59 289 LEU A O 1
ATOM 2294 N N . SER A 1 290 ? 7.144 25.609 -46.021 1.00 42.66 290 SER A N 1
ATOM 2295 C CA . SER A 1 290 ? 8.242 25.502 -46.998 1.00 42.66 290 SER A CA 1
ATOM 2296 C C . SER A 1 290 ? 7.735 25.309 -48.438 1.00 42.66 290 SER A C 1
ATOM 2298 O O . SER A 1 290 ? 8.227 25.947 -49.367 1.00 42.66 290 SER A O 1
ATOM 2300 N N . LEU A 1 291 ? 6.675 24.514 -48.623 1.00 45.66 291 LEU A N 1
ATOM 2301 C CA . LEU A 1 291 ? 6.061 24.260 -49.933 1.00 45.66 291 LEU A CA 1
ATOM 2302 C C . LEU A 1 291 ? 5.078 25.353 -50.406 1.00 45.66 291 LEU A C 1
ATOM 2304 O O . LEU A 1 291 ? 4.556 25.254 -51.517 1.00 45.66 291 LEU A O 1
ATOM 2308 N N . ARG A 1 292 ? 4.798 26.387 -49.596 1.00 44.94 292 ARG A N 1
ATOM 2309 C CA . ARG A 1 292 ? 3.892 27.500 -49.941 1.00 44.94 292 ARG A CA 1
ATOM 2310 C C . ARG A 1 292 ? 4.287 28.811 -49.247 1.00 44.94 292 ARG A C 1
ATOM 2312 O O . ARG A 1 292 ? 3.604 29.237 -48.316 1.00 44.94 292 ARG A O 1
ATOM 2319 N N . GLY A 1 293 ? 5.316 29.512 -49.735 1.00 38.88 293 GLY A N 1
ATOM 2320 C CA . GLY A 1 293 ? 5.498 30.900 -49.279 1.00 38.88 293 GLY A CA 1
ATOM 2321 C C . GLY A 1 293 ? 6.833 31.618 -49.446 1.00 38.88 293 GLY A C 1
ATOM 2322 O O . GLY A 1 293 ? 6.951 32.713 -48.888 1.00 38.88 293 GLY A O 1
ATOM 2323 N N . MET A 1 294 ? 7.809 31.108 -50.207 1.00 39.62 294 MET A N 1
ATOM 2324 C CA . MET A 1 294 ? 8.869 31.997 -50.711 1.00 39.62 294 MET A CA 1
ATOM 2325 C C . MET A 1 294 ? 8.192 33.143 -51.489 1.00 39.62 294 MET A C 1
ATOM 2327 O O . MET A 1 294 ? 7.442 32.873 -52.423 1.00 39.62 294 MET A O 1
ATOM 2331 N N . ASN A 1 295 ? 8.427 34.389 -51.045 1.00 46.66 295 ASN A N 1
ATOM 2332 C CA . ASN A 1 295 ? 7.871 35.691 -51.488 1.00 46.66 295 ASN A CA 1
ATOM 2333 C C . ASN A 1 295 ? 6.797 36.367 -50.605 1.00 46.66 295 ASN A C 1
ATOM 2335 O O . ASN A 1 295 ? 6.628 37.578 -50.745 1.00 46.66 295 ASN A O 1
ATOM 2339 N N . PHE A 1 296 ? 6.103 35.690 -49.676 1.00 43.22 296 PHE A N 1
ATOM 2340 C CA . PHE A 1 296 ? 5.067 36.376 -48.866 1.00 43.22 296 PHE A CA 1
ATOM 2341 C C . PHE A 1 296 ? 5.643 37.117 -47.644 1.00 43.22 296 PHE A C 1
ATOM 2343 O O . PHE A 1 296 ? 5.325 38.282 -47.402 1.00 43.22 296 PHE A O 1
ATOM 2350 N N . TRP A 1 297 ? 6.536 36.465 -46.893 1.00 38.41 297 TRP A N 1
ATOM 2351 C CA . TRP A 1 297 ? 7.014 36.962 -45.594 1.00 38.41 297 TRP A CA 1
ATOM 2352 C C . TRP A 1 297 ? 7.789 38.287 -45.652 1.00 38.41 297 TRP A C 1
ATOM 2354 O O . TRP A 1 297 ? 7.608 39.128 -44.772 1.00 38.41 297 TRP A O 1
ATOM 2364 N N . ASN A 1 298 ? 8.568 38.535 -46.711 1.00 41.53 298 ASN A N 1
ATOM 2365 C CA . ASN A 1 298 ? 9.357 39.769 -46.837 1.00 41.53 298 ASN A CA 1
ATOM 2366 C C . ASN A 1 298 ? 8.497 41.038 -46.994 1.00 41.53 298 ASN A C 1
ATOM 2368 O O . ASN A 1 298 ? 8.979 42.122 -46.680 1.00 41.53 298 ASN A O 1
ATOM 2372 N N . LYS A 1 299 ? 7.232 40.933 -47.433 1.00 41.53 299 LYS A N 1
ATOM 2373 C CA . LYS A 1 299 ? 6.304 42.081 -47.446 1.00 41.53 299 LYS A CA 1
ATOM 2374 C C . LYS A 1 299 ? 5.604 42.306 -46.104 1.00 41.53 299 LYS A C 1
ATOM 2376 O O . LYS A 1 299 ? 5.229 43.435 -45.814 1.00 41.53 299 LYS A O 1
ATOM 2381 N N . LEU A 1 300 ? 5.441 41.267 -45.281 1.00 38.66 300 LEU A N 1
ATOM 2382 C CA . LEU A 1 300 ? 4.694 41.359 -44.021 1.00 38.66 300 LEU A CA 1
ATOM 2383 C C . LEU A 1 300 ? 5.495 42.044 -42.898 1.00 38.66 300 LEU A C 1
ATOM 2385 O O . LEU A 1 300 ? 4.918 42.698 -42.033 1.00 38.66 300 LEU A O 1
ATOM 2389 N N . LEU A 1 301 ? 6.826 41.921 -42.922 1.00 39.97 301 LEU A N 1
ATOM 2390 C CA . LEU A 1 301 ? 7.721 42.468 -41.893 1.00 39.97 301 LEU A CA 1
ATOM 2391 C C . LEU A 1 301 ? 7.889 44.001 -41.946 1.00 39.97 301 LEU A C 1
ATOM 2393 O O . LEU A 1 301 ? 8.393 44.583 -40.990 1.00 39.97 301 LEU A O 1
ATOM 2397 N N . ALA A 1 302 ? 7.457 44.663 -43.024 1.00 40.06 302 ALA A N 1
ATOM 2398 C CA . ALA A 1 302 ? 7.657 46.102 -43.226 1.00 40.06 302 ALA A CA 1
ATOM 2399 C C . ALA A 1 302 ? 6.617 47.006 -42.525 1.00 40.06 302 ALA A C 1
ATOM 2401 O O . ALA A 1 302 ? 6.822 48.213 -42.435 1.00 40.06 302 ALA A O 1
ATOM 2402 N N . THR A 1 303 ? 5.497 46.457 -42.037 1.00 40.84 303 THR A N 1
ATOM 2403 C CA . THR A 1 303 ? 4.355 47.243 -41.519 1.00 40.84 303 THR A CA 1
ATOM 2404 C C . THR A 1 303 ? 3.844 46.724 -40.172 1.00 40.84 303 THR A C 1
ATOM 2406 O O . THR A 1 303 ? 2.660 46.431 -39.999 1.00 40.84 303 THR A O 1
ATOM 2409 N N . ALA A 1 304 ? 4.745 46.579 -39.199 1.00 31.83 304 ALA A N 1
ATOM 2410 C CA . ALA A 1 304 ? 4.415 46.046 -37.880 1.00 31.83 304 ALA A CA 1
ATOM 2411 C C . ALA A 1 304 ? 3.675 47.062 -36.978 1.00 31.83 304 ALA A C 1
ATOM 2413 O O . ALA A 1 304 ? 4.280 47.933 -36.354 1.00 31.83 304 ALA A O 1
ATOM 2414 N N . ARG A 1 305 ? 2.359 46.875 -36.817 1.00 31.97 305 ARG A N 1
ATOM 2415 C CA . ARG A 1 305 ? 1.626 47.212 -35.582 1.00 31.97 305 ARG A CA 1
ATOM 2416 C C . ARG A 1 305 ? 0.916 45.952 -35.068 1.00 31.97 305 ARG A C 1
ATOM 2418 O O . ARG A 1 305 ? 0.477 45.145 -35.887 1.00 31.97 305 ARG A O 1
ATOM 2425 N N . PRO A 1 306 ? 0.803 45.751 -33.743 1.00 34.06 306 PRO A N 1
ATOM 2426 C CA . PRO A 1 306 ? 0.173 44.556 -33.194 1.00 34.06 306 PRO A CA 1
ATOM 2427 C C . PRO A 1 306 ? -1.340 44.573 -33.446 1.00 34.06 306 PRO A C 1
ATOM 2429 O O . PRO A 1 306 ? -2.032 45.508 -33.047 1.00 34.06 306 PRO A O 1
ATOM 2432 N N . LEU A 1 307 ? -1.852 43.514 -34.075 1.00 32.75 307 LEU A N 1
ATOM 2433 C CA . LEU A 1 307 ? -3.283 43.222 -34.162 1.00 32.75 307 LEU A CA 1
ATOM 2434 C C . LEU A 1 307 ? -3.647 42.099 -33.175 1.00 32.75 307 LEU A C 1
ATOM 2436 O O . LEU A 1 307 ? -2.831 41.199 -32.957 1.00 32.75 307 LEU A O 1
ATOM 2440 N N . PRO A 1 308 ? -4.851 42.122 -32.576 1.00 32.50 308 PRO A N 1
ATOM 2441 C CA . PRO A 1 308 ? -5.316 41.045 -31.708 1.00 32.50 308 PRO A CA 1
ATOM 2442 C C . PRO A 1 308 ? -5.589 39.761 -32.504 1.00 32.50 308 PRO A C 1
ATOM 2444 O O . PRO A 1 308 ? -5.943 39.802 -33.684 1.00 32.50 308 PRO A O 1
ATOM 2447 N N . PHE A 1 309 ? -5.472 38.609 -31.839 1.00 31.73 309 PHE A N 1
ATOM 2448 C CA . PHE A 1 309 ? -5.837 37.316 -32.422 1.00 31.73 309 PHE A CA 1
ATOM 2449 C C . PHE A 1 309 ? -7.337 37.278 -32.779 1.00 31.73 309 PHE A C 1
ATOM 2451 O O . PHE A 1 309 ? -8.165 37.554 -31.908 1.00 31.73 309 PHE A O 1
ATOM 2458 N N . PRO A 1 310 ? -7.718 36.895 -34.013 1.00 32.56 310 PRO A N 1
ATOM 2459 C CA . PRO A 1 310 ? -9.114 36.652 -34.354 1.00 32.56 310 PRO A CA 1
ATOM 2460 C C . PRO A 1 310 ? -9.596 35.309 -33.768 1.00 32.56 310 PRO A C 1
ATOM 2462 O O . PRO A 1 310 ? -8.806 34.364 -33.675 1.00 32.56 310 PRO A O 1
ATOM 2465 N N . PRO A 1 311 ? -10.888 35.172 -33.418 1.00 33.38 311 PRO A N 1
ATOM 2466 C CA . PRO A 1 311 ? -11.460 33.890 -33.015 1.00 33.38 311 PRO A CA 1
ATOM 2467 C C . PRO A 1 311 ? -11.483 32.889 -34.183 1.00 33.38 311 PRO A C 1
ATOM 2469 O O . PRO A 1 311 ? -11.582 33.263 -35.356 1.00 33.38 311 PRO A O 1
ATOM 2472 N N . ALA A 1 312 ? -11.416 31.595 -33.861 1.00 36.72 312 ALA A N 1
ATOM 2473 C CA . ALA A 1 312 ? -11.442 30.523 -34.853 1.00 36.72 312 ALA A CA 1
ATOM 2474 C C . ALA A 1 312 ? -12.798 30.451 -35.586 1.00 36.72 312 ALA A C 1
ATOM 2476 O O . ALA A 1 312 ? -13.862 30.493 -34.970 1.00 36.72 312 ALA A O 1
ATOM 2477 N N . ARG A 1 313 ? -12.775 30.306 -36.918 1.00 38.88 313 ARG A N 1
ATOM 2478 C CA . ARG A 1 313 ? -13.992 30.228 -37.746 1.00 38.88 313 ARG A CA 1
ATOM 2479 C C . ARG A 1 313 ? -14.612 28.821 -37.732 1.00 38.88 313 ARG A C 1
ATOM 2481 O O . ARG A 1 313 ? -14.438 28.064 -38.683 1.00 38.88 313 ARG A O 1
ATOM 2488 N N . GLY A 1 314 ? -15.422 28.495 -36.724 1.00 40.03 314 GLY A N 1
ATOM 2489 C CA . GLY A 1 314 ? -16.200 27.238 -36.672 1.00 40.03 314 GLY A CA 1
ATOM 2490 C C . GLY A 1 314 ? -17.301 27.075 -37.749 1.00 40.03 314 GLY A C 1
ATOM 2491 O O . GLY A 1 314 ? -17.991 26.057 -37.793 1.00 40.03 314 GLY A O 1
ATOM 2492 N N . GLY A 1 315 ? -17.499 28.069 -38.624 1.00 41.34 315 GLY A N 1
ATOM 2493 C CA . GLY A 1 315 ? -18.668 28.168 -39.511 1.00 41.34 315 GLY A CA 1
ATOM 2494 C C . GLY A 1 315 ? -18.582 27.495 -40.890 1.00 41.34 315 GLY A C 1
ATOM 2495 O O . GLY A 1 315 ? -19.610 27.390 -41.555 1.00 41.34 315 GLY A O 1
ATOM 2496 N N . GLU A 1 316 ? -17.406 27.064 -41.364 1.00 48.84 316 GLU A N 1
ATOM 2497 C CA . GLU A 1 316 ? -17.265 26.505 -42.728 1.00 48.84 316 GLU A CA 1
ATOM 2498 C C . GLU A 1 316 ? -17.448 24.977 -42.777 1.00 48.84 316 GLU A C 1
ATOM 2500 O O . GLU A 1 316 ? -18.185 24.470 -43.628 1.00 48.84 316 GLU A O 1
ATOM 2505 N N . GLY A 1 317 ? -16.852 24.236 -41.835 1.00 52.53 317 GLY A N 1
ATOM 2506 C CA . GLY A 1 317 ? -16.993 22.773 -41.748 1.00 52.53 317 GLY A CA 1
ATOM 2507 C C . GLY A 1 317 ? -18.435 22.330 -41.469 1.00 52.53 317 GLY A C 1
ATOM 2508 O O . GLY A 1 317 ? -18.954 21.414 -42.101 1.00 52.53 317 GLY A O 1
ATOM 2509 N N . THR A 1 318 ? -19.129 23.053 -40.590 1.00 54.84 318 THR A N 1
ATOM 2510 C CA . THR A 1 318 ? -20.532 22.790 -40.231 1.00 54.84 318 THR A CA 1
ATOM 2511 C C . THR A 1 318 ? -21.486 22.986 -41.417 1.00 54.84 318 THR A C 1
ATOM 2513 O O . THR A 1 318 ? -22.324 22.128 -41.696 1.00 54.84 318 THR A O 1
ATOM 2516 N N . ARG A 1 319 ? -21.311 24.069 -42.188 1.00 53.50 319 ARG A N 1
ATOM 2517 C CA . ARG A 1 319 ? -22.105 24.356 -43.401 1.00 53.50 319 ARG A CA 1
ATOM 2518 C C . ARG A 1 319 ? -21.816 23.411 -44.572 1.00 53.50 319 ARG A C 1
ATOM 2520 O O . ARG A 1 319 ? -22.683 23.235 -45.427 1.00 53.50 319 ARG A O 1
ATOM 2527 N N . SER A 1 320 ? -20.621 22.823 -44.639 1.00 57.66 320 SER A N 1
ATOM 2528 C CA . SER A 1 320 ? -20.255 21.859 -45.687 1.00 57.66 320 SER A CA 1
ATOM 2529 C C . SER A 1 320 ? -20.686 20.427 -45.351 1.00 57.66 320 SER A C 1
ATOM 2531 O O . SER A 1 320 ? -21.194 19.745 -46.239 1.00 57.66 320 SER A O 1
ATOM 2533 N N . GLY A 1 321 ? -20.610 20.004 -44.082 1.00 57.72 321 GLY A N 1
ATOM 2534 C CA . GLY A 1 321 ? -21.127 18.705 -43.624 1.00 57.72 321 GLY A CA 1
ATOM 2535 C C . GLY A 1 321 ? -22.623 18.522 -43.911 1.00 57.72 321 GLY A C 1
ATOM 2536 O O . GLY A 1 321 ? -23.016 17.535 -44.534 1.00 57.72 321 GLY A O 1
ATOM 2537 N N . ALA A 1 322 ? -23.442 19.530 -43.589 1.00 58.47 322 ALA A N 1
ATOM 2538 C CA . ALA A 1 322 ? -24.879 19.508 -43.879 1.00 58.47 322 ALA A CA 1
ATOM 2539 C C . ALA A 1 322 ? -25.189 19.323 -45.382 1.00 58.47 322 ALA A C 1
ATOM 2541 O O . ALA A 1 322 ? -26.109 18.592 -45.741 1.00 58.47 322 ALA A O 1
ATOM 2542 N N . LYS A 1 323 ? -24.384 19.915 -46.280 1.00 56.12 323 LYS A N 1
ATOM 2543 C CA . LYS A 1 323 ? -24.517 19.734 -47.740 1.00 56.12 323 LYS A CA 1
ATOM 2544 C C . LYS A 1 323 ? -24.039 18.367 -48.248 1.00 56.12 323 LYS A C 1
ATOM 2546 O O . LYS A 1 323 ? -24.392 17.987 -49.360 1.00 56.12 323 LYS A O 1
ATOM 2551 N N . ALA A 1 324 ? -23.251 17.628 -47.466 1.00 59.69 324 ALA A N 1
ATOM 2552 C CA . ALA A 1 324 ? -22.785 16.286 -47.816 1.00 59.69 324 ALA A CA 1
ATOM 2553 C C . ALA A 1 324 ? -23.780 15.168 -47.437 1.00 59.69 324 ALA A C 1
ATOM 2555 O O . ALA A 1 324 ? -23.555 14.018 -47.816 1.00 59.69 324 ALA A O 1
ATOM 2556 N N . GLY A 1 325 ? -24.867 15.499 -46.726 1.00 63.50 325 GLY A N 1
ATOM 2557 C CA . GLY A 1 325 ? -25.805 14.532 -46.143 1.00 63.50 325 GLY A CA 1
ATOM 2558 C C . GLY A 1 325 ? -25.453 14.113 -44.710 1.00 63.50 325 GLY A C 1
ATOM 2559 O O . GLY A 1 325 ? -25.957 13.102 -44.236 1.00 63.50 325 GLY A O 1
ATOM 2560 N N . PHE A 1 326 ? -24.582 14.862 -44.024 1.00 72.69 326 PHE A N 1
ATOM 2561 C CA . PHE A 1 326 ? -24.200 14.596 -42.637 1.00 72.69 326 PHE A CA 1
ATOM 2562 C C . PHE A 1 326 ? -24.993 15.494 -41.679 1.00 72.69 326 PHE A C 1
ATOM 2564 O O . PHE A 1 326 ? -24.811 16.716 -41.667 1.00 72.69 326 PHE A O 1
ATOM 2571 N N . LYS A 1 327 ? -25.878 14.899 -40.870 1.00 76.81 327 LYS A N 1
ATOM 2572 C CA . LYS A 1 327 ? -26.641 15.612 -39.842 1.00 76.81 327 LYS A CA 1
ATOM 2573 C C . LYS A 1 327 ? -25.782 15.727 -38.585 1.00 76.81 327 LYS A C 1
ATOM 2575 O O . LYS A 1 327 ? -25.572 14.748 -37.883 1.00 76.81 327 LYS A O 1
ATOM 2580 N N . ILE A 1 328 ? -25.297 16.931 -38.304 1.00 76.75 328 ILE A N 1
ATOM 2581 C CA . ILE A 1 328 ? -24.479 17.217 -37.121 1.00 76.75 328 ILE A CA 1
ATOM 2582 C C . ILE A 1 328 ? -25.356 17.181 -35.866 1.00 76.75 328 ILE A C 1
ATOM 2584 O O . ILE A 1 328 ? -26.367 17.882 -35.814 1.00 76.75 328 ILE A O 1
ATOM 2588 N N . ASP A 1 329 ? -24.937 16.415 -34.858 1.00 76.06 329 ASP A N 1
ATOM 2589 C CA . ASP A 1 329 ? -25.606 16.349 -33.554 1.00 76.06 329 ASP A CA 1
ATOM 2590 C C . ASP A 1 329 ? -24.763 17.013 -32.439 1.00 76.06 329 ASP A C 1
ATOM 2592 O O . ASP A 1 329 ? -25.336 17.627 -31.538 1.00 76.06 329 ASP A O 1
ATOM 2596 N N . GLN A 1 330 ? -23.419 16.996 -32.510 1.00 77.75 330 GLN A N 1
ATOM 2597 C CA . GLN A 1 330 ? -22.559 17.748 -31.578 1.00 77.75 330 GLN A CA 1
ATOM 2598 C C . GLN A 1 330 ? -21.245 18.241 -32.216 1.00 77.75 330 GLN A C 1
ATOM 2600 O O . GLN A 1 330 ? -20.602 17.540 -32.994 1.00 77.75 330 GLN A O 1
ATOM 2605 N N . THR A 1 331 ? -20.795 19.436 -31.820 1.00 77.88 331 THR A N 1
ATOM 2606 C CA . THR A 1 331 ? -19.480 20.000 -32.177 1.00 77.88 331 THR A CA 1
ATOM 2607 C C . THR A 1 331 ? -18.629 20.163 -30.917 1.00 77.88 331 THR A C 1
ATOM 2609 O O . THR A 1 331 ? -19.029 20.843 -29.974 1.00 77.88 331 THR A O 1
ATOM 2612 N N . LEU A 1 332 ? -17.436 19.568 -30.903 1.00 75.25 332 LEU A N 1
ATOM 2613 C CA . LEU A 1 332 ? -16.475 19.601 -29.797 1.00 75.25 332 LEU A CA 1
ATOM 2614 C C . LEU A 1 332 ? -15.274 20.480 -30.180 1.00 75.25 332 LEU A C 1
ATOM 2616 O O . LEU A 1 332 ? -14.167 19.997 -30.428 1.00 75.25 332 LEU A O 1
ATOM 2620 N N . GLU A 1 333 ? -15.509 21.794 -30.244 1.00 67.88 333 GLU A N 1
ATOM 2621 C CA . GLU A 1 333 ? -14.583 22.791 -30.814 1.00 67.88 333 GLU A CA 1
ATOM 2622 C C . GLU A 1 333 ? -13.159 22.725 -30.239 1.00 67.88 333 GLU A C 1
ATOM 2624 O O . GLU A 1 333 ? -12.189 22.826 -30.986 1.00 67.88 333 GLU A O 1
ATOM 2629 N N . GLN A 1 334 ? -13.021 22.480 -28.930 1.00 59.31 334 GLN A N 1
ATOM 2630 C CA . GLN A 1 334 ? -11.727 22.419 -28.231 1.00 59.31 334 GLN A CA 1
ATOM 2631 C C . GLN A 1 334 ? -10.801 21.286 -28.710 1.00 59.31 334 GLN A C 1
ATOM 2633 O O . GLN A 1 334 ? -9.596 21.345 -28.468 1.00 59.31 334 GLN A O 1
ATOM 2638 N N . ILE A 1 335 ? -11.350 20.259 -29.367 1.00 62.03 335 ILE A N 1
ATOM 2639 C CA . ILE A 1 335 ? -10.601 19.121 -29.925 1.00 62.03 335 ILE A CA 1
ATOM 2640 C C . ILE A 1 335 ? -10.790 18.966 -31.443 1.00 62.03 335 ILE A C 1
ATOM 2642 O O . ILE A 1 335 ? -10.249 18.032 -32.027 1.00 62.03 335 ILE A O 1
ATOM 2646 N N . GLY A 1 336 ? -11.539 19.867 -32.090 1.00 72.50 336 GLY A N 1
ATOM 2647 C CA . GLY A 1 336 ? -11.784 19.842 -33.537 1.00 72.50 336 GLY A CA 1
ATOM 2648 C C . GLY A 1 336 ? -12.647 18.675 -34.036 1.00 72.50 336 GLY A C 1
ATOM 2649 O O . GLY A 1 336 ? -12.595 18.357 -35.222 1.00 72.50 336 GLY A O 1
ATOM 2650 N N . VAL A 1 337 ? -13.423 18.028 -33.159 1.00 79.94 337 VAL A N 1
ATOM 2651 C CA . VAL A 1 337 ? -14.272 16.871 -33.501 1.00 79.94 337 VAL A CA 1
ATOM 2652 C C . VAL A 1 337 ? -15.720 17.311 -33.724 1.00 79.94 337 VAL A C 1
ATOM 2654 O O . VAL A 1 337 ? -16.231 18.172 -33.010 1.00 79.94 337 VAL A O 1
ATOM 2657 N N . ILE A 1 338 ? -16.392 16.697 -34.698 1.00 81.69 338 ILE A N 1
ATOM 2658 C CA . ILE A 1 338 ? -17.831 16.840 -34.952 1.00 81.69 338 ILE A CA 1
ATOM 2659 C C . ILE A 1 338 ? -18.430 15.430 -34.970 1.00 81.69 338 ILE A C 1
ATOM 2661 O O . ILE A 1 338 ? -17.901 14.560 -35.661 1.00 81.69 338 ILE A O 1
ATOM 2665 N N . THR A 1 339 ? -19.513 15.207 -34.228 1.00 81.88 339 THR A N 1
ATOM 2666 C CA . THR A 1 339 ? -20.301 13.966 -34.256 1.00 81.88 339 THR A CA 1
ATOM 2667 C C . THR A 1 339 ? -21.677 14.221 -34.870 1.00 81.88 339 THR A C 1
ATOM 2669 O O . THR A 1 339 ? -22.181 15.351 -34.902 1.00 81.88 339 THR A O 1
ATOM 2672 N N . GLY A 1 340 ? -22.280 13.170 -35.416 1.00 81.88 340 GLY A N 1
ATOM 2673 C CA . GLY A 1 340 ? -23.534 13.273 -36.145 1.00 81.88 340 GLY A CA 1
ATOM 2674 C C . GLY A 1 340 ? -23.894 11.995 -36.891 1.00 81.88 340 GLY A C 1
ATOM 2675 O O . GLY A 1 340 ? -23.069 11.094 -37.038 1.00 81.88 340 GLY A O 1
ATOM 2676 N N . ASN A 1 341 ? -25.132 11.940 -37.369 1.00 79.00 341 ASN A N 1
ATOM 2677 C CA . ASN A 1 341 ? -25.700 10.809 -38.094 1.00 79.00 341 ASN A CA 1
ATOM 2678 C C . ASN A 1 341 ? -25.651 11.015 -39.619 1.00 79.00 341 ASN A C 1
ATOM 2680 O O . ASN A 1 341 ? -25.943 12.102 -40.127 1.00 79.00 341 ASN A O 1
ATOM 2684 N N . SER A 1 342 ? -25.320 9.956 -40.363 1.00 76.12 342 SER A N 1
ATOM 2685 C CA . SER A 1 342 ? -25.338 9.947 -41.832 1.00 76.12 342 SER A CA 1
ATOM 2686 C C . SER A 1 342 ? -25.316 8.530 -42.405 1.00 76.12 342 SER A C 1
ATOM 2688 O O . SER A 1 342 ? -24.626 7.678 -41.850 1.00 76.12 342 SER A O 1
ATOM 2690 N N . ASP A 1 343 ? -25.943 8.311 -43.561 1.00 75.44 343 ASP A N 1
ATOM 2691 C CA . ASP A 1 343 ? -25.819 7.057 -44.319 1.00 75.44 343 ASP A CA 1
ATOM 2692 C C . ASP A 1 343 ? -24.361 6.779 -44.740 1.00 75.44 343 ASP A C 1
ATOM 2694 O O . ASP A 1 343 ? -23.602 7.711 -45.023 1.00 75.44 343 ASP A O 1
ATOM 2698 N N . ASP A 1 344 ? -23.984 5.509 -44.933 1.00 69.19 344 ASP A N 1
ATOM 2699 C CA . ASP A 1 344 ? -22.631 5.106 -45.376 1.00 69.19 344 ASP A CA 1
ATOM 2700 C C . ASP A 1 344 ? -22.152 5.844 -46.643 1.00 69.19 344 ASP A C 1
ATOM 2702 O O . ASP A 1 344 ? -20.974 6.178 -46.799 1.00 69.19 344 ASP A O 1
ATOM 2706 N N . LYS A 1 345 ? -23.085 6.171 -47.549 1.00 68.38 345 LYS A N 1
ATOM 2707 C CA . LYS A 1 345 ? -22.823 6.911 -48.798 1.00 68.38 345 LYS A CA 1
ATOM 2708 C C . LYS A 1 345 ? -22.371 8.363 -48.567 1.00 68.38 345 LYS A C 1
ATOM 2710 O O . LYS A 1 345 ? -21.813 8.976 -49.481 1.00 68.38 345 LYS A O 1
ATOM 2715 N N . ALA A 1 346 ? -22.597 8.926 -47.380 1.00 68.12 346 ALA A N 1
ATOM 2716 C CA . ALA A 1 346 ? -22.133 10.257 -46.993 1.00 68.12 346 ALA A CA 1
ATOM 2717 C C . ALA A 1 346 ? -20.705 10.243 -46.418 1.00 68.12 346 ALA A C 1
ATOM 2719 O O . ALA A 1 346 ? -19.981 11.222 -46.599 1.00 68.12 346 ALA A O 1
ATOM 2720 N N . VAL A 1 347 ? -20.248 9.137 -45.814 1.00 70.88 347 VAL A N 1
ATOM 2721 C CA . VAL A 1 347 ? -18.907 9.018 -45.197 1.00 70.88 347 VAL A CA 1
ATOM 2722 C C . VAL A 1 347 ? -17.792 9.322 -46.207 1.00 70.88 347 VAL A C 1
ATOM 2724 O O . VAL A 1 347 ? -16.871 10.091 -45.920 1.00 70.88 347 VAL A O 1
ATOM 2727 N N . GLY A 1 348 ? -17.908 8.794 -47.431 1.00 70.81 348 GLY A N 1
ATOM 2728 C CA . GLY A 1 348 ? -16.970 9.084 -48.522 1.00 70.81 348 GLY A CA 1
ATOM 2729 C C . GLY A 1 348 ? -16.962 10.558 -48.951 1.00 70.81 348 GLY A C 1
ATOM 2730 O O . GLY A 1 348 ? -15.904 11.101 -49.261 1.00 70.81 348 GLY A O 1
ATOM 2731 N N . LYS A 1 349 ? -18.119 11.237 -48.907 1.00 74.69 349 LYS A N 1
ATOM 2732 C CA . LYS A 1 349 ? -18.233 12.676 -49.204 1.00 74.69 349 LYS A CA 1
ATOM 2733 C C . LYS A 1 349 ? -17.654 13.529 -48.077 1.00 74.69 349 LYS A C 1
ATOM 2735 O O . LYS A 1 349 ? -16.956 14.497 -48.357 1.00 74.69 349 LYS A O 1
ATOM 2740 N N . ALA A 1 350 ? -17.887 13.151 -46.820 1.00 71.69 350 ALA A N 1
ATOM 2741 C CA . ALA A 1 350 ? -17.346 13.838 -45.650 1.00 71.69 350 ALA A CA 1
ATOM 2742 C C . ALA A 1 350 ? -15.806 13.827 -45.645 1.00 71.69 350 ALA A C 1
ATOM 2744 O O . ALA A 1 350 ? -15.189 14.867 -45.428 1.00 71.69 350 ALA A O 1
ATOM 2745 N N . ARG A 1 351 ? -15.178 12.696 -46.005 1.00 77.44 351 ARG A N 1
ATOM 2746 C CA . ARG A 1 351 ? -13.714 12.588 -46.184 1.00 77.44 351 ARG A CA 1
ATOM 2747 C C . ARG A 1 351 ? -13.149 13.477 -47.305 1.00 77.44 351 ARG A C 1
ATOM 2749 O O . ARG A 1 351 ? -11.961 13.778 -47.283 1.00 77.44 351 ARG A O 1
ATOM 2756 N N . ALA A 1 352 ? -13.973 13.914 -48.260 1.00 73.88 352 ALA A N 1
ATOM 2757 C CA . ALA A 1 352 ? -13.577 14.840 -49.324 1.00 73.88 352 ALA A CA 1
ATOM 2758 C C . ALA A 1 352 ? -13.733 16.330 -48.942 1.00 73.88 352 ALA A C 1
ATOM 2760 O O . ALA A 1 352 ? -13.327 17.206 -49.710 1.00 73.88 352 ALA A O 1
ATOM 2761 N N . ILE A 1 353 ? -14.301 16.652 -47.771 1.00 76.44 353 ILE A N 1
ATOM 2762 C CA . ILE A 1 353 ? -14.437 18.039 -47.309 1.00 76.44 353 ILE A CA 1
ATOM 2763 C C . ILE A 1 353 ? -13.063 18.578 -46.890 1.00 76.44 353 ILE A C 1
ATOM 2765 O O . ILE A 1 353 ? -12.401 18.054 -45.994 1.00 76.44 353 ILE A O 1
ATOM 2769 N N . ARG A 1 354 ? -12.645 19.681 -47.519 1.00 59.31 354 ARG A N 1
ATOM 2770 C CA . ARG A 1 354 ? -11.368 20.357 -47.251 1.00 59.31 354 ARG A CA 1
ATOM 2771 C C . ARG A 1 354 ? -11.252 20.767 -45.775 1.00 59.31 354 ARG A C 1
ATOM 2773 O O . ARG A 1 354 ? -11.869 21.739 -45.354 1.00 59.31 354 ARG A O 1
ATOM 2780 N N . GLY A 1 355 ? -10.402 20.061 -45.030 1.00 69.19 355 GLY A N 1
ATOM 2781 C CA . GLY A 1 355 ? -10.141 20.287 -43.602 1.00 69.19 355 GLY A CA 1
ATOM 2782 C C . GLY A 1 355 ? -10.482 19.089 -42.709 1.00 69.19 355 GLY A C 1
ATOM 2783 O O . GLY A 1 355 ? -9.987 19.014 -41.587 1.00 69.19 355 GLY A O 1
ATOM 2784 N N . VAL A 1 356 ? -11.257 18.122 -43.207 1.00 75.38 356 VAL A N 1
ATOM 2785 C CA . VAL A 1 356 ? -11.506 16.853 -42.510 1.00 75.38 356 VAL A CA 1
ATOM 2786 C C . VAL A 1 356 ? -10.239 15.991 -42.554 1.00 75.38 356 VAL A C 1
ATOM 2788 O O . VAL A 1 356 ? -9.641 15.812 -43.611 1.00 75.38 356 VAL A O 1
ATOM 2791 N N . THR A 1 357 ? -9.802 15.494 -41.392 1.00 77.25 357 THR A N 1
ATOM 2792 C CA . THR A 1 357 ? -8.560 14.699 -41.254 1.00 77.25 357 THR A CA 1
ATOM 2793 C C . THR A 1 357 ? -8.828 13.191 -41.215 1.00 77.25 357 THR A C 1
ATOM 2795 O O . THR A 1 357 ? -8.038 12.420 -41.752 1.00 77.25 357 THR A O 1
ATOM 2798 N N . ASP A 1 358 ? -9.946 12.772 -40.620 1.00 80.12 358 ASP A N 1
ATOM 2799 C CA . ASP A 1 358 ? -10.497 11.415 -40.690 1.00 80.12 358 ASP A CA 1
ATOM 2800 C C . ASP A 1 358 ? -12.030 11.475 -40.546 1.00 80.12 358 ASP A C 1
ATOM 2802 O O . ASP A 1 358 ? -12.571 12.468 -40.057 1.00 80.12 358 ASP A O 1
ATOM 2806 N N . VAL A 1 359 ? -12.718 10.409 -40.963 1.00 80.19 359 VAL A N 1
ATOM 2807 C CA . VAL A 1 359 ? -14.120 10.130 -40.622 1.00 80.19 359 VAL A CA 1
ATOM 2808 C C . VAL A 1 359 ? -14.224 8.645 -40.300 1.00 80.19 359 VAL A C 1
ATOM 2810 O O . VAL A 1 359 ? -14.044 7.818 -41.198 1.00 80.19 359 VAL A O 1
ATOM 2813 N N . SER A 1 360 ? -14.530 8.317 -39.049 1.00 80.12 360 SER A N 1
ATOM 2814 C CA . SER A 1 360 ? -14.688 6.950 -38.546 1.00 80.12 360 SER A CA 1
ATOM 2815 C C . SER A 1 360 ? -16.060 6.794 -37.875 1.00 80.12 360 SER A C 1
ATOM 2817 O O . SER A 1 360 ? -16.540 7.764 -37.287 1.00 80.12 360 SER A O 1
ATOM 2819 N N . PRO A 1 361 ? -16.709 5.616 -37.958 1.00 79.88 361 PRO A N 1
ATOM 2820 C CA . PRO A 1 361 ? -17.996 5.378 -37.306 1.00 79.88 361 PRO A CA 1
ATOM 2821 C C . PRO A 1 361 ? -17.849 5.381 -35.780 1.00 79.88 361 PRO A C 1
ATOM 2823 O O . PRO A 1 361 ? -16.814 4.974 -35.246 1.00 79.88 361 PRO A O 1
ATOM 2826 N N . GLU A 1 362 ? -18.897 5.801 -35.070 1.00 74.62 362 GLU A N 1
ATOM 2827 C CA . GLU A 1 362 ? -18.925 5.711 -33.612 1.00 74.62 362 GLU A CA 1
ATOM 2828 C C . GLU A 1 362 ? -19.069 4.245 -33.183 1.00 74.62 362 GLU A C 1
ATOM 2830 O O . GLU A 1 362 ? -20.090 3.595 -33.410 1.00 74.62 362 GLU A O 1
ATOM 2835 N N . LEU A 1 363 ? -18.009 3.704 -32.582 1.00 69.88 363 LEU A N 1
ATOM 2836 C CA . LEU A 1 363 ? -18.017 2.359 -32.022 1.00 69.88 363 LEU A CA 1
ATOM 2837 C C . LEU A 1 363 ? -18.877 2.355 -30.755 1.00 69.88 363 LEU A C 1
ATOM 2839 O O . LEU A 1 363 ? -18.531 3.028 -29.784 1.00 69.88 363 LEU A O 1
ATOM 2843 N N . GLN A 1 364 ? -19.942 1.549 -30.724 1.00 56.00 364 GLN A N 1
ATOM 2844 C CA . GLN A 1 364 ? -20.642 1.267 -29.471 1.00 56.00 364 GLN A CA 1
ATOM 2845 C C . GLN A 1 364 ? -19.698 0.543 -28.506 1.00 56.00 364 GLN A C 1
ATOM 2847 O O . GLN A 1 364 ? -19.427 -0.651 -28.632 1.00 56.00 364 GLN A O 1
ATOM 2852 N N . ILE A 1 365 ? -19.196 1.289 -27.525 1.00 58.03 365 ILE A N 1
ATOM 2853 C CA . ILE A 1 365 ? -18.537 0.737 -26.348 1.00 58.03 365 ILE A CA 1
ATOM 2854 C C . ILE A 1 365 ? -19.648 0.422 -25.348 1.00 58.03 365 ILE A C 1
ATOM 2856 O O . ILE A 1 365 ? -20.313 1.341 -24.871 1.00 58.03 365 ILE A O 1
ATOM 2860 N N . ASP A 1 366 ? -19.840 -0.857 -25.019 1.00 53.25 366 ASP A N 1
ATOM 2861 C CA . ASP A 1 366 ? -20.779 -1.282 -23.973 1.00 53.25 366 ASP A CA 1
ATOM 2862 C C . ASP A 1 366 ? -20.248 -0.883 -22.585 1.00 53.25 366 ASP A C 1
ATOM 2864 O O . ASP A 1 366 ? -19.609 -1.649 -21.858 1.00 53.25 366 ASP A O 1
ATOM 2868 N N . ILE A 1 367 ? -20.454 0.389 -22.245 1.00 52.75 367 ILE A N 1
ATOM 2869 C CA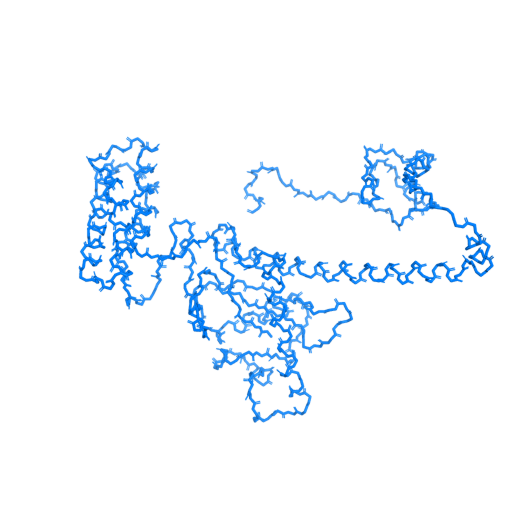 . ILE A 1 367 ? -20.242 0.923 -20.907 1.00 52.75 367 ILE A CA 1
ATOM 2870 C C . ILE A 1 367 ? -21.529 0.661 -20.130 1.00 52.75 367 ILE A C 1
ATOM 2872 O O . ILE A 1 367 ? -22.454 1.476 -20.141 1.00 52.75 367 ILE A O 1
ATOM 2876 N N . GLY A 1 368 ? -21.566 -0.486 -19.447 1.00 54.81 368 GLY A N 1
ATOM 2877 C CA . GLY A 1 368 ? -22.684 -0.868 -18.590 1.00 54.81 368 GLY A CA 1
ATOM 2878 C C . GLY A 1 368 ? -23.094 0.255 -17.620 1.00 54.81 368 GLY A C 1
ATOM 2879 O O . GLY A 1 368 ? -22.263 1.083 -17.224 1.00 54.81 368 GLY A O 1
ATOM 2880 N N . PRO A 1 369 ? -24.377 0.309 -17.218 1.00 54.62 369 PRO A N 1
ATOM 2881 C CA . PRO A 1 369 ? -24.928 1.455 -16.507 1.00 54.62 369 PRO A CA 1
ATOM 2882 C C . PRO A 1 369 ? -24.167 1.728 -15.202 1.00 54.62 369 PRO A C 1
ATOM 2884 O O . PRO A 1 369 ? -23.741 0.782 -14.529 1.00 54.62 369 PRO A O 1
ATOM 2887 N N . PRO A 1 370 ? -24.016 3.002 -14.788 1.00 45.53 370 PRO A N 1
ATOM 2888 C CA . PRO A 1 370 ? -23.372 3.323 -13.523 1.00 45.53 370 PRO A CA 1
ATOM 2889 C C . PRO A 1 370 ? -24.076 2.579 -12.378 1.00 45.53 370 PRO A C 1
ATOM 2891 O O . PRO A 1 370 ? -25.287 2.708 -12.199 1.00 45.53 370 PRO A O 1
ATOM 2894 N N . ASN A 1 371 ? -23.285 1.832 -11.595 1.00 55.19 371 ASN A N 1
ATOM 2895 C CA . ASN A 1 371 ? -23.677 0.840 -10.574 1.00 55.19 371 ASN A CA 1
ATOM 2896 C C . ASN A 1 371 ? -23.935 -0.612 -11.057 1.00 55.19 371 ASN A C 1
ATOM 2898 O O . ASN A 1 371 ? -24.366 -1.434 -10.245 1.00 55.19 371 ASN A O 1
ATOM 2902 N N . SER A 1 372 ? -23.623 -0.978 -12.306 1.00 58.28 372 SER A N 1
ATOM 2903 C CA . SER A 1 372 ? -23.556 -2.391 -12.725 1.00 58.28 372 SER A CA 1
ATOM 2904 C C . SER A 1 372 ? -22.472 -3.161 -11.953 1.00 58.28 372 SER A C 1
ATOM 2906 O O . SER A 1 372 ? -21.408 -2.618 -11.645 1.00 58.28 372 SER A O 1
ATOM 2908 N N . ARG A 1 373 ? -22.725 -4.445 -11.649 1.00 55.62 373 ARG A N 1
ATOM 2909 C CA . ARG A 1 373 ? -21.780 -5.319 -10.921 1.00 55.62 373 ARG A CA 1
ATOM 2910 C C . ARG A 1 373 ? -20.503 -5.613 -11.703 1.00 55.62 373 ARG A C 1
ATOM 2912 O O . ARG A 1 373 ? -19.466 -5.805 -11.076 1.00 55.62 373 ARG A O 1
ATOM 2919 N N . ASP A 1 374 ? -20.589 -5.604 -13.028 1.00 52.16 374 ASP A N 1
ATOM 2920 C CA . ASP A 1 374 ? -19.477 -5.886 -13.939 1.00 52.16 374 ASP A CA 1
ATOM 2921 C C . ASP A 1 374 ? -18.866 -4.596 -14.518 1.00 52.16 374 ASP A C 1
ATOM 2923 O O . ASP A 1 374 ? -18.207 -4.607 -15.554 1.00 52.16 374 ASP A O 1
ATOM 2927 N N . THR A 1 375 ? -19.051 -3.468 -13.816 1.00 38.50 375 THR A N 1
ATOM 2928 C CA . THR A 1 375 ? -18.357 -2.205 -14.101 1.00 38.50 375 THR A CA 1
ATOM 2929 C C . THR A 1 375 ? -17.451 -1.782 -12.936 1.00 38.50 375 THR A C 1
ATOM 2931 O O . THR A 1 375 ? -17.921 -1.643 -11.805 1.00 38.50 375 THR A O 1
ATOM 2934 N N . TRP A 1 376 ? -16.180 -1.506 -13.271 1.00 46.97 376 TRP A N 1
ATOM 2935 C CA . TRP A 1 376 ? -15.100 -0.889 -12.461 1.00 46.97 376 TRP A CA 1
ATOM 2936 C C . TRP A 1 376 ? -14.384 -1.762 -11.396 1.00 46.97 376 TRP A C 1
ATOM 2938 O O . TRP A 1 376 ? -14.737 -1.709 -10.194 1.00 46.97 376 TRP A O 1
#

Radius of gyration: 30.08 Å; Cα contacts (8 Å, |Δi|>4): 447; chains: 1; bounding box: 60×68×82 Å

Solvent-accessible surface area (backbone atoms only — not comparable to full-atom values): 22132 Å² total; per-residue (Å²): 62,52,79,50,68,35,23,38,74,64,75,89,69,45,71,46,59,49,42,37,50,41,40,52,50,52,49,60,48,29,60,74,70,71,48,82,69,98,67,71,56,59,73,60,37,54,52,34,32,52,48,27,53,54,22,50,78,67,68,36,51,75,60,17,53,52,33,44,51,50,45,43,52,52,40,61,44,46,62,47,59,50,47,76,71,29,71,90,38,67,69,51,39,64,70,43,43,65,61,52,48,54,43,47,50,62,55,69,61,60,96,82,64,81,77,92,64,78,54,34,99,88,39,62,78,34,39,82,46,77,42,101,36,91,96,54,46,61,48,52,17,40,38,30,41,41,32,48,72,76,73,84,53,94,65,47,86,46,64,71,37,53,45,51,42,79,82,80,61,62,55,15,69,52,50,43,60,58,46,54,55,31,26,68,73,69,75,49,82,73,76,69,44,48,34,51,63,74,40,63,84,46,76,44,87,69,54,89,29,56,45,51,53,88,67,67,84,96,59,50,80,65,56,50,51,40,57,58,49,48,58,62,53,55,61,48,57,47,46,26,24,76,79,30,54,30,59,49,36,79,54,66,56,69,64,26,46,37,50,46,40,37,52,11,43,48,50,43,39,51,53,32,50,52,54,44,51,51,54,53,49,52,58,50,50,55,55,54,44,69,80,60,48,91,80,55,62,81,64,61,73,78,68,84,70,94,74,82,86,78,81,83,80,76,67,60,65,58,62,48,37,53,76,43,55,35,48,75,76,46,75,43,74,96,75,74,45,74,45,59,54,59,58,78,83,23,54,67,48,47,56,66,39,92,84,54,88,78,80,77,82,85,75,86,70,90,74,68,61,95,86,38,91,93,56,137

pLDDT: mean 82.86, std 17.92, range [31.73, 97.94]

Sequence (376 aa):
MSRTVQPKAVAHPTDARLMHRAITKLVGFAKRNRVPLRQSYLRLAKRAAIMVGRYIHAHQFKRARRQLKFLRTRLGRISRDIRRKIDGDAVLEARFGPLLGLAQQVRSQDQHQRGPKVYALHAPEVECIGKGKARAPYEFGCKVSIATPVTSPKGGQFVLHAKALHGNPFDGHTLGPVIADMEKLTGVEARRIHVDKGYRGHNHPHRFRVWISGQVRRVTASIRREMKRRAAVEPVIGHIKAEHRMDRNYLKGRLGDRINAVLAAAGYNFGLLLRWLAGGAALRAETSLSLRGMNFWNKLLATARPLPFPPARGGEGTRSGAKAGFKIDQTLEQIGVITGNSDDKAVGKARAIRGVTDVSPELQIDIGPPNSRDTW